Protein AF-A0A562HLT5-F1 (afdb_monomer_lite)

pLDDT: mean 85.73, std 12.96, range [24.62, 98.5]

Radius of gyration: 30.85 Å; chains: 1; bounding box: 67×64×92 Å

Foldseek 3Di:
DVVVVVVVLPDCDDPVNVVLLVCLLVLQLVLLLVLLCVVFFPDADPADPLQLLLQLLLQLLCVLPHDDPAQAGKAADQVDQDPVRDGRGSVRSLVCQQVSNHDDPVRIDGDLQALQPCSVVLNVLSVVDVRSVVSLSVLLSVLSSLLSNLVSLVLSLLCSLFNDQLSVQLSCQQSRWFNLNSNRSRGNQCSVSLLRQLQSVLSCLCPDVCLVPPPPSLQSLLQSLQVSLLVSRSSHPALLLLSLLLSCLNLLLCCLLVVPDPVVSCSNRVRSNNSSVVSVVVSLVVSLVSLCVVVVHSVRSVCSSVVVLCCQQQFDLPDPPPLRNVLNVDDLVNLVVLLQLCFRTGGPPPDTQGNVLLVLLLVLLCLLLCLLDLHVVRVSNDSLVSLNVSLVSSVVSLSVNCNRRVSVCSSPVSNSSCSCPSPNSSSSSSSNSSSVVVVVVCVVVVHVSVVSNCVVPPPSVVVNVVSVVVSVVVRVVSVQQVVVVVVVCCQVVVWDFQDDDPFWTWTDDPQKTKIKGQLPDDLQWKKWKWFQAPDQVPDPQRDPVVRTRTPIDRLNVQWDDDDDDSITIGMDHDDFAHTQKMKMFIDDPNDTPDIGIGGCVVVLDQPQFHKFKAACDDDPQAHSQAGPQQFKGKGFFDDSSCSVQAQWWWQFPVRDTWHFNGWGDPDRTIIITGTPHGDDGDDPHIDIIGIDD

Structure (mmCIF, N/CA/C/O backbone):
data_AF-A0A562HLT5-F1
#
_entry.id   AF-A0A562HLT5-F1
#
loop_
_atom_site.group_PDB
_atom_site.id
_atom_site.type_symbol
_atom_site.label_atom_id
_atom_site.label_alt_id
_atom_site.label_comp_id
_atom_site.label_asym_id
_atom_site.label_entity_id
_atom_site.label_seq_id
_atom_site.pdbx_PDB_ins_code
_atom_site.Cartn_x
_atom_site.Cartn_y
_atom_site.Cartn_z
_atom_site.occupancy
_atom_site.B_iso_or_equiv
_atom_site.auth_seq_id
_atom_site.auth_comp_id
_atom_site.auth_asym_id
_atom_site.auth_atom_id
_atom_site.pdbx_PDB_model_num
ATOM 1 N N . MET A 1 1 ? -12.936 -18.664 35.778 1.00 37.12 1 MET A N 1
ATOM 2 C CA . MET A 1 1 ? -13.255 -17.542 34.861 1.00 37.12 1 MET A CA 1
ATOM 3 C C . MET A 1 1 ? -12.309 -16.340 34.940 1.00 37.12 1 MET A C 1
ATOM 5 O O . MET A 1 1 ? -11.487 -16.244 34.049 1.00 37.12 1 MET A O 1
ATOM 9 N N . ILE A 1 2 ? -12.323 -15.450 35.951 1.00 30.62 2 ILE A N 1
ATOM 10 C CA . ILE A 1 2 ? -11.448 -14.238 35.935 1.00 30.62 2 ILE A CA 1
ATOM 11 C C . ILE A 1 2 ? -9.943 -14.571 36.076 1.00 30.62 2 ILE A C 1
ATOM 13 O O . ILE A 1 2 ? -9.104 -13.891 35.493 1.00 30.62 2 ILE A O 1
ATOM 17 N N . LYS A 1 3 ? -9.589 -15.645 36.798 1.00 24.62 3 LYS A N 1
ATOM 18 C CA . LYS A 1 3 ? -8.200 -16.143 36.878 1.00 24.62 3 LYS A CA 1
ATOM 19 C C . LYS A 1 3 ? -7.741 -16.883 35.611 1.00 24.62 3 LYS A C 1
ATOM 21 O O . LYS A 1 3 ? -6.592 -16.733 35.223 1.00 24.62 3 LYS A O 1
ATOM 26 N N . GLU A 1 4 ? -8.640 -17.597 34.931 1.00 29.22 4 GLU A N 1
ATOM 27 C CA . GLU A 1 4 ? -8.329 -18.293 33.666 1.00 29.22 4 GLU A CA 1
ATOM 28 C C . GLU A 1 4 ? -8.130 -17.310 32.501 1.00 29.22 4 GLU A C 1
ATOM 30 O O . GLU A 1 4 ? -7.217 -17.496 31.705 1.00 29.22 4 GLU A O 1
ATOM 35 N N . GLU A 1 5 ? -8.890 -16.207 32.440 1.00 38.06 5 GLU A N 1
ATOM 36 C CA . GLU A 1 5 ? -8.658 -15.138 31.448 1.00 38.06 5 GLU A CA 1
ATOM 37 C C . GLU A 1 5 ? -7.331 -14.388 31.666 1.00 38.06 5 GLU A C 1
ATOM 39 O O . GLU A 1 5 ? -6.777 -13.832 30.716 1.00 38.06 5 GLU A O 1
ATOM 44 N N . GLN A 1 6 ? -6.802 -14.370 32.896 1.00 34.06 6 GLN A N 1
ATOM 45 C CA . GLN A 1 6 ? -5.502 -13.761 33.203 1.00 34.06 6 GLN A CA 1
ATOM 46 C C . GLN A 1 6 ? -4.314 -14.694 32.919 1.00 34.06 6 GLN A C 1
ATOM 48 O O . GLN A 1 6 ? -3.225 -14.203 32.617 1.00 34.06 6 GLN A O 1
ATOM 53 N N . GLU A 1 7 ? -4.502 -16.016 32.971 1.00 35.56 7 GLU A N 1
ATOM 54 C CA . GLU A 1 7 ? -3.465 -16.991 32.602 1.00 35.56 7 GLU A CA 1
ATOM 55 C C . GLU A 1 7 ? -3.403 -17.241 31.086 1.00 35.56 7 GLU A C 1
ATOM 57 O O . GLU A 1 7 ? -2.307 -17.355 30.539 1.00 35.56 7 GLU A O 1
ATOM 62 N N . GLU A 1 8 ? -4.531 -17.198 30.364 1.00 42.84 8 GLU A N 1
ATOM 63 C CA . GLU A 1 8 ? -4.553 -17.379 28.899 1.00 42.84 8 GLU A CA 1
ATOM 64 C C . GLU A 1 8 ? -3.919 -16.192 28.125 1.00 42.84 8 GLU A C 1
ATOM 66 O O . GLU A 1 8 ? -3.572 -16.317 26.947 1.00 42.84 8 GLU A O 1
ATOM 71 N N . GLN A 1 9 ? -3.709 -15.050 28.797 1.00 46.38 9 GLN A N 1
ATOM 72 C CA . GLN A 1 9 ? -3.106 -13.823 28.249 1.00 46.38 9 GLN A CA 1
ATOM 73 C C . GLN A 1 9 ? -1.569 -13.765 28.309 1.00 46.38 9 GLN A C 1
ATOM 75 O O . GLN A 1 9 ? -0.980 -12.824 27.765 1.00 46.38 9 GLN A O 1
ATOM 80 N N . LYS A 1 10 ? -0.896 -14.736 28.938 1.00 44.50 10 LYS A N 1
ATOM 81 C CA . LYS A 1 10 ? 0.566 -14.716 29.098 1.00 44.50 10 LYS A CA 1
ATOM 82 C C . LYS A 1 10 ? 1.274 -15.417 27.935 1.00 44.50 10 LYS A C 1
ATOM 84 O O . LYS A 1 10 ? 1.725 -16.550 28.044 1.00 44.50 10 LYS A O 1
ATOM 89 N N . GLY A 1 11 ? 1.382 -14.703 26.814 1.00 55.31 11 GLY A N 1
ATOM 90 C CA . GLY A 1 11 ? 2.334 -14.998 25.739 1.00 55.31 11 GLY A CA 1
ATOM 91 C C . GLY A 1 11 ? 1.722 -15.075 24.338 1.00 55.31 11 GLY A C 1
ATOM 92 O O . GLY A 1 11 ? 0.639 -15.623 24.139 1.00 55.31 11 GLY A O 1
ATOM 93 N N . PHE A 1 12 ? 2.464 -14.579 23.340 1.00 62.50 12 PHE A N 1
ATOM 94 C CA . PHE A 1 12 ? 2.145 -14.723 21.909 1.00 62.50 12 PHE A CA 1
ATOM 95 C C . PHE A 1 12 ? 1.970 -16.197 21.476 1.00 62.50 12 PHE A C 1
ATOM 97 O O . PHE A 1 12 ? 1.309 -16.472 20.478 1.00 62.50 12 PHE A O 1
ATOM 104 N N . PHE A 1 13 ? 2.510 -17.151 22.241 1.00 74.81 13 PHE A N 1
ATOM 105 C CA . PHE A 1 13 ? 2.697 -18.547 21.837 1.00 74.81 13 PHE A CA 1
ATOM 106 C C . PHE A 1 13 ? 1.817 -19.559 22.591 1.00 74.81 13 PHE A C 1
ATOM 108 O O . PHE A 1 13 ? 2.240 -20.683 22.845 1.00 74.81 13 PHE A O 1
ATOM 115 N N . ASN A 1 14 ? 0.579 -19.204 22.944 1.00 85.44 14 ASN A N 1
ATOM 116 C CA . ASN A 1 14 ? -0.387 -20.217 23.388 1.00 85.44 14 ASN A CA 1
ATOM 117 C C . ASN A 1 14 ? -0.939 -21.028 22.189 1.00 85.44 14 ASN A C 1
ATOM 119 O O . ASN A 1 14 ? -0.906 -20.572 21.043 1.00 85.44 14 ASN A O 1
ATOM 123 N N . ARG A 1 15 ? -1.486 -22.230 22.437 1.00 88.12 15 ARG A N 1
ATOM 124 C CA . ARG A 1 15 ? -1.967 -23.144 21.375 1.00 88.12 15 ARG A CA 1
ATOM 125 C C . ARG A 1 15 ? -2.970 -22.485 20.417 1.00 88.12 15 ARG A C 1
ATOM 127 O O . ARG A 1 15 ? -2.876 -22.677 19.209 1.00 88.12 15 ARG A O 1
ATOM 134 N N . LYS A 1 16 ? -3.914 -21.685 20.929 1.00 88.62 16 LYS A N 1
ATOM 135 C CA . LYS A 1 16 ? -4.924 -20.986 20.108 1.00 88.62 16 LYS A CA 1
ATOM 136 C C . LYS A 1 16 ? -4.305 -19.886 19.239 1.00 88.62 16 LYS A C 1
ATOM 138 O O . LYS A 1 16 ? -4.803 -19.622 18.146 1.00 88.62 16 LYS A O 1
ATOM 143 N N . SER A 1 17 ? -3.267 -19.214 19.727 1.00 90.00 17 SER A N 1
ATOM 144 C CA . SER A 1 17 ? -2.515 -18.201 18.983 1.00 90.00 17 SER A CA 1
ATOM 145 C C . SER A 1 17 ? -1.662 -18.830 17.887 1.00 90.00 17 SER A C 1
ATOM 147 O O . SER A 1 17 ? -1.677 -18.330 16.768 1.00 90.00 17 SER A O 1
ATOM 149 N N . ILE A 1 18 ? -1.018 -19.968 18.161 1.00 92.25 18 ILE A N 1
ATOM 150 C CA . ILE A 1 18 ? -0.258 -20.731 17.158 1.00 92.25 18 ILE A CA 1
ATOM 151 C C . ILE A 1 18 ? -1.177 -21.205 16.026 1.00 92.25 18 ILE A C 1
ATOM 153 O O . ILE A 1 18 ? -0.868 -20.987 14.860 1.00 92.25 18 ILE A O 1
ATOM 157 N N . ILE A 1 19 ? -2.339 -21.784 16.355 1.00 93.56 19 ILE A N 1
ATOM 158 C CA . ILE A 1 19 ? -3.320 -22.215 15.345 1.00 93.56 19 ILE A CA 1
ATOM 159 C C . ILE A 1 19 ? -3.774 -21.030 14.482 1.00 93.56 19 ILE A C 1
ATOM 161 O O . ILE A 1 19 ? -3.783 -21.133 13.259 1.00 93.56 19 ILE A O 1
ATOM 165 N N . PHE A 1 20 ? -4.107 -19.892 15.105 1.00 94.94 20 PHE A N 1
ATOM 166 C CA . PHE A 1 20 ? -4.477 -18.680 14.368 1.00 94.94 20 PHE A CA 1
ATOM 167 C C . PHE A 1 20 ? -3.353 -18.210 13.436 1.00 94.94 20 PHE A C 1
ATOM 169 O O . PHE A 1 20 ? -3.626 -17.902 12.281 1.00 94.94 20 PHE A O 1
ATOM 176 N N . MET A 1 21 ? -2.104 -18.188 13.910 1.00 96.00 21 MET A N 1
ATOM 177 C CA . MET A 1 21 ? -0.948 -17.795 13.099 1.00 96.00 21 MET A CA 1
ATOM 178 C C . MET A 1 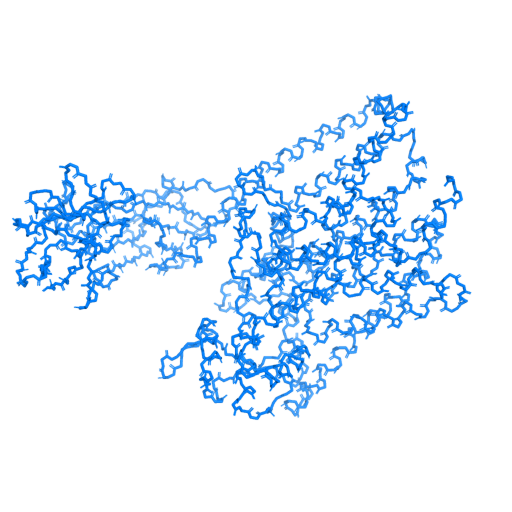21 ? -0.771 -18.701 11.886 1.00 96.00 21 MET A C 1
ATOM 180 O O . MET A 1 21 ? -0.599 -18.189 10.789 1.00 96.00 21 MET A O 1
ATOM 184 N N . ILE A 1 22 ? -0.863 -20.022 12.059 1.00 96.81 22 ILE A N 1
ATOM 185 C CA . ILE A 1 22 ? -0.745 -20.975 10.947 1.00 96.81 22 ILE A CA 1
ATOM 186 C C . ILE A 1 22 ? -1.845 -20.719 9.913 1.00 96.81 22 ILE A C 1
ATOM 188 O O . ILE A 1 22 ? -1.542 -20.553 8.736 1.00 96.81 22 ILE A O 1
ATOM 192 N N . ILE A 1 23 ? -3.107 -20.619 10.346 1.00 96.88 23 ILE A N 1
ATOM 193 C CA . ILE A 1 23 ? -4.240 -20.354 9.445 1.00 96.88 23 ILE A CA 1
ATOM 194 C C . ILE A 1 23 ? -4.056 -19.019 8.717 1.00 96.88 23 ILE A C 1
ATOM 196 O O . ILE A 1 23 ? -4.216 -18.956 7.502 1.00 96.88 23 ILE A O 1
ATOM 200 N N . SER A 1 24 ? -3.706 -17.962 9.452 1.00 98.12 24 SER A N 1
ATOM 201 C CA . SER A 1 24 ? -3.524 -16.614 8.913 1.00 98.12 24 SER A CA 1
ATOM 202 C C . SER A 1 24 ? -2.379 -16.559 7.901 1.00 98.12 24 SER A C 1
ATOM 204 O O . SER A 1 24 ? -2.566 -16.024 6.811 1.00 98.12 24 SER A O 1
ATOM 206 N N . ILE A 1 25 ? -1.225 -17.159 8.217 1.00 98.50 25 ILE A N 1
ATOM 207 C CA . ILE A 1 25 ? -0.064 -17.199 7.321 1.00 98.50 25 ILE A CA 1
ATOM 208 C C . ILE A 1 25 ? -0.399 -17.983 6.057 1.00 98.50 25 ILE A C 1
ATOM 210 O O . ILE A 1 25 ? -0.172 -17.472 4.965 1.00 98.50 25 ILE A O 1
ATOM 214 N N . VAL A 1 26 ? -0.955 -19.192 6.181 1.00 98.31 26 VAL A N 1
ATOM 215 C CA . VAL A 1 26 ? -1.286 -20.034 5.021 1.00 98.31 26 VAL A CA 1
ATOM 216 C C . VAL A 1 26 ? -2.308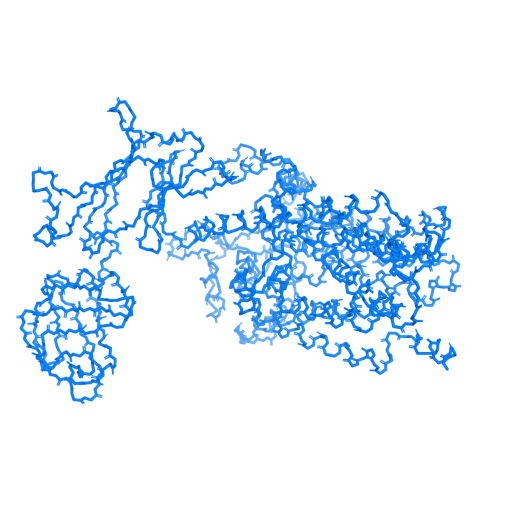 -19.334 4.128 1.00 98.31 26 VAL A C 1
ATOM 218 O O . VAL A 1 26 ? -2.077 -19.203 2.929 1.00 98.31 26 VAL A O 1
ATOM 221 N N . LEU A 1 27 ? -3.399 -18.824 4.706 1.00 97.94 27 LEU A N 1
ATOM 222 C CA . LEU A 1 27 ? -4.451 -18.151 3.949 1.00 97.94 27 LEU A CA 1
ATOM 223 C C . LEU A 1 27 ? -3.930 -16.901 3.233 1.00 97.94 27 LEU A C 1
ATOM 225 O O . LEU A 1 27 ? -4.136 -16.761 2.031 1.00 97.94 27 LEU A O 1
ATOM 229 N N . LEU A 1 28 ? -3.241 -16.005 3.949 1.00 98.19 28 LEU A N 1
ATOM 230 C CA . LEU A 1 28 ? -2.704 -14.786 3.343 1.00 98.19 28 LEU A CA 1
ATOM 231 C C . LEU A 1 28 ? -1.657 -15.107 2.282 1.00 98.19 28 LEU A C 1
ATOM 233 O O . LEU A 1 28 ? -1.694 -14.486 1.229 1.00 98.19 28 LEU A O 1
ATOM 237 N N . THR A 1 29 ? -0.770 -16.077 2.520 1.00 98.25 29 THR A N 1
ATOM 238 C CA . THR A 1 29 ? 0.252 -16.467 1.537 1.00 98.25 29 THR A CA 1
ATOM 239 C C . THR A 1 29 ? -0.408 -16.942 0.251 1.00 98.25 29 THR A C 1
ATOM 241 O O . THR A 1 29 ? -0.054 -16.458 -0.816 1.00 98.25 29 THR A O 1
ATOM 244 N N . LEU A 1 30 ? -1.411 -17.823 0.342 1.00 96.81 30 LEU A N 1
ATOM 245 C CA . LEU A 1 30 ? -2.139 -18.307 -0.831 1.00 96.81 30 LEU A CA 1
ATOM 246 C C . LEU A 1 30 ? -2.851 -17.167 -1.566 1.00 96.81 30 LEU A C 1
ATOM 248 O O . LEU A 1 30 ? -2.727 -17.068 -2.783 1.00 96.81 30 LEU A O 1
ATOM 252 N N . CYS A 1 31 ? -3.552 -16.284 -0.850 1.00 96.31 31 CYS A N 1
ATOM 253 C CA . CYS A 1 31 ? -4.265 -15.168 -1.471 1.00 96.31 31 CYS A CA 1
ATOM 254 C C . CYS A 1 31 ? -3.330 -14.138 -2.119 1.00 96.31 31 CYS A C 1
ATOM 256 O O . CYS A 1 31 ? -3.638 -13.641 -3.201 1.00 96.31 31 CYS A O 1
ATOM 258 N N . LEU A 1 32 ? -2.208 -13.824 -1.467 1.00 96.12 32 LEU A N 1
ATOM 259 C CA . LEU A 1 32 ? -1.180 -12.907 -1.962 1.00 96.12 32 LEU A CA 1
ATOM 260 C C . LEU A 1 32 ? -0.484 -13.485 -3.191 1.00 96.12 32 LEU A C 1
ATOM 262 O O . LEU A 1 32 ? -0.413 -12.830 -4.224 1.00 96.12 32 LEU A O 1
ATOM 266 N N . PHE A 1 33 ? -0.017 -14.727 -3.083 1.00 95.50 33 PHE A N 1
ATOM 267 C CA . PHE A 1 33 ? 0.751 -15.393 -4.125 1.00 95.50 33 PHE A CA 1
ATOM 268 C C . PHE A 1 33 ? -0.077 -15.671 -5.384 1.00 95.50 33 PHE A C 1
ATOM 270 O O . PHE A 1 33 ? 0.398 -15.485 -6.495 1.00 95.50 33 PHE A O 1
ATOM 277 N N . GLN A 1 34 ? -1.343 -16.062 -5.218 1.00 92.50 34 GLN A N 1
ATOM 278 C CA . GLN A 1 34 ? -2.263 -16.301 -6.337 1.00 92.50 34 GLN A CA 1
ATOM 279 C C . GLN A 1 34 ? -2.960 -15.024 -6.828 1.00 92.50 34 GLN A C 1
ATOM 281 O O . GLN A 1 34 ? -3.840 -15.112 -7.684 1.00 92.50 34 GLN A O 1
ATOM 286 N N . ASN A 1 35 ? -2.629 -13.859 -6.253 1.00 89.38 35 ASN A N 1
ATOM 287 C CA . ASN A 1 35 ? -3.289 -12.579 -6.512 1.00 89.38 35 ASN A CA 1
ATOM 288 C C . ASN A 1 35 ? -4.823 -12.727 -6.569 1.00 89.38 35 ASN A C 1
ATOM 290 O O . ASN A 1 35 ? -5.488 -12.388 -7.552 1.00 89.38 35 ASN A O 1
ATOM 294 N N . LEU A 1 36 ? -5.401 -13.296 -5.505 1.00 90.19 36 LEU A N 1
ATOM 295 C CA . LEU A 1 36 ? -6.805 -13.719 -5.492 1.00 90.19 36 LEU A CA 1
ATOM 296 C C . LEU A 1 36 ? -7.782 -12.561 -5.759 1.00 90.19 36 LEU A C 1
ATOM 298 O O . LEU A 1 36 ? -8.896 -12.794 -6.234 1.00 90.19 36 LEU A O 1
ATOM 302 N N . ALA A 1 37 ? -7.338 -11.320 -5.538 1.00 84.56 37 ALA A N 1
ATOM 303 C CA . ALA A 1 37 ? -8.082 -10.109 -5.847 1.00 84.56 37 ALA A CA 1
ATOM 304 C C . ALA A 1 37 ? -8.581 -10.044 -7.302 1.00 84.56 37 ALA A C 1
ATOM 306 O O . ALA A 1 37 ? -9.650 -9.481 -7.540 1.00 84.56 37 ALA A O 1
ATOM 307 N N . LEU A 1 38 ? -7.879 -10.667 -8.256 1.00 83.56 38 LEU A N 1
ATOM 308 C CA . LEU A 1 38 ? -8.329 -10.818 -9.647 1.00 83.56 38 LEU A CA 1
ATOM 309 C C . LEU A 1 38 ? -9.677 -11.537 -9.772 1.00 83.56 38 LEU A C 1
ATOM 311 O O . LEU A 1 38 ? -10.475 -11.262 -10.668 1.00 83.56 38 LEU A O 1
ATOM 315 N N . ARG A 1 39 ? -9.934 -12.492 -8.878 1.00 87.88 39 ARG A N 1
ATOM 316 C CA . ARG A 1 39 ? -11.123 -13.350 -8.925 1.00 87.88 39 ARG A CA 1
ATOM 317 C C . ARG A 1 39 ? -12.235 -12.834 -8.022 1.00 87.88 39 ARG A C 1
ATOM 319 O O . ARG A 1 39 ? -13.406 -13.030 -8.338 1.00 87.88 39 ARG A O 1
ATOM 326 N N . THR A 1 40 ? -11.881 -12.186 -6.915 1.00 87.19 40 THR A N 1
ATOM 327 C CA . THR A 1 40 ? -12.818 -11.818 -5.843 1.00 87.19 40 THR A CA 1
ATOM 328 C C . THR A 1 40 ? -13.237 -10.353 -5.845 1.00 87.19 40 THR A C 1
ATOM 330 O O . THR A 1 40 ? -14.193 -10.010 -5.149 1.00 87.19 40 THR A O 1
ATOM 333 N N . THR A 1 41 ? -12.580 -9.489 -6.623 1.00 86.50 41 THR A N 1
ATOM 334 C CA . THR A 1 41 ? -12.825 -8.037 -6.627 1.00 86.50 41 THR A CA 1
ATOM 335 C C . THR A 1 41 ? -13.126 -7.506 -8.031 1.00 86.50 41 THR A C 1
ATOM 337 O O . THR A 1 41 ? -12.810 -8.158 -9.023 1.00 86.50 41 THR A O 1
ATOM 340 N N . ASN A 1 42 ? -13.708 -6.306 -8.125 1.00 79.50 42 ASN A N 1
ATOM 341 C CA . ASN A 1 42 ? -13.868 -5.580 -9.398 1.00 79.50 42 ASN A CA 1
ATOM 342 C C . ASN A 1 42 ? -12.585 -4.841 -9.825 1.00 79.50 42 ASN A C 1
ATOM 344 O O . ASN A 1 42 ? -12.551 -4.237 -10.887 1.00 79.50 42 ASN A O 1
ATOM 348 N N . ARG A 1 43 ? -11.559 -4.830 -8.963 1.00 79.00 43 ARG A N 1
ATOM 349 C CA . ARG A 1 43 ? -10.418 -3.895 -8.988 1.00 79.00 43 ARG A CA 1
ATOM 350 C C . ARG A 1 43 ? -9.062 -4.605 -9.057 1.00 79.00 43 ARG A C 1
ATOM 352 O O . ARG A 1 43 ? -8.032 -3.985 -8.801 1.00 79.00 43 ARG A O 1
ATOM 359 N N . GLY A 1 44 ? -9.062 -5.917 -9.282 1.00 73.31 44 GLY A N 1
ATOM 360 C CA . GLY A 1 44 ? -7.841 -6.708 -9.353 1.00 73.31 44 GLY A CA 1
ATOM 361 C C . GLY A 1 44 ? -7.021 -6.308 -10.573 1.00 73.31 44 GLY A C 1
ATOM 362 O O . GLY A 1 44 ? -7.569 -6.157 -11.660 1.00 73.31 44 GLY A O 1
ATOM 363 N N . VAL A 1 45 ? -5.710 -6.164 -10.393 1.00 77.12 45 VAL A N 1
ATOM 364 C CA . VAL A 1 45 ? -4.765 -5.931 -11.490 1.00 77.12 45 VAL A CA 1
ATOM 365 C C . VAL A 1 45 ? -3.942 -7.195 -11.668 1.00 77.12 45 VAL A C 1
ATOM 367 O O . VAL A 1 45 ? -3.424 -7.722 -10.684 1.00 77.12 45 VAL A O 1
ATOM 370 N N . GLU A 1 46 ? -3.843 -7.686 -12.903 1.00 72.00 46 GLU A N 1
ATOM 371 C CA . GLU A 1 46 ? -3.121 -8.926 -13.202 1.00 72.00 46 GLU A CA 1
ATOM 372 C C . GLU A 1 46 ? -1.633 -8.797 -12.889 1.00 72.00 46 GLU A C 1
ATOM 374 O O . GLU A 1 46 ? -1.050 -9.672 -12.251 1.00 72.00 46 GLU A O 1
ATOM 379 N N . ARG A 1 47 ? -1.048 -7.657 -13.267 1.00 73.81 47 ARG A N 1
ATOM 380 C CA . ARG A 1 47 ? 0.373 -7.360 -13.093 1.00 73.81 47 ARG A CA 1
ATOM 381 C C . ARG A 1 47 ? 0.552 -6.001 -12.434 1.00 73.81 47 ARG A C 1
ATOM 383 O O . ARG A 1 47 ? 0.291 -4.959 -13.034 1.00 73.81 47 ARG A O 1
ATOM 390 N N . PHE A 1 48 ? 0.979 -6.013 -11.177 1.00 84.06 48 PHE A N 1
ATOM 391 C CA . PHE A 1 48 ? 1.203 -4.798 -10.406 1.00 84.06 48 PHE A CA 1
ATOM 392 C C . PHE A 1 48 ? 2.641 -4.291 -10.559 1.00 84.06 48 PHE A C 1
ATOM 394 O O . PHE A 1 48 ? 3.590 -4.975 -10.183 1.00 84.06 48 PHE A O 1
ATOM 401 N N . ASP A 1 49 ? 2.763 -3.064 -11.072 1.00 84.56 49 ASP A N 1
ATOM 402 C CA . ASP A 1 49 ? 4.019 -2.321 -11.237 1.00 84.56 49 ASP A CA 1
ATOM 403 C C . ASP A 1 49 ? 5.142 -3.129 -11.912 1.00 84.56 49 ASP A C 1
ATOM 405 O O . ASP A 1 49 ? 6.215 -3.360 -11.345 1.00 84.56 49 ASP A O 1
ATOM 409 N N . PHE A 1 50 ? 4.862 -3.556 -13.149 1.00 84.00 50 PHE A N 1
ATOM 410 C CA . PHE A 1 50 ? 5.782 -4.339 -13.975 1.00 84.00 50 PHE A CA 1
ATOM 411 C C . PHE A 1 50 ? 7.120 -3.630 -14.191 1.00 84.00 50 PHE A C 1
ATOM 413 O O . PHE A 1 50 ? 8.143 -4.294 -14.277 1.00 84.00 50 PHE A O 1
ATOM 420 N N . TYR A 1 51 ? 7.146 -2.294 -14.238 1.00 84.62 51 TYR A N 1
ATOM 421 C CA . TYR A 1 51 ? 8.403 -1.572 -14.401 1.00 84.62 51 TYR A CA 1
ATOM 422 C C . TYR A 1 51 ? 9.338 -1.867 -13.233 1.00 84.62 51 TYR A C 1
ATOM 424 O O . TYR A 1 51 ? 10.424 -2.393 -13.450 1.00 84.62 51 TYR A O 1
ATOM 432 N N . SER A 1 52 ? 8.899 -1.607 -11.997 1.00 89.88 52 SER A N 1
ATOM 433 C CA . SER A 1 52 ? 9.725 -1.847 -10.811 1.00 89.88 52 SER A CA 1
ATOM 434 C C . SER A 1 52 ? 10.110 -3.319 -10.664 1.00 89.88 52 SER A C 1
ATOM 436 O O . SER A 1 52 ? 11.252 -3.613 -10.319 1.00 89.88 52 SER A O 1
ATOM 438 N N . ASP A 1 53 ? 9.191 -4.241 -10.965 1.00 90.25 53 ASP A N 1
ATOM 439 C CA . ASP A 1 53 ? 9.485 -5.678 -10.956 1.00 90.25 53 ASP A CA 1
ATOM 440 C C . ASP A 1 53 ? 10.581 -6.041 -11.975 1.00 90.25 53 ASP A C 1
ATOM 442 O O . ASP A 1 53 ? 11.541 -6.737 -11.647 1.00 90.25 53 ASP A O 1
ATOM 446 N N . GLY A 1 54 ? 10.501 -5.466 -13.178 1.00 91.56 54 GLY A N 1
ATOM 447 C CA . GLY A 1 54 ? 11.484 -5.625 -14.250 1.00 91.56 54 GLY A CA 1
ATOM 448 C C . GLY A 1 54 ? 12.856 -5.074 -13.900 1.00 91.56 54 GLY A C 1
ATOM 449 O O . GLY A 1 54 ? 13.852 -5.653 -14.318 1.00 91.56 54 GLY A O 1
ATOM 450 N N . ILE A 1 55 ? 12.936 -4.025 -13.073 1.00 92.62 55 ILE A N 1
ATOM 451 C CA . ILE A 1 55 ? 14.227 -3.543 -12.566 1.00 92.62 55 ILE A CA 1
ATOM 452 C C . ILE A 1 55 ? 14.948 -4.651 -11.789 1.00 92.62 55 ILE A C 1
ATOM 454 O O . ILE A 1 55 ? 16.153 -4.825 -11.941 1.00 92.62 55 ILE A O 1
ATOM 458 N N . MET A 1 56 ? 14.223 -5.405 -10.960 1.00 94.69 56 MET A N 1
ATOM 459 C CA . MET A 1 56 ? 14.839 -6.462 -10.161 1.00 94.69 56 MET A CA 1
ATOM 460 C C . MET A 1 56 ? 15.232 -7.665 -11.022 1.00 94.69 56 MET A C 1
ATOM 462 O O . MET A 1 56 ? 16.312 -8.215 -10.838 1.00 94.69 56 MET A O 1
ATOM 466 N N . ILE A 1 57 ? 14.399 -8.039 -11.996 1.00 95.25 57 ILE A N 1
ATOM 467 C CA . ILE A 1 57 ? 14.716 -9.127 -12.934 1.00 95.25 57 ILE A CA 1
ATOM 468 C C . ILE A 1 57 ? 15.912 -8.752 -13.823 1.00 95.25 57 ILE A C 1
ATOM 470 O O . ILE A 1 57 ? 16.786 -9.584 -14.049 1.00 95.25 57 ILE A O 1
ATOM 474 N N . ALA A 1 58 ? 16.008 -7.497 -14.268 1.00 94.94 58 ALA A N 1
ATOM 475 C CA . ALA A 1 58 ? 17.161 -7.005 -15.018 1.00 94.94 58 ALA A CA 1
ATOM 476 C C . ALA A 1 58 ? 18.460 -7.066 -14.193 1.00 94.94 58 ALA A C 1
ATOM 478 O O . ALA A 1 58 ? 19.501 -7.429 -14.736 1.00 94.94 58 ALA A O 1
ATOM 479 N N . ASP A 1 59 ? 18.409 -6.764 -12.889 1.00 95.44 59 ASP A N 1
ATOM 480 C CA . ASP A 1 59 ? 19.569 -6.915 -11.997 1.00 95.44 59 ASP A CA 1
ATOM 481 C C . ASP A 1 59 ? 19.994 -8.387 -11.876 1.00 95.44 59 ASP A C 1
ATOM 483 O O . ASP A 1 59 ? 21.184 -8.677 -11.997 1.00 95.44 59 ASP A O 1
ATOM 487 N N . LEU A 1 60 ? 19.044 -9.320 -11.719 1.00 96.00 60 LEU A N 1
ATOM 488 C CA . LEU A 1 60 ? 19.333 -10.763 -11.715 1.00 96.00 60 LEU A CA 1
ATOM 489 C C . LEU A 1 60 ? 19.979 -11.207 -13.041 1.00 96.00 60 LEU A C 1
ATOM 491 O O . LEU A 1 60 ? 21.007 -11.883 -13.050 1.00 96.00 60 LEU A O 1
ATOM 495 N N . LEU A 1 61 ? 19.404 -10.804 -14.178 1.00 95.62 61 LEU A N 1
ATOM 496 C CA . LEU A 1 61 ? 19.916 -11.137 -15.509 1.00 95.62 61 LEU A CA 1
ATOM 497 C C . LEU A 1 61 ? 21.341 -10.614 -15.725 1.00 95.62 61 LEU A C 1
ATOM 499 O O . LEU A 1 61 ? 22.196 -11.347 -16.225 1.00 95.62 61 LEU A O 1
ATOM 503 N N . TYR A 1 62 ? 21.619 -9.383 -15.289 1.00 95.38 62 TYR A N 1
ATOM 504 C CA . TYR A 1 62 ? 22.957 -8.807 -15.367 1.00 95.38 62 TYR A CA 1
ATOM 505 C C . TYR A 1 62 ? 23.985 -9.679 -14.635 1.00 95.38 62 TYR A C 1
ATOM 507 O O . TYR A 1 62 ? 24.998 -10.048 -15.224 1.00 95.38 62 TYR A O 1
ATOM 515 N N . HIS A 1 63 ? 23.704 -10.072 -13.388 1.00 93.69 63 HIS A N 1
ATOM 516 C CA . HIS A 1 63 ? 24.639 -10.845 -12.558 1.00 93.69 63 HIS A CA 1
ATOM 517 C C . HIS A 1 63 ? 24.841 -12.293 -13.025 1.00 93.69 63 HIS A C 1
ATOM 519 O O . HIS A 1 63 ? 25.832 -12.916 -12.650 1.00 93.69 63 HIS A O 1
ATOM 525 N N . ASN A 1 64 ? 23.946 -12.830 -13.860 1.00 92.06 64 ASN A N 1
ATOM 526 C CA . ASN A 1 64 ? 24.144 -14.142 -14.483 1.00 92.06 64 ASN A CA 1
ATOM 527 C C . ASN A 1 64 ? 25.230 -14.135 -15.567 1.00 92.06 64 ASN A C 1
ATOM 529 O O . ASN A 1 64 ? 25.766 -15.191 -15.893 1.00 92.06 64 ASN A O 1
ATOM 533 N N . THR A 1 65 ? 25.532 -12.969 -16.144 1.00 91.75 65 THR A N 1
ATOM 534 C CA . THR A 1 65 ? 26.414 -12.859 -17.320 1.00 91.75 65 THR A CA 1
ATOM 535 C C . THR A 1 65 ? 27.641 -11.996 -17.059 1.00 91.75 65 THR A C 1
ATOM 537 O O . THR A 1 65 ? 28.735 -12.321 -17.515 1.00 91.75 65 THR A O 1
ATOM 540 N N . TRP A 1 66 ? 27.466 -10.893 -16.337 1.00 93.69 66 TRP A N 1
ATOM 541 C CA . TRP A 1 66 ? 28.457 -9.836 -16.200 1.00 93.69 66 TRP A CA 1
ATOM 542 C C . TRP A 1 66 ? 28.966 -9.733 -14.763 1.00 93.69 66 TRP A C 1
ATOM 544 O O . TRP A 1 66 ? 28.237 -9.970 -13.797 1.00 93.69 66 TRP A O 1
ATOM 554 N N . GLU A 1 67 ? 30.225 -9.326 -14.611 1.00 89.88 67 GLU A N 1
ATOM 555 C CA . GLU A 1 67 ? 30.774 -9.002 -13.298 1.00 89.88 67 GLU A CA 1
ATOM 556 C C . GLU A 1 67 ? 30.147 -7.713 -12.750 1.00 89.88 67 GLU A C 1
ATOM 558 O O . GLU A 1 67 ? 29.852 -6.761 -13.484 1.00 89.88 67 GLU A O 1
ATOM 563 N N . ASN A 1 68 ? 29.944 -7.677 -11.431 1.00 86.44 68 ASN A N 1
ATOM 564 C CA . ASN A 1 68 ? 29.373 -6.509 -10.781 1.00 86.44 68 ASN A CA 1
ATOM 565 C C . ASN A 1 68 ? 30.368 -5.338 -10.795 1.00 86.44 68 ASN A C 1
ATOM 567 O O . ASN A 1 68 ? 31.409 -5.380 -10.140 1.00 86.44 68 ASN A O 1
ATOM 571 N N . ASP A 1 69 ? 30.004 -4.273 -11.497 1.00 87.88 69 ASP A N 1
ATOM 572 C CA . ASP A 1 69 ? 30.797 -3.058 -11.702 1.00 87.88 69 ASP A CA 1
ATOM 573 C C . ASP A 1 69 ? 30.235 -1.847 -10.927 1.00 87.88 69 ASP A C 1
ATOM 575 O O . ASP A 1 69 ? 30.829 -0.769 -10.956 1.00 87.88 69 ASP A O 1
ATOM 579 N N . SER A 1 70 ? 29.105 -2.000 -10.222 1.00 89.56 70 SER A N 1
ATOM 580 C CA . SER A 1 70 ? 28.441 -0.913 -9.496 1.00 89.56 70 SER A CA 1
ATOM 581 C C . SER A 1 70 ? 27.968 -1.325 -8.102 1.00 89.56 70 SER A C 1
ATOM 583 O O . SER A 1 70 ? 27.625 -2.470 -7.801 1.00 89.56 70 SER A O 1
ATOM 585 N N . GLN A 1 71 ? 27.901 -0.337 -7.210 1.00 87.38 71 GLN A N 1
ATOM 586 C CA . GLN A 1 71 ? 27.273 -0.498 -5.897 1.00 87.38 71 GLN A CA 1
ATOM 587 C C . GLN A 1 71 ? 25.737 -0.450 -5.971 1.00 87.38 71 GLN A C 1
ATOM 589 O O . GLN A 1 71 ? 25.059 -0.801 -5.000 1.00 87.38 71 GLN A O 1
ATOM 594 N N . PHE A 1 72 ? 25.182 -0.045 -7.115 1.00 92.31 72 PHE A N 1
ATOM 595 C CA . PHE A 1 72 ? 23.750 0.093 -7.360 1.00 92.31 72 PHE A CA 1
ATOM 596 C C . PHE A 1 72 ? 23.226 -1.002 -8.287 1.00 92.31 72 PHE A C 1
ATOM 598 O O . PHE A 1 72 ? 23.992 -1.728 -8.916 1.00 92.31 72 PHE A O 1
ATOM 605 N N . GLN A 1 73 ? 21.904 -1.148 -8.314 1.00 93.06 73 GLN A N 1
ATOM 606 C CA . GLN A 1 73 ? 21.245 -2.133 -9.165 1.00 93.06 73 GLN A CA 1
ATOM 607 C C . GLN A 1 73 ? 21.285 -1.740 -10.640 1.00 93.06 73 GLN A C 1
ATOM 609 O O . GLN A 1 73 ? 21.249 -0.549 -10.974 1.00 93.06 73 GLN A O 1
ATOM 614 N N . LYS A 1 74 ? 21.311 -2.750 -11.502 1.00 93.56 74 LYS A N 1
ATOM 615 C CA . LYS A 1 74 ? 21.272 -2.616 -12.955 1.00 93.56 74 LYS A CA 1
ATOM 616 C C . LYS A 1 74 ? 19.836 -2.633 -13.456 1.00 93.56 74 LYS A C 1
ATOM 618 O O . LYS A 1 74 ? 18.982 -3.326 -12.915 1.00 93.56 74 LYS A O 1
ATOM 623 N N . VAL A 1 75 ? 19.561 -1.823 -14.471 1.00 92.81 75 VAL A N 1
ATOM 624 C CA . VAL A 1 75 ? 18.229 -1.684 -15.064 1.00 92.81 75 VAL A CA 1
ATOM 625 C C . VAL A 1 75 ? 18.319 -1.565 -16.578 1.00 92.81 75 VAL A C 1
ATOM 627 O O . VAL A 1 75 ? 19.263 -0.979 -17.104 1.00 92.81 75 VAL A O 1
ATOM 630 N N . ILE A 1 76 ? 17.291 -2.063 -17.257 1.00 89.75 76 ILE A N 1
ATOM 631 C CA . ILE A 1 76 ? 17.016 -1.800 -18.667 1.00 89.75 76 ILE A CA 1
ATOM 632 C C . ILE A 1 76 ? 15.840 -0.819 -18.739 1.00 89.75 76 ILE A C 1
ATOM 634 O O . ILE A 1 76 ? 14.823 -1.007 -18.070 1.00 89.75 76 ILE A O 1
ATOM 638 N N . ASN A 1 77 ? 15.984 0.267 -19.501 1.00 77.00 77 ASN A N 1
ATOM 639 C CA . ASN A 1 77 ? 14.914 1.256 -19.632 1.00 77.00 77 ASN A CA 1
ATOM 640 C C . ASN A 1 77 ? 13.843 0.749 -20.618 1.00 77.00 77 ASN A C 1
ATOM 642 O O . ASN A 1 77 ? 14.188 0.513 -21.777 1.00 77.00 77 ASN A O 1
ATOM 646 N N . PRO A 1 78 ? 12.565 0.640 -20.214 1.00 67.75 78 PRO A N 1
ATOM 647 C CA . PRO A 1 78 ? 11.489 0.135 -21.063 1.00 67.75 78 PRO A CA 1
ATOM 648 C C . PRO A 1 78 ? 11.210 0.979 -22.299 1.00 67.75 78 PRO A C 1
ATOM 650 O O . PRO A 1 78 ? 10.728 0.445 -23.292 1.00 67.75 78 PRO A O 1
ATOM 653 N N . ASP A 1 79 ? 11.554 2.265 -22.266 1.00 64.88 79 ASP A N 1
ATOM 654 C CA . ASP A 1 79 ? 11.332 3.170 -23.393 1.00 64.88 79 ASP A CA 1
ATOM 655 C C . ASP A 1 79 ? 12.459 3.097 -24.442 1.00 64.88 79 ASP A C 1
ATOM 657 O O . ASP A 1 79 ? 12.389 3.765 -25.477 1.00 64.88 79 ASP A O 1
ATOM 661 N N . MET A 1 80 ? 13.517 2.312 -24.195 1.00 64.62 80 MET A N 1
ATOM 662 C CA . MET A 1 80 ? 14.616 2.143 -25.143 1.00 64.62 80 MET A CA 1
ATOM 663 C C . MET A 1 80 ? 14.344 0.977 -26.098 1.00 64.62 80 MET A C 1
ATOM 665 O O . MET A 1 80 ? 14.124 -0.159 -25.681 1.00 64.62 80 MET A O 1
ATOM 669 N N . LYS A 1 81 ? 14.397 1.282 -27.400 1.00 68.62 81 LYS A N 1
ATOM 670 C CA . LYS A 1 81 ? 14.597 0.292 -28.461 1.00 68.62 81 LYS A CA 1
ATOM 671 C C . LYS A 1 81 ? 16.080 0.216 -28.771 1.00 68.62 81 LYS A C 1
ATOM 673 O O . LYS A 1 81 ? 16.706 1.243 -29.045 1.00 68.62 81 LYS A O 1
ATOM 678 N N . PHE A 1 82 ? 16.624 -0.985 -28.732 1.00 73.81 82 PHE A N 1
ATOM 679 C CA . PHE A 1 82 ? 18.026 -1.228 -29.003 1.00 73.81 82 PHE A CA 1
ATOM 680 C C . PHE A 1 82 ? 18.273 -1.484 -30.494 1.00 73.81 82 PHE A C 1
ATOM 682 O O . PHE A 1 82 ? 17.350 -1.704 -31.280 1.00 73.81 82 PHE A O 1
ATOM 689 N N . LEU A 1 83 ? 19.543 -1.402 -30.902 1.00 68.00 83 LEU A N 1
ATOM 690 C CA . LEU A 1 83 ? 19.960 -1.524 -32.306 1.00 68.00 83 LEU A CA 1
ATOM 691 C C . LEU A 1 83 ? 19.699 -2.916 -32.899 1.00 68.00 83 LEU A C 1
ATOM 693 O O . LEU A 1 83 ? 19.561 -3.047 -34.111 1.00 68.00 83 LEU A O 1
ATOM 697 N N . ASP A 1 84 ? 19.625 -3.934 -32.050 1.00 65.19 84 ASP A N 1
ATOM 698 C CA . ASP A 1 84 ? 19.308 -5.324 -32.388 1.00 65.19 84 ASP A CA 1
ATOM 699 C C . ASP A 1 84 ? 17.792 -5.597 -32.470 1.00 65.19 84 ASP A C 1
ATOM 701 O O . ASP A 1 84 ? 17.382 -6.723 -32.740 1.00 65.19 84 ASP A O 1
ATOM 705 N N . GLY A 1 85 ? 16.956 -4.573 -32.264 1.00 65.00 85 GLY A N 1
ATOM 706 C CA . GLY A 1 85 ? 15.498 -4.683 -32.271 1.00 65.00 85 GLY A CA 1
ATOM 707 C C . GLY A 1 85 ? 14.889 -5.100 -30.931 1.00 65.00 85 GLY A C 1
ATOM 708 O O . GLY A 1 85 ? 13.664 -5.048 -30.811 1.00 65.00 85 GLY A O 1
ATOM 709 N N . SER A 1 86 ? 15.714 -5.444 -29.934 1.00 66.81 86 SER A N 1
ATOM 710 C CA . SER A 1 86 ? 15.267 -5.733 -28.570 1.00 66.81 86 SER A CA 1
ATOM 711 C C . SER A 1 86 ? 14.679 -4.482 -27.905 1.00 66.81 86 SER A C 1
ATOM 713 O O . SER A 1 86 ? 15.014 -3.335 -28.243 1.00 66.81 86 SER A O 1
ATOM 715 N N . THR A 1 87 ? 13.758 -4.683 -26.970 1.00 72.19 87 THR A N 1
ATOM 716 C CA . THR A 1 87 ? 13.107 -3.627 -26.194 1.00 72.19 87 THR A CA 1
ATOM 717 C C . THR A 1 87 ? 13.317 -3.848 -24.701 1.00 72.19 87 THR A C 1
ATOM 719 O O . THR A 1 87 ? 13.562 -4.953 -24.222 1.00 72.19 87 THR A O 1
ATOM 722 N N . GLY A 1 88 ? 13.214 -2.774 -23.923 1.00 71.81 88 GLY A N 1
ATOM 723 C CA . GLY A 1 88 ? 13.288 -2.864 -22.466 1.00 71.81 88 GLY A CA 1
ATOM 724 C C . GLY A 1 88 ? 11.981 -3.253 -21.773 1.00 71.81 88 GLY A C 1
ATOM 725 O O . GLY A 1 88 ? 11.836 -3.005 -20.573 1.00 71.81 88 GLY A O 1
ATOM 726 N N . VAL A 1 89 ? 10.981 -3.751 -22.503 1.00 82.00 89 VAL A N 1
ATOM 727 C CA . VAL A 1 89 ? 9.668 -4.050 -21.922 1.00 82.00 89 VAL A CA 1
ATOM 728 C C . VAL A 1 89 ? 9.781 -5.267 -20.997 1.00 82.00 89 VAL A C 1
ATOM 730 O O . VAL A 1 89 ? 10.549 -6.191 -21.243 1.00 82.00 89 VAL A O 1
ATOM 733 N N . TRP A 1 90 ? 9.012 -5.273 -19.906 1.00 84.56 90 TRP A N 1
ATOM 734 C CA . TRP A 1 90 ? 9.107 -6.295 -18.856 1.00 84.56 90 TRP A CA 1
ATOM 735 C C . TRP A 1 90 ? 8.991 -7.736 -19.363 1.00 84.56 90 TRP A C 1
ATOM 737 O O . TRP A 1 90 ? 9.739 -8.591 -18.894 1.00 84.56 90 TRP A O 1
ATOM 747 N N . ASP A 1 91 ? 8.073 -8.004 -20.300 1.00 85.69 91 ASP A N 1
ATOM 748 C CA . ASP A 1 91 ? 7.877 -9.351 -20.854 1.00 85.69 91 ASP A CA 1
ATOM 749 C C . ASP A 1 91 ? 9.159 -9.872 -21.507 1.00 85.69 91 ASP A C 1
ATOM 751 O O . ASP A 1 91 ? 9.555 -11.008 -21.259 1.00 85.69 91 ASP A O 1
ATOM 755 N N . GLU A 1 92 ? 9.855 -9.005 -22.240 1.00 87.88 92 GLU A N 1
ATOM 756 C CA . GLU A 1 92 ? 11.107 -9.336 -22.906 1.00 87.88 92 GLU A CA 1
ATOM 757 C C . GLU A 1 92 ? 12.252 -9.524 -21.906 1.00 87.88 92 GLU A C 1
ATOM 759 O O . GLU A 1 92 ? 12.969 -10.516 -21.980 1.00 87.88 92 GLU A O 1
ATOM 764 N N . ILE A 1 93 ? 12.380 -8.641 -20.906 1.00 90.50 93 ILE A N 1
ATOM 765 C CA . ILE A 1 93 ? 13.380 -8.790 -19.831 1.00 90.50 93 ILE A CA 1
ATOM 766 C C . ILE A 1 93 ? 13.193 -10.130 -19.110 1.00 90.50 93 ILE A C 1
ATOM 768 O O . ILE A 1 93 ? 14.165 -10.831 -18.819 1.00 90.50 93 ILE A O 1
ATOM 772 N N . LYS A 1 94 ? 11.94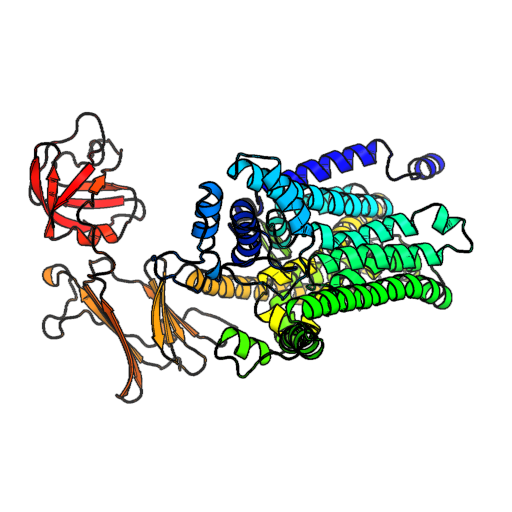2 -10.489 -18.810 1.00 91.50 94 LYS A N 1
ATOM 773 C CA . LYS A 1 94 ? 11.615 -11.751 -18.152 1.00 91.50 94 LYS A CA 1
ATOM 774 C C . LYS A 1 94 ? 11.927 -12.942 -19.050 1.00 91.50 94 LYS A C 1
ATOM 776 O O . LYS A 1 94 ? 12.538 -13.890 -18.571 1.00 91.50 94 LYS A O 1
ATOM 781 N N . GLU A 1 95 ? 11.515 -12.915 -20.312 1.00 93.25 95 GLU A N 1
ATOM 782 C CA . GLU A 1 95 ? 11.801 -13.985 -21.271 1.00 93.25 95 GLU A CA 1
ATOM 783 C C . GLU A 1 95 ? 13.310 -14.199 -21.437 1.00 93.25 95 GLU A C 1
ATOM 785 O O . GLU A 1 95 ? 13.797 -15.325 -21.346 1.00 93.25 95 GLU A O 1
ATOM 790 N N . ASN A 1 96 ? 14.061 -13.109 -21.571 1.00 93.50 96 ASN A N 1
ATOM 791 C CA . ASN A 1 96 ? 15.516 -13.112 -21.631 1.00 93.50 96 ASN A CA 1
ATOM 792 C C . ASN A 1 96 ? 16.144 -13.724 -20.374 1.00 93.50 96 ASN A C 1
ATOM 794 O O . ASN A 1 96 ? 17.016 -14.588 -20.473 1.00 93.50 96 ASN A O 1
ATOM 798 N N . TYR A 1 97 ? 15.641 -13.379 -19.187 1.00 95.38 97 TYR A N 1
ATOM 799 C CA . TYR A 1 97 ? 16.074 -14.011 -17.943 1.00 95.38 97 TYR A CA 1
ATOM 800 C C . TYR A 1 97 ? 15.768 -15.516 -17.888 1.00 95.38 97 TYR A C 1
ATOM 802 O O . TYR A 1 97 ? 16.645 -16.301 -17.532 1.00 95.38 97 TYR A O 1
ATOM 810 N N . LEU A 1 98 ? 14.565 -15.940 -18.287 1.00 95.38 98 LEU A N 1
ATOM 811 C CA . LEU A 1 98 ? 14.180 -17.356 -18.299 1.00 95.38 98 LEU A CA 1
ATOM 812 C C . LEU A 1 98 ? 15.032 -18.186 -19.268 1.00 95.38 98 LEU A C 1
ATOM 814 O O . LEU A 1 98 ? 15.382 -19.325 -18.961 1.00 95.38 98 LEU A O 1
ATOM 818 N N . ASN A 1 99 ? 15.406 -17.597 -20.404 1.00 94.31 99 ASN A N 1
ATOM 819 C CA . ASN A 1 99 ? 16.215 -18.242 -21.435 1.00 94.31 99 ASN A CA 1
ATOM 820 C C . ASN A 1 99 ? 17.732 -18.062 -21.232 1.00 94.31 99 ASN A C 1
ATOM 822 O O . ASN A 1 99 ? 18.514 -18.557 -22.041 1.00 94.31 99 ASN A O 1
ATOM 826 N N . ASN A 1 100 ? 18.172 -17.380 -20.164 1.00 91.31 100 ASN A N 1
ATOM 827 C CA . ASN A 1 100 ? 19.569 -16.967 -19.957 1.00 91.31 100 ASN A CA 1
ATOM 828 C C . ASN A 1 100 ? 20.169 -16.205 -21.160 1.00 91.31 100 ASN A C 1
ATOM 830 O O . ASN A 1 100 ? 21.352 -16.337 -21.473 1.00 91.31 100 ASN A O 1
ATOM 834 N N . HIS A 1 101 ? 19.355 -15.403 -21.843 1.00 92.69 101 HIS A N 1
ATOM 835 C CA . HIS A 1 101 ? 19.785 -14.512 -22.915 1.00 92.69 101 HIS A CA 1
ATOM 836 C C . HIS A 1 101 ? 19.973 -13.109 -22.338 1.00 92.69 101 HIS A C 1
ATOM 838 O O . HIS A 1 101 ? 19.013 -12.486 -21.907 1.00 92.69 101 HIS A O 1
ATOM 844 N N . SER A 1 102 ? 21.207 -12.610 -22.284 1.00 90.00 102 SER A N 1
ATOM 845 C CA . SER A 1 102 ? 21.493 -11.293 -21.701 1.00 90.00 102 SER A CA 1
ATOM 846 C C . SER A 1 102 ? 21.619 -10.210 -22.765 1.00 90.00 102 SER A C 1
ATOM 848 O O . SER A 1 102 ? 22.080 -10.462 -23.877 1.00 90.00 102 SER A O 1
ATOM 850 N N . TYR A 1 103 ? 21.260 -8.990 -22.379 1.00 90.38 103 TYR A N 1
ATOM 851 C CA . TYR A 1 103 ? 21.571 -7.770 -23.115 1.00 90.38 103 TYR A CA 1
ATOM 852 C C . TYR A 1 103 ? 23.085 -7.492 -23.099 1.00 90.38 103 TYR A C 1
ATOM 854 O O . TYR A 1 103 ? 23.818 -7.944 -22.208 1.00 90.38 103 TYR A O 1
ATOM 862 N N . ALA A 1 104 ? 23.557 -6.705 -24.063 1.00 90.31 104 ALA A N 1
ATOM 863 C CA . ALA A 1 104 ? 24.916 -6.181 -24.055 1.00 90.31 104 ALA A CA 1
ATOM 864 C C . ALA A 1 104 ? 25.141 -5.293 -22.818 1.00 90.31 104 ALA A C 1
ATOM 866 O O . ALA A 1 104 ? 24.226 -4.611 -22.348 1.00 90.31 104 ALA A O 1
ATOM 867 N N . GLN A 1 105 ? 26.354 -5.298 -22.261 1.00 90.94 105 GLN A N 1
ATOM 868 C CA . GLN A 1 105 ? 26.633 -4.655 -20.972 1.00 90.94 105 GLN A CA 1
ATOM 869 C C . GLN A 1 105 ? 26.303 -3.149 -20.981 1.00 90.94 105 GLN A C 1
ATOM 871 O O . GLN A 1 105 ? 25.773 -2.619 -20.006 1.00 90.94 105 GLN A O 1
ATOM 876 N N . GLU A 1 106 ? 26.550 -2.473 -22.102 1.00 88.88 106 GLU A N 1
ATOM 877 C CA . GLU A 1 106 ? 26.275 -1.054 -22.340 1.00 88.88 106 GLU A CA 1
ATOM 878 C C . GLU A 1 106 ? 24.784 -0.694 -22.403 1.00 88.88 106 GLU A C 1
ATOM 880 O O . GLU A 1 106 ? 24.429 0.480 -22.285 1.00 88.88 106 GLU A O 1
ATOM 885 N N . GLN A 1 107 ? 23.907 -1.684 -22.586 1.00 89.19 107 GLN A N 1
ATOM 886 C CA . GLN A 1 107 ? 22.457 -1.486 -22.598 1.00 89.19 107 GLN A CA 1
ATOM 887 C C . GLN A 1 107 ? 21.896 -1.354 -21.173 1.00 89.19 107 GLN A C 1
ATOM 889 O O . GLN A 1 107 ? 20.815 -0.789 -20.987 1.00 89.19 107 GLN A O 1
ATOM 894 N N . TYR A 1 108 ? 22.642 -1.809 -20.159 1.00 92.25 108 TYR A N 1
ATOM 895 C CA . TYR A 1 108 ? 22.278 -1.652 -18.755 1.00 92.25 108 TYR A CA 1
ATOM 896 C C . TYR A 1 108 ? 22.687 -0.284 -18.207 1.00 92.25 108 TYR A C 1
ATOM 898 O O . TYR A 1 108 ? 23.814 0.181 -18.371 1.00 92.25 108 TYR A O 1
ATOM 906 N N . ALA A 1 109 ? 21.782 0.330 -17.449 1.00 91.56 109 ALA A N 1
ATOM 907 C CA . ALA A 1 109 ? 22.043 1.543 -16.688 1.00 91.56 109 ALA A CA 1
ATOM 908 C C . ALA A 1 109 ? 22.087 1.255 -15.182 1.00 91.56 109 ALA A C 1
ATOM 910 O O . ALA A 1 109 ? 21.445 0.332 -14.681 1.00 91.56 109 ALA A O 1
ATOM 911 N N . ASN A 1 110 ? 22.803 2.095 -14.436 1.00 92.56 110 ASN A N 1
ATOM 912 C CA . ASN A 1 110 ? 22.791 2.055 -12.976 1.00 92.56 110 ASN A CA 1
ATOM 913 C C . ASN A 1 110 ? 21.568 2.817 -12.448 1.00 92.56 110 ASN A C 1
ATOM 915 O O . ASN A 1 110 ? 21.335 3.981 -12.786 1.00 92.56 110 ASN A O 1
ATOM 919 N N . TYR A 1 111 ? 20.788 2.181 -11.577 1.00 91.56 111 TYR A N 1
ATOM 920 C CA . TYR A 1 111 ? 19.611 2.788 -10.967 1.00 91.56 111 TYR A CA 1
ATOM 921 C C . TYR A 1 111 ? 19.946 3.392 -9.597 1.00 91.56 111 TYR A C 1
ATOM 923 O O . TYR A 1 111 ? 19.990 2.716 -8.570 1.00 91.56 111 TYR A O 1
ATOM 931 N N . TYR A 1 112 ? 20.136 4.711 -9.567 1.00 91.81 112 TYR A N 1
ATOM 932 C CA . TYR A 1 112 ? 20.610 5.443 -8.383 1.00 91.81 112 TYR A CA 1
ATOM 933 C C . TYR A 1 112 ? 19.512 5.888 -7.397 1.00 91.81 112 TYR A C 1
ATOM 935 O O . TYR A 1 112 ? 19.800 6.503 -6.359 1.00 91.81 112 TYR A O 1
ATOM 943 N N . SER A 1 113 ? 18.232 5.634 -7.692 1.00 87.31 113 SER A N 1
ATOM 944 C CA . SER A 1 113 ? 17.133 6.166 -6.871 1.00 87.31 113 SER A CA 1
ATOM 945 C C . SER A 1 113 ? 17.050 5.504 -5.496 1.00 87.31 113 SER A C 1
ATOM 947 O O . SER A 1 113 ? 16.775 6.199 -4.515 1.00 87.31 113 SER A O 1
ATOM 949 N N . ASN A 1 114 ? 17.356 4.209 -5.394 1.00 91.12 114 ASN A N 1
ATOM 950 C CA . ASN A 1 114 ? 17.236 3.417 -4.168 1.00 91.12 114 ASN A CA 1
ATOM 951 C C . ASN A 1 114 ? 18.466 2.524 -3.940 1.00 91.12 114 ASN A C 1
ATOM 953 O O . ASN A 1 114 ? 19.277 2.345 -4.840 1.00 91.12 114 ASN A O 1
ATOM 957 N N . LEU A 1 115 ? 18.627 2.035 -2.706 1.00 92.81 115 LEU A N 1
ATOM 958 C CA . LEU A 1 115 ? 19.756 1.186 -2.299 1.00 92.81 115 LEU A CA 1
ATOM 959 C C . LEU A 1 115 ? 19.512 -0.309 -2.570 1.00 92.81 115 LEU A C 1
ATOM 961 O O . LEU A 1 115 ? 20.471 -1.038 -2.800 1.00 92.81 115 LEU A O 1
ATOM 965 N N . THR A 1 116 ? 18.249 -0.747 -2.500 1.00 92.94 116 THR A N 1
ATOM 966 C CA . THR A 1 116 ? 17.757 -2.086 -2.874 1.00 92.94 116 THR A CA 1
ATOM 967 C C . THR A 1 116 ? 18.566 -3.261 -2.332 1.00 92.94 116 THR A C 1
ATOM 969 O O . THR A 1 116 ? 18.790 -4.255 -3.011 1.00 92.94 116 THR A O 1
ATOM 972 N N . PHE A 1 117 ? 18.935 -3.215 -1.048 1.00 94.12 117 PHE A N 1
ATOM 973 C CA . PHE A 1 117 ? 19.766 -4.254 -0.416 1.00 94.12 117 PHE A CA 1
ATOM 974 C C . PHE A 1 117 ? 19.172 -5.675 -0.464 1.00 94.12 117 PHE A C 1
ATOM 976 O O . PHE A 1 117 ? 19.912 -6.648 -0.341 1.00 94.12 117 PHE A O 1
ATOM 983 N N . HIS A 1 118 ? 17.858 -5.826 -0.660 1.00 94.31 118 HIS A N 1
ATOM 984 C CA . HIS A 1 118 ? 17.246 -7.144 -0.849 1.00 94.31 118 HIS A CA 1
ATOM 985 C C . HIS A 1 118 ? 17.697 -7.840 -2.144 1.00 94.31 118 HIS A C 1
ATOM 987 O O . HIS A 1 118 ? 17.640 -9.066 -2.199 1.00 94.31 118 HIS A O 1
ATOM 993 N N . ARG A 1 119 ? 18.232 -7.104 -3.132 1.00 94.25 119 ARG A N 1
ATOM 994 C CA . ARG A 1 119 ? 18.798 -7.679 -4.363 1.00 94.25 119 ARG A CA 1
ATOM 995 C C . ARG A 1 119 ? 19.906 -8.691 -4.082 1.00 94.25 119 ARG A C 1
ATOM 997 O O . ARG A 1 119 ? 19.966 -9.723 -4.728 1.00 94.25 119 ARG A O 1
ATOM 1004 N N . PHE A 1 120 ? 20.728 -8.461 -3.053 1.00 94.06 120 PHE A N 1
ATOM 1005 C CA . PHE A 1 120 ? 21.804 -9.388 -2.685 1.00 94.06 120 PHE A CA 1
ATOM 1006 C C . PHE A 1 120 ? 21.263 -10.745 -2.226 1.00 94.06 120 PHE A C 1
ATOM 1008 O O . PHE A 1 120 ? 21.847 -11.780 -2.528 1.00 94.06 120 PHE A O 1
ATOM 1015 N N . PHE A 1 121 ? 20.132 -10.746 -1.518 1.00 95.38 121 PHE A N 1
ATOM 1016 C CA . PHE A 1 121 ? 19.459 -11.981 -1.128 1.00 95.38 121 PHE A CA 1
ATOM 1017 C C . PHE A 1 121 ? 18.844 -12.689 -2.343 1.00 95.38 121 PHE A C 1
ATOM 1019 O O . PHE A 1 121 ? 18.924 -13.911 -2.434 1.00 95.38 121 PHE A O 1
ATOM 1026 N N . TYR A 1 122 ? 18.284 -11.941 -3.296 1.00 96.75 122 TYR A N 1
ATOM 1027 C CA . TYR A 1 122 ? 17.729 -12.523 -4.521 1.00 96.75 122 TYR A CA 1
ATOM 1028 C C . TYR A 1 122 ? 18.814 -13.094 -5.436 1.00 96.75 122 TYR A C 1
ATOM 1030 O O . TYR A 1 122 ? 18.681 -14.236 -5.858 1.00 96.75 122 TYR A O 1
ATOM 1038 N N . ASN A 1 123 ? 19.926 -12.378 -5.631 1.00 94.94 123 ASN A N 1
ATOM 1039 C CA . ASN A 1 123 ? 21.105 -12.871 -6.349 1.00 94.94 123 ASN A CA 1
ATOM 1040 C C . ASN A 1 123 ? 21.668 -14.146 -5.703 1.00 94.94 123 ASN A C 1
ATOM 1042 O O . ASN A 1 123 ? 22.076 -15.067 -6.401 1.00 94.94 123 ASN A O 1
ATOM 1046 N N . ALA A 1 124 ? 21.654 -14.246 -4.368 1.00 95.12 124 ALA A N 1
ATOM 1047 C CA . ALA A 1 124 ? 22.074 -15.469 -3.688 1.00 95.12 124 ALA A CA 1
ATOM 1048 C C . ALA A 1 124 ? 21.148 -16.660 -4.000 1.00 95.12 124 ALA A C 1
ATOM 1050 O O . ALA A 1 124 ? 21.635 -17.772 -4.172 1.00 95.12 124 ALA A O 1
ATOM 1051 N N . ILE A 1 125 ? 19.831 -16.449 -4.092 1.00 96.88 125 ILE A N 1
ATOM 1052 C CA . ILE A 1 125 ? 18.887 -17.507 -4.490 1.00 96.88 125 ILE A CA 1
ATOM 1053 C C . ILE A 1 125 ? 19.075 -17.877 -5.964 1.00 96.88 125 ILE A C 1
ATOM 1055 O O . ILE A 1 125 ? 19.132 -19.063 -6.279 1.00 96.88 125 ILE A O 1
ATOM 1059 N N . ASP A 1 126 ? 19.214 -16.882 -6.840 1.00 96.69 126 ASP A N 1
ATOM 1060 C CA . ASP A 1 126 ? 19.439 -17.071 -8.276 1.00 96.69 126 ASP A CA 1
ATOM 1061 C C . ASP A 1 126 ? 20.734 -17.841 -8.577 1.00 96.69 126 ASP A C 1
ATOM 1063 O O . ASP A 1 126 ? 20.782 -18.664 -9.488 1.00 96.69 126 ASP A O 1
ATOM 1067 N N . TYR A 1 127 ? 21.766 -17.640 -7.755 1.00 94.75 127 TYR A N 1
ATOM 1068 C CA . TYR A 1 127 ? 23.004 -18.411 -7.818 1.00 94.75 127 TYR A CA 1
ATOM 1069 C C . TYR A 1 127 ? 22.831 -19.868 -7.354 1.00 94.75 127 TYR A C 1
ATOM 1071 O O . TYR A 1 127 ? 23.480 -20.773 -7.877 1.00 94.75 127 TYR A O 1
ATOM 1079 N N . LEU A 1 128 ? 21.976 -20.114 -6.355 1.00 95.75 128 LEU A N 1
ATOM 1080 C CA . LEU A 1 128 ? 21.785 -21.443 -5.758 1.00 95.75 128 LEU A CA 1
ATOM 1081 C C . LEU A 1 128 ? 20.836 -22.348 -6.556 1.00 95.75 128 LEU A C 1
ATOM 1083 O O . LEU A 1 128 ? 20.879 -23.567 -6.382 1.00 95.75 128 LEU A O 1
ATOM 1087 N N . VAL A 1 129 ? 19.966 -21.780 -7.390 1.00 95.81 129 VAL A N 1
ATOM 1088 C CA . VAL A 1 129 ? 18.929 -22.514 -8.125 1.00 95.81 129 VAL A CA 1
ATOM 1089 C C . VAL A 1 129 ? 19.126 -22.309 -9.624 1.00 95.81 129 VAL A C 1
ATOM 1091 O O . VAL A 1 129 ? 19.030 -21.198 -10.130 1.00 95.81 129 VAL A O 1
ATOM 1094 N N . SER A 1 130 ? 19.388 -23.396 -10.352 1.00 92.12 130 SER A N 1
ATOM 1095 C CA . SER A 1 130 ? 19.684 -23.327 -11.790 1.00 92.12 130 SER A CA 1
ATOM 1096 C C . SER A 1 130 ? 18.456 -23.051 -12.664 1.00 92.12 130 SER A C 1
ATOM 1098 O O . SER A 1 130 ? 18.590 -22.457 -13.730 1.00 92.12 130 SER A O 1
ATOM 1100 N N . ASP A 1 131 ? 17.273 -23.488 -12.232 1.00 96.31 131 ASP A N 1
ATOM 1101 C CA . ASP A 1 131 ? 16.014 -23.267 -12.946 1.00 96.31 131 ASP A CA 1
ATOM 1102 C C . ASP A 1 131 ? 15.502 -21.841 -12.688 1.00 96.31 131 ASP A C 1
ATOM 1104 O O . ASP A 1 131 ? 15.065 -21.510 -11.583 1.00 96.31 131 ASP A O 1
ATOM 1108 N N . LYS A 1 132 ? 15.566 -20.996 -13.723 1.00 94.75 132 LYS A N 1
ATOM 1109 C CA . LYS A 1 132 ? 15.221 -19.571 -13.652 1.00 94.75 132 LYS A CA 1
ATOM 1110 C C . LYS A 1 132 ? 13.728 -19.325 -13.433 1.00 94.75 132 LYS A C 1
ATOM 1112 O O . LYS A 1 132 ? 13.359 -18.366 -12.755 1.00 94.75 132 LYS A O 1
ATOM 1117 N N . GLU A 1 133 ? 12.860 -20.206 -13.925 1.00 96.50 133 GLU A N 1
ATOM 1118 C CA . GLU A 1 133 ? 11.425 -20.113 -13.651 1.00 96.50 133 GLU A CA 1
ATOM 1119 C C . GLU A 1 133 ? 11.148 -20.408 -12.173 1.00 96.50 133 GLU A C 1
ATOM 1121 O O . GLU A 1 133 ? 10.440 -19.653 -11.492 1.00 96.50 133 GLU A O 1
ATOM 1126 N N . LEU A 1 134 ? 11.789 -21.456 -11.646 1.00 96.75 134 LEU A N 1
ATOM 1127 C CA . LEU A 1 134 ? 11.704 -21.812 -10.235 1.00 96.75 134 LEU A CA 1
ATOM 1128 C C . LEU A 1 134 ? 12.265 -20.707 -9.325 1.00 96.75 134 LEU A C 1
ATOM 1130 O O . LEU A 1 134 ? 11.677 -20.452 -8.272 1.00 96.75 134 LEU A O 1
ATOM 1134 N N . VAL A 1 135 ? 13.348 -20.020 -9.716 1.00 97.69 135 VAL A N 1
ATOM 1135 C CA . VAL A 1 135 ? 13.879 -18.862 -8.970 1.00 97.69 135 VAL A CA 1
ATOM 1136 C C . VAL A 1 135 ? 12.800 -17.800 -8.794 1.00 97.69 135 VAL A C 1
ATOM 1138 O O . VAL A 1 135 ? 12.482 -17.449 -7.655 1.00 97.69 135 VAL A O 1
ATOM 1141 N N . LEU A 1 136 ? 12.192 -17.315 -9.884 1.00 96.31 136 LEU A N 1
ATOM 1142 C CA . LEU A 1 136 ? 11.159 -16.277 -9.791 1.00 96.31 136 LEU A CA 1
ATOM 1143 C C . LEU A 1 136 ? 9.984 -16.742 -8.928 1.00 96.31 136 LEU A C 1
ATOM 1145 O O . LEU A 1 136 ? 9.536 -16.002 -8.050 1.00 96.31 136 LEU A O 1
ATOM 1149 N N . TYR A 1 137 ? 9.532 -17.986 -9.112 1.00 96.38 137 TYR A N 1
ATOM 1150 C CA . TYR A 1 137 ? 8.466 -18.572 -8.301 1.00 96.38 137 TYR A CA 1
ATOM 1151 C C . TYR A 1 137 ? 8.803 -18.544 -6.801 1.00 96.38 137 TYR A C 1
ATOM 1153 O O . TYR A 1 137 ? 7.987 -18.098 -5.988 1.00 96.38 137 TYR A O 1
ATOM 1161 N N . ILE A 1 138 ? 10.015 -18.968 -6.424 1.00 97.19 138 ILE A N 1
ATOM 1162 C CA . ILE A 1 138 ? 10.501 -18.951 -5.037 1.00 97.19 138 ILE A CA 1
ATOM 1163 C C . ILE A 1 138 ? 10.552 -17.520 -4.495 1.00 97.19 138 ILE A C 1
ATOM 1165 O O . ILE A 1 138 ? 10.088 -17.278 -3.380 1.00 97.19 138 ILE A O 1
ATOM 1169 N N . LEU A 1 139 ? 11.082 -16.562 -5.258 1.00 97.19 139 LEU A N 1
ATOM 1170 C CA . LEU A 1 139 ? 11.215 -15.173 -4.815 1.00 97.19 139 LEU A CA 1
ATOM 1171 C C . LEU A 1 139 ? 9.851 -14.511 -4.569 1.00 97.19 139 LEU A C 1
ATOM 1173 O O . LEU A 1 139 ? 9.635 -13.914 -3.507 1.00 97.19 139 LEU A O 1
ATOM 1177 N N . TYR A 1 140 ? 8.904 -14.670 -5.499 1.00 96.19 140 TYR A N 1
ATOM 1178 C CA . TYR A 1 140 ? 7.531 -14.193 -5.322 1.00 96.19 140 TYR A CA 1
ATOM 1179 C C . TYR A 1 140 ? 6.855 -14.866 -4.121 1.00 96.19 140 TYR A C 1
ATOM 1181 O O . TYR A 1 140 ? 6.209 -14.191 -3.315 1.00 96.19 140 TYR A O 1
ATOM 1189 N N . PHE A 1 141 ? 7.041 -16.179 -3.951 1.00 97.38 141 PHE A N 1
ATOM 1190 C CA . PHE A 1 141 ? 6.480 -16.919 -2.822 1.00 97.38 141 PHE A CA 1
ATOM 1191 C C . PHE A 1 141 ? 7.048 -16.436 -1.484 1.00 97.38 141 PHE A C 1
ATOM 1193 O O . PHE A 1 141 ? 6.289 -16.209 -0.541 1.00 97.38 141 PHE A O 1
ATOM 1200 N N . ILE A 1 142 ? 8.364 -16.220 -1.397 1.00 97.12 142 ILE A N 1
ATOM 1201 C CA . ILE A 1 142 ? 9.019 -15.692 -0.196 1.00 97.12 142 ILE A CA 1
ATOM 1202 C C . ILE A 1 142 ? 8.460 -14.311 0.151 1.00 97.12 142 ILE A C 1
ATOM 1204 O O . ILE A 1 142 ? 8.117 -14.080 1.310 1.00 97.12 142 ILE A O 1
ATOM 1208 N N . ASN A 1 143 ? 8.313 -13.404 -0.818 1.00 96.75 143 ASN A N 1
ATOM 1209 C CA . ASN A 1 143 ? 7.746 -12.078 -0.559 1.00 96.75 143 ASN A CA 1
ATOM 1210 C C . ASN A 1 143 ? 6.296 -12.146 -0.059 1.00 96.75 143 ASN A C 1
ATOM 1212 O O . ASN A 1 143 ? 5.969 -11.496 0.941 1.00 96.75 143 ASN A O 1
ATOM 1216 N N . ALA A 1 144 ? 5.456 -12.968 -0.692 1.00 97.62 144 ALA A N 1
ATOM 1217 C CA . ALA A 1 144 ? 4.075 -13.187 -0.273 1.00 97.62 144 ALA A CA 1
ATOM 1218 C C . ALA A 1 144 ? 4.004 -13.776 1.146 1.00 97.62 144 ALA A C 1
ATOM 1220 O O . ALA A 1 144 ? 3.257 -13.283 1.996 1.00 97.62 144 ALA A O 1
ATOM 1221 N N . MET A 1 145 ? 4.827 -14.788 1.433 1.00 98.25 145 MET A N 1
ATOM 1222 C CA . MET A 1 145 ? 4.889 -15.450 2.733 1.00 98.25 145 MET A CA 1
ATOM 1223 C C . MET A 1 145 ? 5.404 -14.512 3.831 1.00 98.25 145 MET A C 1
ATOM 1225 O O . MET A 1 145 ? 4.818 -14.447 4.911 1.00 98.25 145 MET A O 1
ATOM 1229 N N . LEU A 1 146 ? 6.467 -13.743 3.579 1.00 97.94 146 LEU A N 1
ATOM 1230 C CA . LEU A 1 146 ? 6.990 -12.771 4.542 1.00 97.94 146 LEU A CA 1
ATOM 1231 C C . LEU A 1 146 ? 5.957 -11.683 4.852 1.00 97.94 146 LEU A C 1
ATOM 1233 O O . LEU A 1 146 ? 5.803 -11.310 6.018 1.00 97.94 146 LEU A O 1
ATOM 1237 N N . LEU A 1 147 ? 5.201 -11.219 3.849 1.00 98.19 147 LEU A N 1
ATOM 1238 C CA . LEU A 1 147 ? 4.114 -10.258 4.053 1.00 98.19 147 LEU A CA 1
ATOM 1239 C C . LEU A 1 147 ? 2.984 -10.871 4.887 1.00 98.19 147 LEU A C 1
ATOM 1241 O O . LEU A 1 147 ? 2.512 -10.251 5.844 1.00 98.19 147 LEU A O 1
ATOM 1245 N N . ALA A 1 148 ? 2.605 -12.114 4.588 1.00 98.44 148 ALA A N 1
ATOM 1246 C CA . ALA A 1 148 ? 1.638 -12.868 5.374 1.00 98.44 148 ALA A CA 1
ATOM 1247 C C . ALA A 1 148 ? 2.082 -13.027 6.837 1.00 98.44 148 ALA A C 1
ATOM 1249 O O . ALA A 1 148 ? 1.266 -12.848 7.742 1.00 98.44 148 ALA A O 1
ATOM 1250 N N . ILE A 1 149 ? 3.364 -13.306 7.095 1.00 98.50 149 ILE A N 1
ATOM 1251 C CA . ILE A 1 149 ? 3.923 -13.453 8.447 1.00 98.50 149 ILE A CA 1
ATOM 1252 C C . ILE A 1 149 ? 3.811 -12.147 9.235 1.00 98.50 149 ILE A C 1
ATOM 1254 O O . ILE A 1 149 ? 3.234 -12.143 10.327 1.00 98.50 149 ILE A O 1
ATOM 1258 N N . VAL A 1 150 ? 4.325 -11.034 8.700 1.00 98.19 150 VAL A N 1
ATOM 1259 C CA . VAL A 1 150 ? 4.310 -9.754 9.429 1.00 98.19 150 VAL A CA 1
ATOM 1260 C C . VAL A 1 150 ? 2.881 -9.268 9.673 1.00 98.19 150 VAL A C 1
ATOM 1262 O O . VAL A 1 150 ? 2.569 -8.834 10.779 1.00 98.19 150 VAL A O 1
ATOM 1265 N N . VAL A 1 151 ? 1.969 -9.423 8.709 1.00 98.31 151 VAL A N 1
ATOM 1266 C CA . VAL A 1 151 ? 0.557 -9.056 8.899 1.00 98.31 151 VAL A CA 1
ATOM 1267 C C . VAL A 1 151 ? -0.135 -9.990 9.893 1.00 98.31 151 VAL A C 1
ATOM 1269 O O . VAL A 1 151 ? -0.897 -9.519 10.735 1.00 98.31 151 VAL A O 1
ATOM 1272 N N . SER A 1 152 ? 0.175 -11.288 9.890 1.00 98.25 152 SER A N 1
ATOM 1273 C CA . SER A 1 152 ? -0.376 -12.235 10.870 1.00 98.25 152 SER A CA 1
ATOM 1274 C C . SER A 1 152 ? 0.043 -11.892 12.301 1.00 98.25 152 SER A C 1
ATOM 1276 O O . SER A 1 152 ? -0.791 -11.954 13.204 1.00 98.25 152 SER A O 1
ATOM 1278 N N . PHE A 1 153 ? 1.285 -11.446 12.523 1.00 97.94 153 PHE A N 1
ATOM 1279 C CA . PHE A 1 153 ? 1.711 -10.946 13.835 1.00 97.94 153 PHE A CA 1
ATOM 1280 C C . PHE A 1 153 ? 0.958 -9.679 14.255 1.00 97.94 153 PHE A C 1
ATOM 1282 O O . PHE A 1 153 ? 0.567 -9.563 15.420 1.00 97.94 153 PHE A O 1
ATOM 1289 N N . LEU A 1 154 ? 0.692 -8.758 13.319 1.00 98.19 154 LEU A N 1
ATOM 1290 C CA . LEU A 1 154 ? -0.133 -7.578 13.593 1.00 98.19 154 LEU A CA 1
ATOM 1291 C C . LEU A 1 154 ? -1.553 -7.988 14.003 1.00 98.19 154 LEU A C 1
ATOM 1293 O O . LEU A 1 154 ? -2.077 -7.491 15.000 1.00 98.19 154 LEU A O 1
ATOM 1297 N N . LEU A 1 155 ? -2.162 -8.924 13.269 1.00 97.94 155 LEU A N 1
ATOM 1298 C CA . LEU A 1 155 ? -3.486 -9.456 13.588 1.00 97.94 155 LEU A CA 1
ATOM 1299 C C . LEU A 1 155 ? -3.489 -10.197 14.929 1.00 97.94 155 LEU A C 1
ATOM 1301 O O . LEU A 1 155 ? -4.426 -10.048 15.706 1.00 97.94 155 LEU A O 1
ATOM 1305 N N . LEU A 1 156 ? -2.437 -10.946 15.257 1.00 96.56 156 LEU A N 1
ATOM 1306 C CA . LEU A 1 156 ? -2.329 -11.621 16.547 1.00 96.56 156 LEU A CA 1
ATOM 1307 C C . LEU A 1 156 ? -2.247 -10.621 17.710 1.00 96.56 156 LEU A C 1
ATOM 1309 O O . LEU A 1 156 ? -2.897 -10.816 18.738 1.00 96.56 156 LEU A O 1
ATOM 1313 N N . TRP A 1 157 ? -1.521 -9.516 17.544 1.00 96.31 157 TRP A N 1
ATOM 1314 C CA . TRP A 1 157 ? -1.542 -8.434 18.527 1.00 96.31 157 TRP A CA 1
ATOM 1315 C C . TRP A 1 157 ? -2.929 -7.787 18.634 1.00 96.31 157 TRP A C 1
ATOM 1317 O O . TRP A 1 157 ? -3.438 -7.612 19.743 1.00 96.31 157 TRP A O 1
ATOM 1327 N N . LEU A 1 158 ? -3.604 -7.538 17.505 1.00 96.69 158 LEU A N 1
ATOM 1328 C CA . LEU A 1 158 ? -4.989 -7.055 17.492 1.00 96.69 158 LEU A CA 1
ATOM 1329 C C . LEU A 1 158 ? -5.934 -8.013 18.228 1.00 96.69 158 LEU A C 1
ATOM 1331 O O . LEU A 1 158 ? -6.816 -7.549 18.949 1.00 96.69 158 LEU A O 1
ATOM 1335 N N . LYS A 1 159 ? -5.718 -9.333 18.147 1.00 94.56 159 LYS A N 1
ATOM 1336 C CA . LYS A 1 159 ? -6.493 -10.344 18.891 1.00 94.56 159 LYS A CA 1
ATOM 1337 C C . LYS A 1 159 ? -6.389 -10.121 20.395 1.00 94.56 159 LYS A C 1
ATOM 1339 O O . LYS A 1 159 ? -7.403 -10.192 21.086 1.00 94.56 159 LYS A O 1
ATOM 1344 N N . LYS A 1 160 ? -5.176 -9.834 20.890 1.00 91.44 160 LYS A N 1
ATOM 1345 C CA . LYS A 1 160 ? -4.905 -9.583 22.315 1.00 91.44 160 LYS A CA 1
ATOM 1346 C C . LYS A 1 160 ? -5.669 -8.360 22.819 1.00 91.44 160 LYS A C 1
ATOM 1348 O O . LYS A 1 160 ? -6.181 -8.368 23.937 1.00 91.44 160 LYS A O 1
ATOM 1353 N N . ILE A 1 161 ? -5.747 -7.314 21.997 1.00 93.94 161 ILE A N 1
ATOM 1354 C CA . ILE A 1 161 ? -6.370 -6.045 22.386 1.00 93.94 161 ILE A CA 1
ATOM 1355 C C . ILE A 1 161 ? -7.861 -5.936 22.029 1.00 93.94 161 ILE A C 1
ATOM 1357 O O . ILE A 1 161 ? -8.533 -5.029 22.516 1.00 93.94 161 ILE A O 1
ATOM 1361 N N . THR A 1 162 ? -8.394 -6.874 21.241 1.00 94.75 162 THR A N 1
ATOM 1362 C CA . THR A 1 162 ? -9.810 -6.936 20.842 1.00 94.75 162 THR A CA 1
ATOM 1363 C C . THR A 1 162 ? -10.437 -8.287 21.201 1.00 94.75 162 THR A C 1
ATOM 1365 O O . THR A 1 162 ? -10.641 -8.569 22.383 1.00 94.75 162 THR A O 1
ATOM 1368 N N . ASN A 1 163 ? -10.791 -9.105 20.205 1.00 92.75 163 ASN A N 1
ATOM 1369 C CA . ASN A 1 163 ? -11.320 -10.452 20.356 1.00 92.75 163 ASN A CA 1
ATOM 1370 C C . ASN A 1 163 ? -11.086 -11.301 19.086 1.00 92.75 163 ASN A C 1
ATOM 1372 O O . ASN A 1 163 ? -10.585 -10.829 18.066 1.00 92.75 163 ASN A O 1
ATOM 1376 N N . THR A 1 164 ? -11.454 -12.582 19.158 1.00 93.44 164 THR A N 1
ATOM 1377 C CA . THR A 1 164 ? -11.266 -13.557 18.072 1.00 93.44 164 THR A CA 1
ATOM 1378 C C . THR A 1 164 ? -12.073 -13.227 16.811 1.00 93.44 164 THR A C 1
ATOM 1380 O O . THR A 1 164 ? -11.559 -13.402 15.709 1.00 93.44 164 THR A O 1
ATOM 1383 N N . LEU A 1 165 ? -13.310 -12.733 16.950 1.00 94.38 165 LEU A N 1
ATOM 1384 C CA . LEU A 1 165 ? -14.161 -12.387 15.806 1.00 94.38 165 LEU A CA 1
ATOM 1385 C C . LEU A 1 165 ? -13.541 -11.251 14.988 1.00 94.38 165 LEU A C 1
ATOM 1387 O O . LEU A 1 165 ? -13.492 -11.336 13.763 1.00 94.38 165 LEU A O 1
ATOM 1391 N N . THR A 1 166 ? -13.014 -10.231 15.670 1.00 95.75 166 THR A N 1
ATOM 1392 C CA . THR A 1 166 ? -12.326 -9.104 15.039 1.00 95.75 166 THR A CA 1
ATOM 1393 C C . THR A 1 166 ? -11.215 -9.569 14.114 1.00 95.75 166 THR A C 1
ATOM 1395 O O . THR A 1 166 ? -11.169 -9.157 12.961 1.00 95.75 166 THR A O 1
ATOM 1398 N N . VAL A 1 167 ? -10.336 -10.455 14.582 1.00 96.38 167 VAL A N 1
ATOM 1399 C CA . VAL A 1 167 ? -9.149 -10.818 13.799 1.00 96.38 167 VAL A CA 1
ATOM 1400 C C . VAL A 1 167 ? -9.445 -11.752 12.640 1.00 96.38 167 VAL A C 1
ATOM 1402 O O . VAL A 1 167 ? -8.833 -11.586 11.591 1.00 96.38 167 VAL A O 1
ATOM 1405 N N . TYR A 1 168 ? -10.403 -12.673 12.774 1.00 96.88 168 TYR A N 1
ATOM 1406 C CA . TYR A 1 168 ? -10.842 -13.482 11.635 1.00 96.88 168 TYR A CA 1
ATOM 1407 C C . TYR A 1 168 ? -11.595 -12.641 10.602 1.00 96.88 168 TYR A C 1
ATOM 1409 O O . TYR A 1 168 ? -11.366 -12.807 9.408 1.00 96.88 168 TYR A O 1
ATOM 1417 N N . GLY A 1 169 ? -12.442 -11.703 11.037 1.00 97.25 169 GLY A N 1
ATOM 1418 C CA . GLY A 1 169 ? -13.134 -10.801 10.118 1.00 97.25 169 GLY A CA 1
ATOM 1419 C C . GLY A 1 169 ? -12.164 -9.879 9.371 1.00 97.25 169 GLY A C 1
ATOM 1420 O O . GLY A 1 169 ? -12.250 -9.768 8.150 1.00 97.25 169 GLY A O 1
ATOM 1421 N N . THR A 1 170 ? -11.187 -9.287 10.068 1.00 97.94 170 THR A N 1
ATOM 1422 C CA . THR A 1 170 ? -10.136 -8.481 9.425 1.00 97.94 170 THR A CA 1
ATOM 1423 C C . THR A 1 170 ? -9.286 -9.332 8.478 1.00 97.94 170 THR A C 1
ATOM 1425 O O . THR A 1 170 ? -9.018 -8.897 7.363 1.00 97.94 170 THR A O 1
ATOM 1428 N N . LEU A 1 171 ? -8.903 -10.552 8.877 1.00 98.06 171 LEU A N 1
ATOM 1429 C CA . LEU A 1 171 ? -8.160 -11.490 8.030 1.00 98.06 171 LEU A CA 1
ATOM 1430 C C . LEU A 1 171 ? -8.904 -11.783 6.721 1.00 98.06 171 LEU A C 1
ATOM 1432 O O . LEU A 1 171 ? -8.308 -11.675 5.656 1.00 98.06 171 LEU A O 1
ATOM 1436 N N . ILE A 1 172 ? -10.198 -12.107 6.790 1.00 96.69 172 ILE A N 1
ATOM 1437 C CA . ILE A 1 172 ? -11.020 -12.399 5.606 1.00 96.69 172 ILE A CA 1
ATOM 1438 C C . ILE A 1 172 ? -11.113 -11.169 4.695 1.00 96.69 172 ILE A C 1
ATOM 1440 O O . ILE A 1 172 ? -10.916 -11.284 3.487 1.00 96.69 172 ILE A O 1
ATOM 1444 N N . LEU A 1 173 ? -11.366 -9.984 5.258 1.00 96.38 173 LEU A N 1
ATOM 1445 C CA . LEU A 1 173 ? -11.459 -8.751 4.474 1.00 96.38 173 LEU A CA 1
ATOM 1446 C C . LEU A 1 173 ? -10.146 -8.418 3.756 1.00 96.38 173 LEU A C 1
ATOM 1448 O O . LEU A 1 173 ? -10.173 -8.055 2.582 1.00 96.38 173 LEU A O 1
ATOM 1452 N N . LEU A 1 174 ? -9.002 -8.594 4.421 1.00 96.75 174 LEU A N 1
ATOM 1453 C CA . LEU A 1 174 ? -7.690 -8.394 3.802 1.00 96.75 174 LEU A CA 1
ATOM 1454 C C . LEU A 1 174 ? -7.382 -9.455 2.740 1.00 96.75 174 LEU A C 1
ATOM 1456 O O . LEU A 1 174 ? -6.958 -9.106 1.644 1.00 96.75 174 LEU A O 1
ATOM 1460 N N . ALA A 1 175 ? -7.606 -10.733 3.052 1.00 96.00 175 ALA A N 1
ATOM 1461 C CA . ALA A 1 175 ? -7.233 -11.852 2.191 1.00 96.00 175 ALA A CA 1
ATOM 1462 C C . ALA A 1 175 ? -8.052 -11.910 0.893 1.00 96.00 175 ALA A C 1
ATOM 1464 O O . ALA A 1 175 ? -7.518 -12.268 -0.152 1.00 96.00 175 ALA A O 1
ATOM 1465 N N . PHE A 1 176 ? -9.344 -11.578 0.953 1.00 94.50 176 PHE A N 1
ATOM 1466 C CA . PHE A 1 176 ? -10.254 -11.765 -0.180 1.00 94.50 176 PHE A CA 1
ATOM 1467 C C . PHE A 1 176 ? -10.700 -10.463 -0.832 1.00 94.50 176 PHE A C 1
ATOM 1469 O O . PHE A 1 176 ? -11.037 -10.478 -2.011 1.00 94.50 176 PHE A O 1
ATOM 1476 N N . PHE A 1 177 ? -10.729 -9.348 -0.105 1.00 94.31 177 PHE A N 1
ATOM 1477 C CA . PHE A 1 177 ? -11.448 -8.161 -0.568 1.00 94.31 177 PHE A CA 1
ATOM 1478 C C . PHE A 1 177 ? -10.601 -6.891 -0.600 1.00 94.31 177 PHE A C 1
ATOM 1480 O O . PHE A 1 177 ? -11.139 -5.851 -0.952 1.00 94.31 177 PHE A O 1
ATOM 1487 N N . ALA A 1 178 ? -9.304 -6.938 -0.277 1.00 95.50 178 ALA A N 1
ATOM 1488 C CA . ALA A 1 178 ? -8.414 -5.773 -0.290 1.00 95.50 178 ALA A CA 1
ATOM 1489 C C . ALA A 1 178 ? -7.473 -5.780 -1.518 1.00 95.50 178 ALA A C 1
ATOM 1491 O O . ALA A 1 178 ? -6.309 -6.167 -1.395 1.00 95.50 178 ALA A O 1
ATOM 1492 N N . PRO A 1 179 ? -7.929 -5.340 -2.708 1.00 91.38 179 PRO A N 1
ATOM 1493 C CA . PRO A 1 179 ? -7.185 -5.507 -3.963 1.00 91.38 179 PRO A CA 1
ATOM 1494 C C . PRO A 1 179 ? -5.792 -4.867 -3.922 1.00 91.38 179 PRO A C 1
ATOM 1496 O O . PRO A 1 179 ? -4.796 -5.514 -4.236 1.00 91.38 179 PRO A O 1
ATOM 1499 N N . ASN A 1 180 ? -5.711 -3.627 -3.436 1.00 91.12 180 ASN A N 1
ATOM 1500 C CA . ASN A 1 180 ? -4.466 -2.861 -3.351 1.00 91.12 180 ASN A CA 1
ATOM 1501 C C . ASN A 1 180 ? -3.474 -3.410 -2.319 1.00 91.12 180 ASN A C 1
ATOM 1503 O O . ASN A 1 180 ? -2.291 -3.108 -2.390 1.00 91.12 180 ASN A O 1
ATOM 1507 N N . PHE A 1 181 ? -3.940 -4.199 -1.350 1.00 94.69 181 PHE A N 1
ATOM 1508 C CA . PHE A 1 181 ? -3.061 -4.907 -0.424 1.00 94.69 181 PHE A CA 1
ATOM 1509 C C . PHE A 1 181 ? -2.549 -6.209 -1.048 1.00 94.69 181 PHE A C 1
ATOM 1511 O O . PHE A 1 181 ? -1.360 -6.504 -0.958 1.00 94.69 181 PHE A O 1
ATOM 1518 N N . ILE A 1 182 ? -3.434 -6.961 -1.711 1.00 93.88 182 ILE A N 1
ATOM 1519 C CA . ILE A 1 182 ? -3.106 -8.274 -2.272 1.00 93.88 182 ILE A CA 1
ATOM 1520 C C . ILE A 1 182 ? -2.071 -8.183 -3.398 1.00 93.88 182 ILE A C 1
ATOM 1522 O O . ILE A 1 182 ? -1.124 -8.966 -3.425 1.00 93.88 182 ILE A O 1
ATOM 1526 N N . MET A 1 183 ? -2.196 -7.187 -4.275 1.00 87.88 183 MET A N 1
ATOM 1527 C CA . MET A 1 183 ? -1.313 -7.034 -5.438 1.00 87.88 183 MET A CA 1
ATOM 1528 C C . MET A 1 183 ? 0.173 -6.819 -5.086 1.00 87.88 183 MET A C 1
ATOM 1530 O O . MET A 1 183 ? 1.051 -7.096 -5.896 1.00 87.88 183 MET A O 1
ATOM 1534 N N . TYR A 1 184 ? 0.472 -6.376 -3.862 1.00 91.19 184 TYR A N 1
ATOM 1535 C CA . TYR A 1 184 ? 1.840 -6.184 -3.375 1.00 91.19 184 TYR A CA 1
ATOM 1536 C C . TYR A 1 184 ? 2.561 -7.480 -2.989 1.00 91.19 184 TYR A C 1
ATOM 1538 O O . TYR A 1 184 ? 3.769 -7.454 -2.747 1.00 91.19 184 TYR A O 1
ATOM 1546 N N . GLY A 1 185 ? 1.840 -8.601 -2.892 1.00 88.31 185 GLY A N 1
ATOM 1547 C CA . GLY A 1 185 ? 2.398 -9.881 -2.459 1.00 88.31 185 GLY A CA 1
ATOM 1548 C C . GLY A 1 185 ? 3.436 -10.470 -3.412 1.00 88.31 185 GLY A C 1
ATOM 1549 O O . GLY A 1 185 ? 4.336 -11.170 -2.959 1.00 88.31 185 GLY A O 1
ATOM 1550 N N . VAL A 1 186 ? 3.333 -10.161 -4.706 1.00 86.56 186 VAL A N 1
ATOM 1551 C CA . VAL A 1 186 ? 4.118 -10.784 -5.787 1.00 86.56 186 VAL A CA 1
ATOM 1552 C C . VAL A 1 186 ? 4.927 -9.765 -6.591 1.00 86.56 186 VAL A C 1
ATOM 1554 O O . VAL A 1 186 ? 5.090 -9.907 -7.792 1.00 86.56 186 VAL A O 1
ATOM 1557 N N . ASN A 1 187 ? 5.437 -8.721 -5.939 1.00 91.81 187 ASN A N 1
ATOM 1558 C CA . ASN A 1 187 ? 6.357 -7.773 -6.568 1.00 91.81 187 ASN A CA 1
ATOM 1559 C C . ASN A 1 187 ? 7.737 -7.865 -5.903 1.00 91.81 187 ASN A C 1
ATOM 1561 O O . ASN A 1 187 ? 7.843 -7.772 -4.674 1.00 91.81 187 ASN A O 1
ATOM 1565 N N . LEU A 1 188 ? 8.786 -8.063 -6.703 1.00 94.44 188 LEU A N 1
ATOM 1566 C CA . LEU A 1 188 ? 10.148 -8.267 -6.209 1.00 94.44 188 LEU A CA 1
ATOM 1567 C C . LEU A 1 188 ? 10.767 -6.980 -5.665 1.00 94.44 188 LEU A C 1
ATOM 1569 O O . LEU A 1 188 ? 11.460 -7.012 -4.654 1.00 94.44 188 LEU A O 1
ATOM 1573 N N . TYR A 1 189 ? 10.469 -5.837 -6.275 1.00 94.75 189 TYR A N 1
ATOM 1574 C CA . TYR A 1 189 ? 11.068 -4.558 -5.901 1.00 94.75 189 TYR A CA 1
ATOM 1575 C C . TYR A 1 189 ? 10.535 -4.003 -4.578 1.00 94.75 189 TYR A C 1
ATOM 1577 O O . TYR A 1 189 ? 11.283 -3.515 -3.726 1.00 94.75 189 TYR A O 1
ATOM 1585 N N . TRP A 1 190 ? 9.214 -4.054 -4.391 1.00 93.88 190 TRP A N 1
ATOM 1586 C CA . TRP A 1 190 ? 8.582 -3.376 -3.261 1.00 93.88 190 TRP A CA 1
ATOM 1587 C C . TRP A 1 190 ? 8.745 -4.107 -1.934 1.00 93.88 190 TRP A C 1
ATOM 1589 O O . TRP A 1 190 ? 8.547 -3.467 -0.901 1.00 93.88 190 TRP A O 1
ATOM 1599 N N . ALA A 1 191 ? 9.071 -5.408 -1.922 1.00 94.19 191 ALA A N 1
ATOM 1600 C CA . ALA A 1 191 ? 9.314 -6.199 -0.707 1.00 94.19 191 ALA A CA 1
ATOM 1601 C C . ALA A 1 191 ? 8.399 -5.774 0.469 1.00 94.19 191 ALA A C 1
ATOM 1603 O O . ALA A 1 191 ? 8.865 -5.345 1.533 1.00 94.19 191 ALA A O 1
ATOM 1604 N N . ALA A 1 192 ? 7.080 -5.765 0.230 1.00 95.38 192 ALA A N 1
ATOM 1605 C CA . ALA A 1 192 ? 6.108 -4.978 1.004 1.00 95.38 192 ALA A CA 1
ATOM 1606 C C . ALA A 1 192 ? 6.054 -5.326 2.496 1.00 95.38 192 ALA A C 1
ATOM 1608 O O . ALA A 1 192 ? 5.692 -4.493 3.328 1.00 95.38 192 ALA A O 1
ATOM 1609 N N . TRP A 1 193 ? 6.468 -6.539 2.854 1.00 97.00 193 TRP A N 1
ATOM 1610 C CA . TRP A 1 193 ? 6.629 -6.985 4.235 1.00 97.00 193 TRP A CA 1
ATOM 1611 C C . TRP A 1 193 ? 7.539 -6.062 5.061 1.00 97.00 193 TRP A C 1
ATOM 1613 O O . TRP A 1 193 ? 7.302 -5.859 6.254 1.00 97.00 193 TRP A O 1
ATOM 1623 N N . SER A 1 194 ? 8.527 -5.425 4.426 1.00 97.06 194 SER A N 1
ATOM 1624 C CA . SER A 1 194 ? 9.434 -4.470 5.072 1.00 97.06 194 SER A CA 1
ATOM 1625 C C . SER A 1 194 ? 8.719 -3.218 5.605 1.00 97.06 194 SER A C 1
ATOM 1627 O O . SER A 1 194 ? 9.179 -2.628 6.583 1.00 97.06 194 SER A O 1
ATOM 1629 N N . LEU A 1 195 ? 7.563 -2.839 5.040 1.00 97.62 195 LEU A N 1
ATOM 1630 C CA . LEU A 1 195 ? 6.750 -1.702 5.502 1.00 97.62 195 LEU A CA 1
ATOM 1631 C C . LEU A 1 195 ? 6.144 -1.938 6.893 1.00 97.62 195 LEU A C 1
ATOM 1633 O O . LEU A 1 195 ? 5.876 -0.987 7.628 1.00 97.62 195 LEU A O 1
ATOM 1637 N N . PHE A 1 196 ? 5.937 -3.204 7.262 1.00 98.25 196 PHE A N 1
ATOM 1638 C CA . PHE A 1 196 ? 5.307 -3.602 8.520 1.00 98.25 196 PHE A CA 1
ATOM 1639 C C . PHE A 1 196 ? 6.321 -3.961 9.612 1.00 98.25 196 PHE A C 1
ATOM 1641 O O . PHE A 1 196 ? 5.957 -3.996 10.787 1.00 98.25 196 PHE A O 1
ATOM 1648 N N .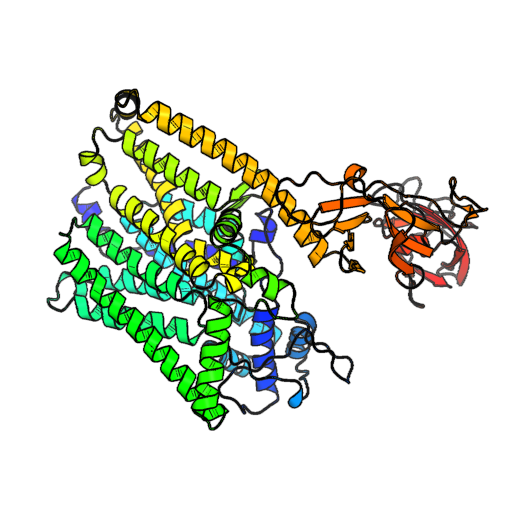 LEU A 1 197 ? 7.594 -4.192 9.274 1.00 97.38 197 LEU A N 1
ATOM 1649 C CA . LEU A 1 197 ? 8.600 -4.579 10.267 1.00 97.38 197 LEU A CA 1
ATOM 1650 C C . LEU A 1 197 ? 8.687 -3.601 11.453 1.00 97.38 197 LEU A C 1
ATOM 1652 O O . LEU A 1 197 ? 8.620 -4.072 12.591 1.00 97.38 197 LEU A O 1
ATOM 1656 N N . PRO A 1 198 ? 8.754 -2.267 11.259 1.00 98.38 198 PRO A N 1
ATOM 1657 C CA . PRO A 1 198 ? 8.899 -1.359 12.396 1.00 98.38 198 PRO A CA 1
ATOM 1658 C C . PRO A 1 198 ? 7.723 -1.402 13.376 1.00 98.38 198 PRO A C 1
ATOM 1660 O O . PRO A 1 198 ? 7.940 -1.378 14.590 1.00 98.38 198 PRO A O 1
ATOM 1663 N N . ILE A 1 199 ? 6.480 -1.532 12.893 1.00 98.44 199 ILE A N 1
ATOM 1664 C CA . ILE A 1 199 ? 5.313 -1.660 13.782 1.00 98.44 199 ILE A CA 1
ATOM 1665 C C . ILE A 1 199 ? 5.314 -3.003 14.524 1.00 98.44 199 ILE A C 1
ATOM 1667 O O . ILE A 1 199 ? 5.058 -3.017 15.726 1.00 98.44 199 ILE A O 1
ATOM 1671 N N . ILE A 1 200 ? 5.674 -4.112 13.867 1.00 98.19 200 ILE A N 1
ATOM 1672 C CA . ILE A 1 200 ? 5.737 -5.438 14.507 1.00 98.19 200 ILE A CA 1
ATOM 1673 C C . ILE A 1 200 ? 6.780 -5.486 15.617 1.00 98.19 200 ILE A C 1
ATOM 1675 O O . ILE A 1 200 ? 6.496 -5.925 16.731 1.00 98.19 200 ILE A O 1
ATOM 1679 N N . PHE A 1 201 ? 7.978 -4.982 15.354 1.00 97.62 201 PHE A N 1
ATOM 1680 C CA . PHE A 1 201 ? 9.014 -4.942 16.377 1.00 97.62 201 PHE A CA 1
ATOM 1681 C C . PHE A 1 201 ? 8.672 -3.965 17.506 1.00 97.62 201 PHE A C 1
ATOM 1683 O O . PHE A 1 201 ? 8.949 -4.260 18.667 1.00 97.62 201 PHE A O 1
ATOM 1690 N N . SER A 1 202 ? 8.000 -2.851 17.206 1.00 97.50 202 SER A N 1
ATOM 1691 C CA . SER A 1 202 ? 7.490 -1.937 18.237 1.00 97.50 202 SER A CA 1
ATOM 1692 C C . SER A 1 202 ? 6.470 -2.609 19.153 1.00 97.50 202 SER A C 1
ATOM 1694 O O . SER A 1 202 ? 6.516 -2.401 20.367 1.00 97.50 202 SER A O 1
ATOM 1696 N N . ILE A 1 203 ? 5.597 -3.458 18.595 1.00 96.44 203 ILE A N 1
ATOM 1697 C CA . ILE A 1 203 ? 4.679 -4.306 19.365 1.00 96.44 203 ILE A CA 1
ATOM 1698 C C . ILE A 1 203 ? 5.470 -5.231 20.292 1.00 96.44 203 ILE A C 1
ATOM 1700 O O . ILE A 1 203 ? 5.225 -5.224 21.495 1.00 96.44 203 ILE A O 1
ATOM 1704 N N . PHE A 1 204 ? 6.439 -5.990 19.771 1.00 94.75 204 PHE A N 1
ATOM 1705 C CA . PHE A 1 204 ? 7.223 -6.914 20.597 1.00 94.75 204 PHE A CA 1
ATOM 1706 C C . PHE A 1 204 ? 8.011 -6.207 21.699 1.00 94.75 204 PHE A C 1
ATOM 1708 O O . PHE A 1 204 ? 8.093 -6.718 22.813 1.00 94.75 204 PHE A O 1
ATOM 1715 N N . VAL A 1 205 ? 8.556 -5.021 21.423 1.00 94.25 205 VAL A N 1
ATOM 1716 C CA . VAL A 1 205 ? 9.285 -4.237 22.423 1.00 94.25 205 VAL A CA 1
ATOM 1717 C C . VAL A 1 205 ? 8.363 -3.783 23.545 1.00 94.25 205 VAL A C 1
ATOM 1719 O O . VAL A 1 205 ? 8.690 -4.014 24.707 1.00 94.25 205 VAL A O 1
ATOM 1722 N N . ILE A 1 206 ? 7.231 -3.144 23.234 1.00 92.31 206 ILE A N 1
ATOM 1723 C CA . ILE A 1 206 ? 6.353 -2.598 24.281 1.00 92.31 206 ILE A CA 1
ATOM 1724 C C . ILE A 1 206 ? 5.671 -3.692 25.113 1.00 92.31 206 ILE A C 1
ATOM 1726 O O . ILE A 1 206 ? 5.335 -3.460 26.269 1.00 92.31 206 ILE A O 1
ATOM 1730 N N . GLU A 1 207 ? 5.511 -4.882 24.538 1.00 90.12 207 GLU A N 1
ATOM 1731 C CA . GLU A 1 207 ? 4.953 -6.071 25.188 1.00 90.12 207 GLU A CA 1
ATOM 1732 C C . GLU A 1 207 ? 5.999 -6.947 25.891 1.00 90.12 207 GLU A C 1
ATOM 1734 O O . GLU A 1 207 ? 5.647 -7.930 26.541 1.00 90.12 207 GLU A O 1
ATOM 1739 N N . SER A 1 208 ? 7.286 -6.629 25.754 1.00 88.81 208 SER A N 1
ATOM 1740 C CA . SER A 1 208 ? 8.351 -7.412 26.375 1.00 88.81 208 SER A CA 1
ATOM 1741 C C . SER A 1 208 ? 8.388 -7.219 27.893 1.00 88.81 208 SER A C 1
ATOM 1743 O O . SER A 1 208 ? 8.215 -6.109 28.401 1.00 88.81 208 SER A O 1
ATOM 1745 N N . GLU A 1 209 ? 8.749 -8.276 28.629 1.00 81.56 209 GLU A N 1
ATOM 1746 C CA . GLU A 1 209 ? 8.991 -8.172 30.078 1.00 81.56 209 GLU A CA 1
ATOM 1747 C C . GLU A 1 209 ? 10.074 -7.132 30.409 1.00 81.56 209 GLU A C 1
ATOM 1749 O O . GLU A 1 209 ? 10.035 -6.499 31.465 1.00 81.56 209 GLU A O 1
ATOM 1754 N N . TYR A 1 210 ? 11.032 -6.924 29.495 1.00 80.25 210 TYR A N 1
ATOM 1755 C CA . TYR A 1 210 ? 12.051 -5.885 29.622 1.00 80.25 210 TYR A CA 1
ATOM 1756 C C . TYR A 1 210 ? 11.419 -4.498 29.761 1.00 80.25 210 TYR A C 1
ATOM 1758 O O . TYR A 1 210 ? 11.814 -3.725 30.635 1.00 80.25 210 TYR A O 1
ATOM 1766 N N . PHE A 1 211 ? 10.429 -4.181 28.924 1.00 83.00 211 PHE A N 1
ATOM 1767 C CA . PHE A 1 211 ? 9.763 -2.886 28.969 1.00 83.00 211 PHE A CA 1
ATOM 1768 C C . PHE A 1 211 ? 8.952 -2.700 30.261 1.00 83.00 211 PHE A C 1
ATOM 1770 O O . PHE A 1 211 ? 8.889 -1.592 30.798 1.00 83.00 211 PHE A O 1
ATOM 1777 N N . GLU A 1 212 ? 8.383 -3.775 30.805 1.00 78.69 212 GLU A N 1
ATOM 1778 C CA . GLU A 1 212 ? 7.650 -3.730 32.073 1.00 78.69 212 GLU A CA 1
ATOM 1779 C C . GLU A 1 212 ? 8.571 -3.558 33.290 1.00 78.69 212 GLU A C 1
ATOM 1781 O O . GLU A 1 212 ? 8.270 -2.756 34.176 1.00 78.69 212 GLU A O 1
ATOM 1786 N N . ARG A 1 213 ? 9.695 -4.286 33.338 1.00 79.44 213 ARG A N 1
ATOM 1787 C CA . ARG A 1 213 ? 10.526 -4.424 34.550 1.00 79.44 213 ARG A CA 1
ATOM 1788 C C . ARG A 1 213 ? 11.774 -3.543 34.584 1.00 79.44 213 ARG A C 1
ATOM 1790 O O . ARG A 1 213 ? 12.338 -3.349 35.656 1.00 79.44 213 ARG A O 1
ATOM 1797 N N . SER A 1 214 ? 12.240 -3.023 33.448 1.00 82.38 214 SER A N 1
ATOM 1798 C CA . SER A 1 214 ? 13.502 -2.276 33.385 1.00 82.38 214 SER A CA 1
ATOM 1799 C C . SER A 1 214 ? 13.332 -0.780 33.653 1.00 82.38 214 SER A C 1
ATOM 1801 O O . SER A 1 214 ? 12.498 -0.103 33.050 1.00 82.38 214 SER A O 1
ATOM 1803 N N . GLU A 1 215 ? 14.229 -0.206 34.457 1.00 75.38 215 GLU A N 1
ATOM 1804 C CA . GLU A 1 215 ? 14.358 1.252 34.596 1.00 75.38 215 GLU A CA 1
ATOM 1805 C C . GLU A 1 215 ? 14.875 1.924 33.309 1.00 75.38 215 GLU A C 1
ATOM 1807 O O . GLU A 1 215 ? 14.599 3.098 33.051 1.00 75.38 215 GLU A O 1
ATOM 1812 N N . LYS A 1 216 ? 15.568 1.161 32.450 1.00 79.06 216 LYS A N 1
ATOM 1813 C CA . LYS A 1 216 ? 16.100 1.593 31.146 1.00 79.06 216 LYS A CA 1
ATOM 1814 C C . LYS A 1 216 ? 15.171 1.249 29.975 1.00 79.06 216 LYS A C 1
ATOM 1816 O O . LYS A 1 216 ? 15.589 1.314 28.820 1.00 79.06 216 LYS A O 1
ATOM 1821 N N . LYS A 1 217 ? 13.895 0.959 30.251 1.00 81.81 217 LYS A N 1
ATOM 1822 C CA . LYS A 1 217 ? 12.886 0.514 29.272 1.00 81.81 217 LYS A CA 1
ATOM 1823 C C . LYS A 1 217 ? 12.730 1.361 28.008 1.00 81.81 217 LYS A C 1
ATOM 1825 O O . LYS A 1 217 ? 12.199 0.867 27.024 1.00 81.81 217 LYS A O 1
ATOM 1830 N N . TYR A 1 218 ? 13.183 2.614 28.008 1.00 87.69 218 TYR A N 1
ATOM 1831 C CA . TYR A 1 218 ? 13.061 3.512 26.859 1.00 87.69 218 TYR A CA 1
ATOM 1832 C C . TYR A 1 218 ? 14.185 3.367 25.815 1.00 87.69 218 TYR A C 1
ATOM 1834 O O . TYR A 1 218 ? 13.984 3.732 24.659 1.00 87.69 218 TYR A O 1
ATOM 1842 N N . TYR A 1 219 ? 15.341 2.790 26.169 1.00 89.94 219 TYR A N 1
ATOM 1843 C CA . TYR A 1 219 ? 16.465 2.635 25.230 1.00 89.94 219 TYR A CA 1
ATOM 1844 C C . TYR A 1 219 ? 16.221 1.550 24.179 1.00 89.94 219 TYR A C 1
ATOM 1846 O O . TYR A 1 219 ? 16.577 1.734 23.017 1.00 89.94 219 TYR A O 1
ATOM 1854 N N . LEU A 1 220 ? 15.584 0.441 24.561 1.00 92.06 220 LEU A N 1
ATOM 1855 C CA . LEU A 1 220 ? 15.255 -0.628 23.620 1.00 92.06 220 LEU A CA 1
ATOM 1856 C C . LEU A 1 220 ? 14.311 -0.147 22.492 1.00 92.06 220 LEU A C 1
ATOM 1858 O O . LEU A 1 220 ? 14.644 -0.389 21.335 1.00 92.06 220 LEU A O 1
ATOM 1862 N N . PRO A 1 221 ? 13.218 0.603 22.767 1.00 94.75 221 PRO A N 1
ATOM 1863 C CA . PRO A 1 221 ? 12.436 1.294 21.739 1.00 94.75 221 PRO A CA 1
ATOM 1864 C C . PRO A 1 221 ? 13.267 2.123 20.760 1.00 94.75 221 PRO A C 1
ATOM 1866 O O . PRO A 1 221 ? 13.030 2.046 19.561 1.00 94.75 221 PRO A O 1
ATOM 1869 N N . LEU A 1 222 ? 14.251 2.887 21.247 1.00 96.62 222 LEU A N 1
ATOM 1870 C CA . LEU A 1 222 ? 15.120 3.699 20.391 1.00 96.62 222 LEU A CA 1
ATOM 1871 C C . LEU A 1 222 ? 15.949 2.825 19.446 1.00 96.62 222 LEU A C 1
ATOM 1873 O O . LEU A 1 222 ? 15.952 3.062 18.241 1.00 96.62 222 LEU A O 1
ATOM 1877 N N . ILE A 1 223 ? 16.636 1.812 19.983 1.00 96.62 223 ILE A N 1
ATOM 1878 C CA . ILE A 1 223 ? 17.522 0.936 19.200 1.00 96.62 223 ILE A CA 1
ATOM 1879 C C . ILE A 1 223 ? 16.717 0.147 18.166 1.00 96.62 223 ILE A C 1
ATOM 1881 O O . ILE A 1 223 ? 17.104 0.062 17.005 1.00 96.62 223 ILE A O 1
ATOM 1885 N N . ILE A 1 224 ? 15.573 -0.404 18.564 1.00 96.88 224 ILE A N 1
ATOM 1886 C CA . ILE A 1 224 ? 14.739 -1.213 17.676 1.00 96.88 224 ILE A CA 1
ATOM 1887 C C . ILE A 1 224 ? 14.075 -0.355 16.597 1.00 96.88 224 ILE A C 1
ATOM 1889 O O . ILE A 1 224 ? 14.060 -0.758 15.432 1.00 96.88 224 ILE A O 1
ATOM 1893 N N . ALA A 1 225 ? 13.595 0.844 16.942 1.00 98.00 225 ALA A N 1
ATOM 1894 C CA . ALA A 1 225 ? 13.111 1.807 15.956 1.00 98.00 225 ALA A CA 1
ATOM 1895 C C . ALA A 1 225 ? 14.206 2.164 14.942 1.00 98.00 225 ALA A C 1
ATOM 1897 O O . ALA A 1 225 ? 13.951 2.146 13.740 1.00 98.00 225 ALA A O 1
ATOM 1898 N N . PHE A 1 226 ? 15.432 2.419 15.418 1.00 98.50 226 PHE A N 1
ATOM 1899 C CA . PHE A 1 226 ? 16.584 2.692 14.562 1.00 98.50 226 PHE A CA 1
ATOM 1900 C C . PHE A 1 226 ? 16.862 1.538 13.592 1.00 98.50 226 PHE A C 1
ATOM 1902 O O . PHE A 1 226 ? 16.874 1.751 12.382 1.00 98.50 226 PHE A O 1
ATOM 1909 N N . LEU A 1 227 ? 17.032 0.314 14.102 1.00 98.31 227 LEU A N 1
ATOM 1910 C CA . LEU A 1 227 ? 17.404 -0.845 13.286 1.00 98.31 227 LEU A CA 1
ATOM 1911 C C . LEU A 1 227 ? 16.327 -1.205 12.259 1.00 98.31 227 LEU A C 1
ATOM 1913 O O . LEU A 1 227 ? 16.638 -1.430 11.093 1.00 98.31 227 LEU A O 1
ATOM 1917 N N . THR A 1 228 ? 15.058 -1.238 12.669 1.00 98.12 228 THR A N 1
ATOM 1918 C CA . THR A 1 228 ? 13.968 -1.655 11.774 1.00 98.12 228 THR A CA 1
ATOM 1919 C C . THR A 1 228 ? 13.624 -0.602 10.724 1.00 98.12 228 THR A C 1
ATOM 1921 O O . THR A 1 228 ? 13.382 -0.957 9.569 1.00 98.12 228 THR A O 1
ATOM 1924 N N . CYS A 1 229 ? 13.653 0.689 11.073 1.00 98.31 229 CYS A N 1
ATOM 1925 C CA . CYS A 1 229 ? 13.473 1.753 10.086 1.00 98.31 229 CYS A CA 1
ATOM 1926 C C . CYS A 1 229 ? 14.665 1.835 9.123 1.00 98.31 229 CYS A C 1
ATOM 1928 O O . CYS A 1 229 ? 14.442 1.992 7.923 1.00 98.31 229 CYS A O 1
ATOM 1930 N N . LEU A 1 230 ? 15.902 1.663 9.615 1.00 98.31 230 LEU A N 1
ATOM 1931 C CA . LEU A 1 230 ? 17.100 1.620 8.770 1.00 98.31 230 LEU A CA 1
ATOM 1932 C C . LEU A 1 230 ? 16.992 0.472 7.769 1.00 98.31 230 LEU A C 1
ATOM 1934 O O . LEU A 1 230 ? 17.136 0.692 6.573 1.00 98.31 230 LEU A O 1
ATOM 1938 N N . TYR A 1 231 ? 16.653 -0.729 8.244 1.00 96.88 231 TYR A N 1
ATOM 1939 C CA . TYR A 1 231 ? 16.480 -1.904 7.393 1.00 96.88 231 TYR A CA 1
ATOM 1940 C C . TYR A 1 231 ? 15.486 -1.653 6.251 1.00 96.88 231 TYR A C 1
ATOM 1942 O O . TYR A 1 231 ? 15.798 -1.901 5.088 1.00 96.88 231 TYR A O 1
ATOM 1950 N N . LYS A 1 232 ? 14.320 -1.064 6.551 1.00 96.75 232 LYS A N 1
ATOM 1951 C CA . LYS A 1 232 ? 13.347 -0.683 5.518 1.00 96.75 232 LYS A CA 1
ATOM 1952 C C . LYS A 1 232 ? 13.897 0.368 4.540 1.00 96.75 232 LYS A C 1
ATOM 1954 O O . LYS A 1 232 ? 13.608 0.309 3.343 1.00 96.75 232 LYS A O 1
ATOM 1959 N N . GLN A 1 233 ? 14.650 1.352 5.017 1.00 96.62 233 GLN A N 1
ATOM 1960 C CA . GLN A 1 233 ? 15.203 2.419 4.172 1.00 96.62 233 GLN A CA 1
ATOM 1961 C C . GLN A 1 233 ? 16.342 1.931 3.266 1.00 96.62 233 GLN A C 1
ATOM 1963 O O . GLN A 1 233 ? 16.509 2.458 2.170 1.00 96.62 233 GLN A O 1
ATOM 1968 N N . LEU A 1 234 ? 17.078 0.892 3.677 1.00 96.25 234 LEU A N 1
ATOM 1969 C CA . LEU A 1 234 ? 18.087 0.228 2.841 1.00 96.25 234 LEU A CA 1
ATOM 1970 C C . LEU A 1 234 ? 17.476 -0.515 1.646 1.00 96.25 234 LEU A C 1
ATOM 1972 O O . LEU A 1 234 ? 18.170 -0.794 0.672 1.00 96.25 234 LEU A O 1
ATOM 1976 N N . PHE A 1 235 ? 16.182 -0.837 1.691 1.00 94.81 235 PHE A N 1
ATOM 1977 C CA . PHE A 1 235 ? 15.495 -1.394 0.530 1.00 94.81 235 PHE A CA 1
ATOM 1978 C C . PHE A 1 235 ? 15.123 -0.273 -0.434 1.00 94.81 235 PHE A C 1
ATOM 1980 O O . PHE A 1 235 ? 15.504 -0.313 -1.596 1.00 94.81 235 PHE A O 1
ATOM 1987 N N . TYR A 1 236 ? 14.417 0.749 0.047 1.00 93.31 236 TYR A N 1
ATOM 1988 C CA . TYR A 1 236 ? 14.003 1.889 -0.772 1.00 93.31 236 TYR A CA 1
ATOM 1989 C C . TYR A 1 236 ? 13.489 3.047 0.104 1.00 93.31 236 TYR A C 1
ATOM 1991 O O . TYR A 1 236 ? 13.080 2.835 1.251 1.00 93.31 236 TYR A O 1
ATOM 1999 N N . PHE A 1 237 ? 13.511 4.276 -0.416 1.00 92.12 237 PHE A N 1
ATOM 2000 C CA . PHE A 1 237 ? 13.180 5.506 0.326 1.00 92.12 237 PHE A CA 1
ATOM 2001 C C . PHE A 1 237 ? 11.696 5.891 0.281 1.00 92.12 237 PHE A C 1
ATOM 2003 O O . PHE A 1 237 ? 11.274 6.859 0.919 1.00 92.12 237 PHE A O 1
ATOM 2010 N N . GLU A 1 238 ? 10.881 5.155 -0.460 1.00 92.81 238 GLU A N 1
ATOM 2011 C CA . GLU A 1 238 ? 9.450 5.390 -0.541 1.00 92.81 238 GLU A CA 1
ATOM 2012 C C . GLU A 1 238 ? 8.748 4.997 0.771 1.00 92.81 238 GLU A C 1
ATOM 2014 O O . GLU A 1 238 ? 9.118 4.032 1.453 1.00 92.81 238 GLU A O 1
ATOM 2019 N N . PHE A 1 239 ? 7.725 5.781 1.126 1.00 95.25 239 PHE A N 1
ATOM 2020 C CA . PHE A 1 239 ? 6.844 5.593 2.288 1.00 95.25 239 PHE A CA 1
ATOM 2021 C C . PHE A 1 239 ? 7.507 5.731 3.666 1.00 95.25 239 PHE A C 1
ATOM 2023 O O . PHE A 1 239 ? 6.932 5.312 4.672 1.00 95.25 239 PHE A O 1
ATOM 2030 N N . VAL A 1 240 ? 8.685 6.361 3.753 1.00 95.56 240 VAL A N 1
ATOM 2031 C CA . VAL A 1 240 ? 9.426 6.515 5.021 1.00 95.56 240 VAL A CA 1
ATOM 2032 C C . VAL A 1 240 ? 8.576 7.166 6.116 1.00 95.56 240 VAL A C 1
ATOM 2034 O O . VAL A 1 240 ? 8.501 6.636 7.223 1.00 95.56 240 VAL A O 1
ATOM 2037 N N . SER A 1 241 ? 7.878 8.264 5.814 1.00 96.62 241 SER A N 1
ATOM 2038 C CA . SER A 1 241 ? 7.031 8.951 6.798 1.00 96.62 241 SER A CA 1
ATOM 2039 C C . SER A 1 241 ? 5.857 8.082 7.271 1.00 96.62 241 SER A C 1
ATOM 2041 O O . SER A 1 241 ? 5.559 8.047 8.465 1.00 96.62 241 SER A O 1
ATOM 2043 N N . THR A 1 242 ? 5.236 7.324 6.362 1.00 98.00 242 THR A N 1
ATOM 2044 C CA . THR A 1 242 ? 4.155 6.379 6.678 1.00 98.00 242 THR A CA 1
ATOM 2045 C C . THR A 1 242 ? 4.636 5.296 7.637 1.00 98.00 242 THR A C 1
ATOM 2047 O O . THR A 1 242 ? 4.001 5.060 8.663 1.00 98.00 242 THR A O 1
ATOM 2050 N N . VAL A 1 243 ? 5.786 4.682 7.354 1.00 98.12 243 VAL A N 1
ATOM 2051 C CA . VAL A 1 243 ? 6.366 3.625 8.191 1.00 98.12 243 VAL A CA 1
ATOM 2052 C C . VAL A 1 243 ? 6.742 4.153 9.579 1.00 98.12 243 VAL A C 1
ATOM 2054 O O . VAL A 1 243 ? 6.423 3.513 10.581 1.00 98.12 243 VAL A O 1
ATOM 2057 N N . MET A 1 244 ? 7.348 5.342 9.662 1.00 98.00 244 MET A N 1
ATOM 2058 C CA . MET A 1 244 ? 7.712 5.959 10.944 1.00 98.00 244 MET A CA 1
ATOM 2059 C C . MET A 1 244 ? 6.488 6.268 11.817 1.00 98.00 244 MET A C 1
ATOM 2061 O O . MET A 1 244 ? 6.520 6.026 13.021 1.00 98.00 244 MET A O 1
ATOM 2065 N N . ILE A 1 245 ? 5.390 6.764 11.234 1.00 98.25 245 ILE A N 1
ATOM 2066 C CA . ILE A 1 245 ? 4.143 6.999 11.982 1.00 98.25 245 ILE A CA 1
ATOM 2067 C C . ILE A 1 245 ? 3.486 5.667 12.371 1.00 98.25 245 ILE A C 1
ATOM 2069 O O . ILE A 1 245 ? 3.039 5.515 13.507 1.00 98.25 245 ILE A O 1
ATOM 2073 N N . SER A 1 246 ? 3.463 4.684 11.465 1.00 98.44 246 SER A N 1
ATOM 2074 C CA . SER A 1 246 ? 2.929 3.337 11.715 1.00 98.44 246 SER A CA 1
ATOM 2075 C C . SER A 1 246 ? 3.619 2.656 12.904 1.00 98.44 246 SER A C 1
ATOM 2077 O O . SER A 1 246 ? 2.961 2.135 13.807 1.00 98.44 246 SER A O 1
ATOM 2079 N N . MET A 1 247 ? 4.948 2.752 12.971 1.00 98.31 247 MET A N 1
ATOM 2080 C CA . MET A 1 247 ? 5.766 2.262 14.084 1.00 98.31 247 MET A CA 1
ATOM 2081 C C . MET A 1 247 ? 5.321 2.824 15.444 1.00 98.31 247 MET A C 1
ATOM 2083 O O . MET A 1 247 ? 5.412 2.142 16.462 1.00 98.31 247 MET A O 1
ATOM 2087 N N . MET A 1 248 ? 4.802 4.054 15.476 1.00 98.31 248 MET A N 1
ATOM 2088 C CA . MET A 1 248 ? 4.379 4.714 16.712 1.00 98.31 248 MET A CA 1
ATOM 2089 C C . MET A 1 248 ? 3.025 4.232 17.247 1.00 98.31 248 MET A C 1
ATOM 2091 O O . MET A 1 248 ? 2.711 4.468 18.416 1.00 98.31 248 MET A O 1
ATOM 2095 N N . ILE A 1 249 ? 2.214 3.551 16.433 1.00 98.19 249 ILE A N 1
ATOM 2096 C CA . ILE A 1 249 ? 0.835 3.192 16.790 1.00 98.19 249 ILE A CA 1
ATOM 2097 C C . ILE A 1 249 ? 0.724 2.320 18.054 1.00 98.19 249 ILE A C 1
ATOM 2099 O O . ILE A 1 249 ? -0.132 2.636 18.888 1.00 98.19 249 ILE A O 1
ATOM 2103 N N . PRO A 1 250 ? 1.573 1.298 18.285 1.00 97.62 250 PRO A N 1
ATOM 2104 C CA . PRO A 1 250 ? 1.574 0.546 19.539 1.00 97.62 250 PRO A CA 1
ATOM 2105 C C . PRO A 1 250 ? 1.859 1.452 20.744 1.00 97.62 250 PRO A C 1
ATOM 2107 O O . PRO A 1 250 ? 1.135 1.407 21.735 1.00 97.62 250 PRO A O 1
ATOM 2110 N N . TYR A 1 251 ? 2.843 2.352 20.652 1.00 97.00 251 TYR A N 1
ATOM 2111 C CA . TYR A 1 251 ? 3.168 3.285 21.736 1.00 97.00 251 TYR A CA 1
ATOM 2112 C C . TYR A 1 251 ? 2.014 4.246 22.052 1.00 97.00 251 TYR A C 1
ATOM 2114 O O . TYR A 1 251 ? 1.754 4.529 23.223 1.00 97.00 251 TYR A O 1
ATOM 2122 N N . PHE A 1 252 ? 1.290 4.725 21.035 1.00 97.19 252 PHE A N 1
ATOM 2123 C CA . PHE A 1 252 ? 0.060 5.495 21.240 1.00 97.19 252 PHE A CA 1
ATOM 2124 C C . PHE A 1 252 ? -1.031 4.653 21.901 1.00 97.19 252 PHE A C 1
ATOM 2126 O O . PHE A 1 252 ? -1.610 5.084 22.899 1.00 97.19 252 PHE A O 1
ATOM 2133 N N . TYR A 1 253 ? -1.266 3.438 21.397 1.00 97.12 253 TYR A N 1
ATOM 2134 C CA . TYR A 1 253 ? -2.271 2.525 21.939 1.00 97.12 253 TYR A CA 1
ATOM 2135 C C . TYR A 1 253 ? -2.062 2.301 23.440 1.00 97.12 253 TYR A C 1
ATOM 2137 O O . TYR A 1 253 ? -2.971 2.532 24.238 1.00 97.12 253 TYR A O 1
ATOM 2145 N N . TYR A 1 254 ? -0.847 1.923 23.845 1.00 95.00 254 TYR A N 1
ATOM 2146 C CA . TYR A 1 254 ? -0.534 1.650 25.247 1.00 95.00 254 TYR A CA 1
ATOM 2147 C C . TYR A 1 254 ? -0.526 2.903 26.119 1.00 95.00 254 TYR A C 1
ATOM 2149 O O . TYR A 1 254 ? -0.955 2.827 27.270 1.00 95.00 254 TYR A O 1
ATOM 2157 N N . ALA A 1 255 ? -0.121 4.064 25.595 1.00 94.69 255 ALA A N 1
ATOM 2158 C CA . ALA A 1 255 ? -0.233 5.320 26.335 1.00 94.69 255 ALA A CA 1
ATOM 2159 C C . ALA A 1 255 ? -1.696 5.624 26.709 1.00 94.69 255 ALA A C 1
ATOM 2161 O O . ALA A 1 255 ? -1.977 5.996 27.853 1.00 94.69 255 ALA A O 1
ATOM 2162 N N . PHE A 1 256 ? -2.637 5.402 25.783 1.00 94.75 256 PHE A N 1
ATOM 2163 C CA . PHE A 1 256 ? -4.068 5.585 26.040 1.00 94.75 256 PHE A CA 1
ATOM 2164 C C . PHE A 1 256 ? -4.662 4.472 26.905 1.00 94.75 256 PHE A C 1
ATOM 2166 O O . PHE A 1 256 ? -5.411 4.761 27.838 1.00 94.75 256 PHE A O 1
ATOM 2173 N N . TYR A 1 257 ? -4.307 3.214 26.636 1.00 93.81 257 TYR A N 1
ATOM 2174 C CA . TYR A 1 257 ? -4.784 2.050 27.384 1.00 93.81 257 TYR A CA 1
ATOM 2175 C C . TYR A 1 257 ? -4.371 2.110 28.861 1.00 93.81 257 TYR A C 1
ATOM 2177 O O . TYR A 1 257 ? -5.207 1.936 29.747 1.00 93.81 257 TYR A O 1
ATOM 2185 N N . MET A 1 258 ? -3.105 2.446 29.133 1.00 90.88 258 MET A N 1
ATOM 2186 C CA . MET A 1 258 ? -2.576 2.608 30.492 1.00 90.88 258 MET A CA 1
ATOM 2187 C C . MET A 1 258 ? -2.925 3.963 31.124 1.00 90.88 258 MET A C 1
ATOM 2189 O O . MET A 1 258 ? -2.593 4.192 32.285 1.00 90.88 258 MET A O 1
ATOM 2193 N N . LYS A 1 259 ? -3.587 4.866 30.385 1.00 90.62 259 LYS A N 1
ATOM 2194 C CA . LYS A 1 259 ? -3.973 6.213 30.844 1.00 90.62 259 LYS A CA 1
ATOM 2195 C C . LYS A 1 259 ? -2.781 7.012 31.377 1.00 90.62 259 LYS A C 1
ATOM 2197 O O . LYS A 1 259 ? -2.863 7.654 32.425 1.00 90.62 259 LYS A O 1
ATOM 2202 N N . MET A 1 260 ? -1.665 6.952 30.655 1.00 92.62 260 MET A N 1
ATOM 2203 C CA . MET A 1 260 ? -0.447 7.665 31.027 1.00 92.62 260 MET A CA 1
ATOM 2204 C C . MET A 1 260 ? -0.692 9.176 31.074 1.00 92.62 260 MET A C 1
ATOM 2206 O O . MET A 1 260 ? -1.433 9.731 30.260 1.00 92.62 260 MET A O 1
ATOM 2210 N N . SER A 1 261 ? -0.026 9.864 32.002 1.00 95.00 261 SER A N 1
ATOM 2211 C CA . SER A 1 261 ? 0.023 11.328 31.966 1.00 95.00 261 SER A CA 1
ATOM 2212 C C . SER A 1 261 ? 0.724 11.807 30.690 1.00 95.00 261 SER A C 1
ATOM 2214 O O . SER A 1 261 ? 1.599 11.123 30.160 1.00 95.00 261 SER A O 1
ATOM 2216 N N . ILE A 1 262 ? 0.406 13.021 30.229 1.00 93.94 262 ILE A N 1
ATOM 2217 C CA . ILE A 1 262 ? 1.014 13.602 29.017 1.00 93.94 262 ILE A CA 1
ATOM 2218 C C . ILE A 1 262 ? 2.549 13.594 29.104 1.00 93.94 262 ILE A C 1
ATOM 2220 O O . ILE A 1 262 ? 3.217 13.247 28.137 1.00 93.94 262 ILE A O 1
ATOM 2224 N N . LYS A 1 263 ? 3.123 13.892 30.279 1.00 94.81 263 LYS A N 1
ATOM 2225 C CA . LYS A 1 263 ? 4.581 13.859 30.495 1.00 94.81 263 LYS A CA 1
ATOM 2226 C C . LYS A 1 263 ? 5.171 12.457 30.293 1.00 94.81 263 LYS A C 1
ATOM 2228 O O . LYS A 1 263 ? 6.208 12.318 29.651 1.00 94.81 263 LYS A O 1
ATOM 2233 N N . GLN A 1 264 ? 4.517 11.423 30.827 1.00 91.81 264 GLN A N 1
ATOM 2234 C CA . GLN A 1 264 ? 4.945 10.029 30.651 1.00 91.81 264 GLN A CA 1
ATOM 2235 C C . GLN A 1 264 ? 4.803 9.580 29.195 1.00 91.81 264 GLN A C 1
ATOM 2237 O O . GLN A 1 264 ? 5.710 8.942 28.670 1.00 91.81 264 GLN A O 1
ATOM 2242 N N . ALA A 1 265 ? 3.702 9.955 28.542 1.00 93.94 265 ALA A N 1
ATOM 2243 C CA . ALA A 1 265 ? 3.446 9.632 27.145 1.00 93.94 265 ALA A CA 1
ATOM 2244 C C . ALA A 1 265 ? 4.482 10.282 26.214 1.00 93.94 265 ALA A C 1
ATOM 2246 O O . ALA A 1 265 ? 5.091 9.589 25.408 1.00 93.94 265 ALA A O 1
ATOM 2247 N N . ILE A 1 266 ? 4.782 11.575 26.393 1.00 95.00 266 ILE A N 1
ATOM 2248 C CA . ILE A 1 266 ? 5.844 12.264 25.640 1.00 95.00 266 ILE A CA 1
ATOM 2249 C C . ILE A 1 266 ? 7.188 11.564 25.850 1.00 95.00 266 ILE A C 1
ATOM 2251 O O . ILE A 1 266 ? 7.884 11.274 24.880 1.00 95.00 266 ILE A O 1
ATOM 2255 N N . LYS A 1 267 ? 7.542 11.236 27.101 1.00 91.75 267 LYS A N 1
ATOM 2256 C CA . LYS A 1 267 ? 8.783 10.506 27.386 1.00 91.75 267 LYS A CA 1
ATOM 2257 C C . LYS A 1 267 ? 8.815 9.153 26.676 1.00 91.75 267 LYS A C 1
ATOM 2259 O O . LYS A 1 267 ? 9.856 8.798 26.149 1.00 91.75 267 LYS A O 1
ATOM 2264 N N . LEU A 1 268 ? 7.704 8.420 26.630 1.00 93.06 268 LEU A N 1
ATOM 2265 C CA . LEU A 1 268 ? 7.608 7.162 25.890 1.00 93.06 268 LEU A CA 1
ATOM 2266 C C . LEU A 1 268 ? 7.802 7.365 24.382 1.00 93.06 268 LEU A C 1
ATOM 2268 O O . LEU A 1 268 ? 8.509 6.583 23.755 1.00 93.06 268 LEU A O 1
ATOM 2272 N N . TRP A 1 269 ? 7.192 8.401 23.806 1.00 96.00 269 TRP A N 1
ATOM 2273 C CA . TRP A 1 269 ? 7.194 8.616 22.361 1.00 96.00 269 TRP A CA 1
ATOM 2274 C C . TRP A 1 269 ? 8.527 9.134 21.819 1.00 96.00 269 TRP A C 1
ATOM 2276 O O . TRP A 1 269 ? 8.924 8.746 20.725 1.00 96.00 269 TRP A O 1
ATOM 2286 N N . MET A 1 270 ? 9.244 9.970 22.574 1.00 96.44 270 MET A N 1
ATOM 2287 C CA . MET A 1 270 ? 10.466 10.612 22.078 1.00 96.44 270 MET A CA 1
ATOM 2288 C C . MET A 1 270 ? 11.573 9.619 21.701 1.00 96.44 270 MET A C 1
ATOM 2290 O O . MET A 1 270 ? 12.263 9.840 20.715 1.00 96.44 270 MET A O 1
ATOM 2294 N N . TYR A 1 271 ? 11.732 8.512 22.428 1.00 96.06 271 TYR A N 1
ATOM 2295 C CA . TYR A 1 271 ? 12.805 7.541 22.172 1.00 96.06 271 TYR A CA 1
ATOM 2296 C C . TYR A 1 271 ? 12.688 6.818 20.820 1.00 96.06 271 TYR A C 1
ATOM 2298 O O . TYR A 1 271 ? 13.647 6.880 20.047 1.00 96.06 271 TYR A O 1
ATOM 2306 N N . PRO A 1 272 ? 11.563 6.152 20.489 1.00 97.06 272 PRO A N 1
ATOM 2307 C CA . PRO A 1 272 ? 11.400 5.545 19.172 1.00 97.06 272 PRO A CA 1
ATOM 2308 C C . PRO A 1 272 ? 11.383 6.595 18.050 1.00 97.06 272 PRO A C 1
ATOM 2310 O O . PRO A 1 272 ? 11.960 6.336 16.998 1.00 97.06 272 PRO A O 1
ATOM 2313 N N . ILE A 1 273 ? 10.835 7.803 18.275 1.00 98.00 273 ILE A N 1
ATOM 2314 C CA . ILE A 1 273 ? 10.921 8.909 17.299 1.00 98.00 273 ILE A CA 1
ATOM 2315 C C . ILE A 1 273 ? 12.385 9.251 16.998 1.00 98.00 273 ILE A C 1
ATOM 2317 O O . ILE A 1 273 ? 12.777 9.301 15.833 1.00 98.00 273 ILE A O 1
ATOM 2321 N N . SER A 1 274 ? 13.215 9.437 18.028 1.00 97.88 274 SER A N 1
ATOM 2322 C CA . SER A 1 274 ? 14.645 9.708 17.853 1.00 97.88 274 SER A CA 1
ATOM 2323 C C . SER A 1 274 ? 15.360 8.566 17.132 1.00 97.88 274 SER A C 1
ATOM 2325 O O . SER A 1 274 ? 16.146 8.828 16.227 1.00 97.88 274 SER A O 1
ATOM 2327 N N . GLY A 1 275 ? 15.060 7.308 17.475 1.00 98.12 275 GLY A N 1
ATOM 2328 C CA . GLY A 1 275 ? 15.614 6.138 16.788 1.00 98.12 275 GLY A CA 1
ATOM 2329 C C . GLY A 1 275 ? 15.281 6.123 15.295 1.00 98.12 275 GLY A C 1
ATOM 2330 O O . GLY A 1 275 ? 16.173 5.992 14.457 1.00 98.12 275 GLY A O 1
ATOM 2331 N N . ALA A 1 276 ? 14.013 6.349 14.948 1.00 98.06 276 ALA A N 1
ATOM 2332 C CA . ALA A 1 276 ? 13.574 6.445 13.562 1.00 98.06 276 ALA A CA 1
ATOM 2333 C C . ALA A 1 276 ? 14.245 7.614 12.817 1.00 98.06 276 ALA A C 1
ATOM 2335 O O . ALA A 1 276 ? 14.739 7.425 11.708 1.00 98.06 276 ALA A O 1
ATOM 2336 N N . MET A 1 277 ? 14.353 8.803 13.414 1.00 97.88 277 MET A N 1
ATOM 2337 C CA . MET A 1 277 ? 15.044 9.936 12.778 1.00 97.88 277 MET A CA 1
ATOM 2338 C C . MET A 1 277 ? 16.532 9.652 12.530 1.00 97.88 277 MET A C 1
ATOM 2340 O O . MET A 1 277 ? 17.045 9.952 11.451 1.00 97.88 277 MET A O 1
ATOM 2344 N N . LEU A 1 278 ? 17.216 9.027 13.495 1.00 98.31 278 LEU A N 1
ATOM 2345 C CA . LEU A 1 278 ? 18.612 8.610 13.344 1.00 98.31 278 LEU A CA 1
ATOM 2346 C C . LEU A 1 278 ? 18.784 7.577 12.224 1.00 98.31 278 LEU A C 1
ATOM 2348 O O . LEU A 1 278 ? 19.786 7.624 11.515 1.00 98.31 278 LEU A O 1
ATOM 2352 N N . SER A 1 279 ? 17.806 6.685 12.022 1.00 98.38 279 SER A N 1
ATOM 2353 C CA . SER A 1 279 ? 17.853 5.709 10.925 1.00 98.38 279 SER A CA 1
ATOM 2354 C C . SER A 1 279 ? 17.869 6.384 9.556 1.00 98.38 279 SER A C 1
ATOM 2356 O O . SER A 1 279 ? 18.701 6.044 8.721 1.00 98.38 279 SER A O 1
ATOM 2358 N N . PHE A 1 280 ? 17.031 7.411 9.367 1.00 96.44 280 PHE A N 1
ATOM 2359 C CA . PHE A 1 280 ? 16.959 8.153 8.111 1.00 96.44 280 PHE A CA 1
ATOM 2360 C C . PHE A 1 280 ? 18.258 8.899 7.819 1.00 96.44 280 PHE A C 1
ATOM 2362 O O . PHE A 1 280 ? 18.735 8.894 6.682 1.00 96.44 280 PHE A O 1
ATOM 2369 N N . LEU A 1 281 ? 18.865 9.493 8.851 1.00 97.19 281 LEU A N 1
ATOM 2370 C CA . LEU A 1 281 ? 20.178 10.116 8.728 1.00 97.19 281 LEU A CA 1
ATOM 2371 C C . LEU A 1 28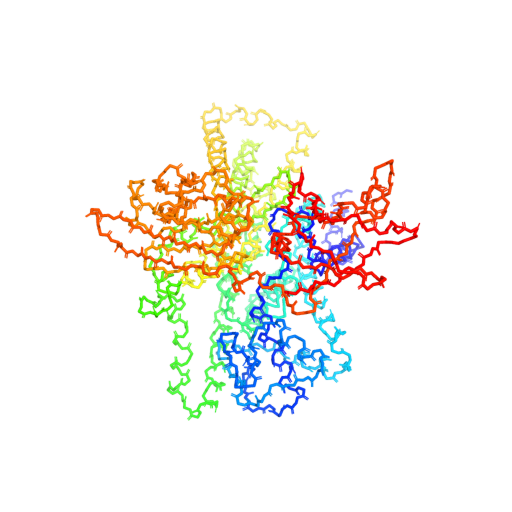1 ? 21.244 9.083 8.332 1.00 97.19 281 LEU A C 1
ATOM 2373 O O . LEU A 1 281 ? 22.002 9.324 7.396 1.00 97.19 281 LEU A O 1
ATOM 2377 N N . ALA A 1 282 ? 21.266 7.920 8.987 1.00 98.25 282 ALA A N 1
ATOM 2378 C CA . ALA A 1 282 ? 22.208 6.848 8.676 1.00 98.25 282 ALA A CA 1
ATOM 2379 C C . ALA A 1 282 ? 22.035 6.316 7.242 1.00 98.25 282 ALA A C 1
ATOM 2381 O O . ALA A 1 282 ? 23.014 6.243 6.504 1.00 98.25 282 ALA A O 1
ATOM 2382 N N . ALA A 1 283 ? 20.805 6.021 6.808 1.00 97.31 283 ALA A N 1
ATOM 2383 C CA . ALA A 1 283 ? 20.513 5.577 5.442 1.00 97.31 283 ALA A CA 1
ATOM 2384 C C . ALA A 1 283 ? 20.929 6.623 4.392 1.00 97.31 283 ALA A C 1
ATOM 2386 O O . ALA A 1 283 ? 21.482 6.278 3.346 1.00 97.31 283 ALA A O 1
ATOM 2387 N N . SER A 1 284 ? 20.708 7.908 4.687 1.00 96.00 284 SER A N 1
ATOM 2388 C CA . SER A 1 284 ? 21.124 9.015 3.819 1.00 96.00 284 SER A CA 1
ATOM 2389 C C . SER A 1 284 ? 22.646 9.091 3.694 1.00 96.00 284 SER A C 1
ATOM 2391 O O . SER A 1 284 ? 23.163 9.204 2.586 1.00 96.00 284 SER A O 1
ATOM 2393 N N . ILE A 1 285 ? 23.371 8.967 4.812 1.00 97.12 285 ILE A N 1
ATOM 2394 C CA . ILE A 1 285 ? 24.840 8.946 4.828 1.00 97.12 285 ILE A CA 1
ATOM 2395 C C . ILE A 1 285 ? 25.369 7.751 4.029 1.00 97.12 285 ILE A C 1
ATOM 2397 O O . ILE A 1 285 ? 26.235 7.940 3.180 1.00 97.12 285 ILE A O 1
ATOM 2401 N N . ILE A 1 286 ? 24.818 6.549 4.239 1.00 97.19 286 ILE A N 1
ATOM 2402 C CA . ILE A 1 286 ? 25.196 5.342 3.486 1.00 97.19 286 ILE A CA 1
ATOM 2403 C C . ILE A 1 286 ? 25.039 5.583 1.981 1.00 97.19 286 ILE A C 1
ATOM 2405 O O . ILE A 1 286 ? 25.984 5.368 1.224 1.00 97.19 286 ILE A O 1
ATOM 2409 N N . LYS A 1 287 ? 23.885 6.105 1.545 1.00 95.88 287 LYS A N 1
ATOM 2410 C CA . LYS A 1 287 ? 23.646 6.386 0.124 1.00 95.88 287 LYS A CA 1
ATOM 2411 C C . LYS A 1 287 ? 24.610 7.432 -0.438 1.00 95.88 287 LYS A C 1
ATOM 2413 O O . LYS A 1 287 ? 25.121 7.244 -1.538 1.00 95.88 287 LYS A O 1
ATOM 2418 N N . ILE A 1 288 ? 24.882 8.512 0.295 1.00 96.69 288 ILE A N 1
ATOM 2419 C CA . ILE A 1 288 ? 25.831 9.550 -0.139 1.00 96.69 288 ILE A CA 1
ATOM 2420 C C . ILE A 1 288 ? 27.245 8.976 -0.269 1.00 96.69 288 ILE A C 1
ATOM 2422 O O . ILE A 1 288 ? 27.928 9.288 -1.243 1.00 96.69 288 ILE A O 1
ATOM 2426 N N . ILE A 1 289 ? 27.679 8.121 0.663 1.00 96.75 289 ILE A N 1
ATOM 2427 C CA . ILE A 1 289 ? 28.980 7.443 0.584 1.00 96.75 289 ILE A CA 1
ATOM 2428 C C . ILE A 1 289 ? 29.036 6.559 -0.665 1.00 96.75 289 ILE A C 1
ATOM 2430 O O . ILE A 1 289 ? 29.973 6.692 -1.448 1.00 96.75 289 ILE A O 1
ATOM 2434 N N . MET A 1 290 ? 28.020 5.724 -0.902 1.00 95.81 290 MET A N 1
ATOM 2435 C CA . MET A 1 290 ? 27.971 4.847 -2.079 1.00 95.81 290 MET A CA 1
ATOM 2436 C C . MET A 1 290 ? 28.003 5.640 -3.391 1.00 95.81 290 MET A C 1
ATOM 2438 O O . MET A 1 290 ? 28.780 5.314 -4.281 1.00 95.81 290 MET A O 1
ATOM 2442 N N . LEU A 1 291 ? 27.234 6.729 -3.494 1.00 96.31 291 LEU A N 1
ATOM 2443 C CA . LEU A 1 291 ? 27.273 7.620 -4.660 1.00 96.31 291 LEU A CA 1
ATOM 2444 C C . LEU A 1 291 ? 28.630 8.331 -4.806 1.00 96.31 291 LEU A C 1
ATOM 2446 O O . LEU A 1 291 ? 29.072 8.591 -5.921 1.00 96.31 291 LEU A O 1
ATOM 2450 N N . SER A 1 292 ? 29.298 8.662 -3.698 1.00 96.69 292 SER A N 1
ATOM 2451 C CA . SER A 1 292 ? 30.614 9.315 -3.733 1.00 96.69 292 SER A CA 1
ATOM 2452 C C . SER A 1 292 ? 31.690 8.378 -4.263 1.00 96.69 292 SER A C 1
ATOM 2454 O O . SER A 1 292 ? 32.544 8.825 -5.024 1.00 96.69 292 SER A O 1
ATOM 2456 N N . VAL A 1 293 ? 31.625 7.096 -3.890 1.00 95.12 293 VAL A N 1
ATOM 2457 C CA . VAL A 1 293 ? 32.493 6.044 -4.433 1.00 95.12 293 VAL A CA 1
ATOM 2458 C C . VAL A 1 293 ? 32.209 5.841 -5.921 1.00 95.12 293 VAL A C 1
ATOM 2460 O O . VAL A 1 293 ? 33.137 5.895 -6.717 1.00 95.12 293 VAL A O 1
ATOM 2463 N N . GLU A 1 294 ? 30.936 5.705 -6.299 1.00 94.44 294 GLU A N 1
ATOM 2464 C CA . GLU A 1 294 ? 30.500 5.500 -7.688 1.00 94.44 294 GLU A CA 1
ATOM 2465 C C . GLU A 1 294 ? 30.969 6.619 -8.635 1.00 94.44 294 GLU A C 1
ATOM 2467 O O . GLU A 1 294 ? 31.453 6.362 -9.733 1.00 94.44 294 GLU A O 1
ATOM 2472 N N . PHE A 1 295 ? 30.830 7.881 -8.221 1.00 94.62 295 PHE A N 1
ATOM 2473 C CA . PHE A 1 295 ? 31.150 9.030 -9.071 1.00 94.62 295 PHE A CA 1
ATOM 2474 C C . PHE A 1 295 ? 32.551 9.608 -8.855 1.00 94.62 295 PHE A C 1
ATOM 2476 O O . PHE A 1 295 ? 32.907 10.575 -9.532 1.00 94.62 295 PHE A O 1
ATOM 2483 N N . GLY A 1 296 ? 33.306 9.110 -7.872 1.00 95.88 296 GLY A N 1
ATOM 2484 C CA . GLY A 1 296 ? 34.572 9.708 -7.439 1.00 95.88 296 GLY A CA 1
ATOM 2485 C C . GLY A 1 296 ? 34.444 11.169 -6.974 1.00 95.88 296 GLY A C 1
ATOM 2486 O O . GLY A 1 296 ? 35.422 11.913 -6.997 1.00 95.88 296 GLY A O 1
ATOM 2487 N N . SER A 1 297 ? 33.239 11.626 -6.606 1.00 96.62 297 SER A N 1
ATOM 2488 C CA . SER A 1 297 ? 32.956 13.035 -6.303 1.00 96.62 297 SER A CA 1
ATOM 2489 C C . SER A 1 297 ? 31.798 13.200 -5.324 1.00 96.62 297 SER A C 1
ATOM 2491 O O . SER A 1 297 ? 30.647 12.889 -5.637 1.00 96.62 297 SER A O 1
ATOM 2493 N N . LEU A 1 298 ? 32.084 13.798 -4.161 1.00 96.62 298 LEU A N 1
ATOM 2494 C CA . LEU A 1 298 ? 31.066 14.143 -3.164 1.00 96.62 298 LEU A CA 1
ATOM 2495 C C . LEU A 1 298 ? 30.056 15.168 -3.703 1.00 96.62 298 LEU A C 1
ATOM 2497 O O . LEU A 1 298 ? 28.869 15.080 -3.406 1.00 96.62 298 LEU A O 1
ATOM 2501 N N . HIS A 1 299 ? 30.500 16.131 -4.516 1.00 96.25 299 HIS A N 1
ATOM 2502 C CA . HIS A 1 299 ? 29.601 17.139 -5.083 1.00 96.25 299 HIS A CA 1
ATOM 2503 C C . HIS A 1 299 ? 28.558 16.498 -6.008 1.00 96.25 299 HIS A C 1
ATOM 2505 O O . HIS A 1 299 ? 27.363 16.759 -5.867 1.00 96.25 299 HIS A O 1
ATOM 2511 N N . LYS A 1 300 ? 29.002 15.602 -6.903 1.00 95.06 300 LYS A N 1
ATOM 2512 C CA . LYS A 1 300 ? 28.103 14.849 -7.786 1.00 95.06 300 LYS A CA 1
ATOM 2513 C C . LYS A 1 300 ? 27.223 13.876 -6.998 1.00 95.06 300 LYS A C 1
ATOM 2515 O O . LYS A 1 300 ? 26.045 13.733 -7.302 1.00 95.06 300 LYS A O 1
ATOM 2520 N N . ALA A 1 301 ? 27.748 13.259 -5.941 1.00 95.75 301 ALA A N 1
ATOM 2521 C CA . ALA A 1 301 ? 26.953 12.416 -5.054 1.00 95.75 301 ALA A CA 1
ATOM 2522 C C . ALA A 1 301 ? 25.816 13.190 -4.373 1.00 95.75 301 ALA A C 1
ATOM 2524 O O . ALA A 1 301 ? 24.681 12.717 -4.343 1.00 95.75 301 ALA A O 1
ATOM 2525 N N . LEU A 1 302 ? 26.090 14.397 -3.869 1.00 95.56 302 LEU A N 1
ATOM 2526 C CA . LEU A 1 302 ? 25.072 15.249 -3.254 1.00 95.56 302 LEU A CA 1
ATOM 2527 C C . LEU A 1 302 ? 24.020 15.694 -4.275 1.00 95.56 302 LEU A C 1
ATOM 2529 O O . LEU A 1 302 ? 22.832 15.641 -3.961 1.00 95.56 302 LEU A O 1
ATOM 2533 N N . SER A 1 303 ? 24.411 16.076 -5.496 1.00 92.81 303 SER A N 1
ATOM 2534 C CA . SER A 1 303 ? 23.438 16.448 -6.532 1.00 92.81 303 SER A CA 1
ATOM 2535 C C . SER A 1 303 ? 22.553 15.265 -6.943 1.00 92.81 303 SER A C 1
ATOM 2537 O O . SER A 1 303 ? 21.333 15.416 -7.016 1.00 92.81 303 SER A O 1
ATOM 2539 N N . MET A 1 304 ? 23.132 14.071 -7.103 1.00 92.12 304 MET A N 1
ATOM 2540 C CA . MET A 1 304 ? 22.403 12.832 -7.407 1.00 92.12 304 MET A CA 1
ATOM 2541 C C . MET A 1 304 ? 21.515 12.356 -6.250 1.00 92.12 304 MET A C 1
ATOM 2543 O O . MET A 1 304 ? 20.476 11.740 -6.478 1.00 92.12 304 MET A O 1
ATOM 2547 N N . PHE A 1 305 ? 21.889 12.649 -5.002 1.00 93.12 305 PHE A N 1
ATOM 2548 C CA . PHE A 1 305 ? 21.072 12.342 -3.831 1.00 93.12 305 PHE A CA 1
ATOM 2549 C C . PHE A 1 305 ? 19.885 13.306 -3.689 1.00 93.12 305 PHE A C 1
ATOM 2551 O O . PHE A 1 305 ? 18.742 12.866 -3.559 1.00 93.12 305 PHE A O 1
ATOM 2558 N N . PHE A 1 306 ? 20.140 14.619 -3.723 1.00 90.56 306 PHE A N 1
ATOM 2559 C CA . PHE A 1 306 ? 19.117 15.636 -3.468 1.00 90.56 306 PHE A CA 1
ATOM 2560 C C . PHE A 1 306 ? 18.206 15.905 -4.666 1.00 90.56 306 PHE A C 1
ATOM 2562 O O . PHE A 1 306 ? 17.033 16.206 -4.453 1.00 90.56 306 PHE A O 1
ATOM 2569 N N . GLY A 1 307 ? 18.693 15.771 -5.903 1.00 87.31 307 GLY A N 1
ATOM 2570 C CA . GLY A 1 307 ? 17.909 16.031 -7.115 1.00 87.31 307 GLY A CA 1
ATOM 2571 C C . GLY A 1 307 ? 16.572 15.275 -7.139 1.00 87.31 307 GLY A C 1
ATOM 2572 O O . GLY A 1 307 ? 15.518 15.916 -7.135 1.00 87.31 307 GLY A O 1
ATOM 2573 N N . PRO A 1 308 ? 16.570 13.931 -7.053 1.00 85.50 308 PRO A N 1
ATOM 2574 C CA . PRO A 1 308 ? 15.337 13.143 -7.016 1.00 85.50 308 PRO A CA 1
ATOM 2575 C C . PRO A 1 308 ? 14.425 13.478 -5.827 1.00 85.50 308 PRO A C 1
ATOM 2577 O O . PRO A 1 308 ? 13.203 13.444 -5.956 1.00 85.50 308 PRO A O 1
ATOM 2580 N N . ILE A 1 309 ? 14.992 13.824 -4.664 1.00 86.12 309 ILE A N 1
ATOM 2581 C CA . ILE A 1 309 ? 14.216 14.226 -3.479 1.00 86.12 309 ILE A CA 1
ATOM 2582 C C . ILE A 1 309 ? 13.474 15.539 -3.751 1.00 86.12 309 ILE A C 1
ATOM 2584 O O . ILE A 1 309 ? 12.278 15.633 -3.480 1.00 86.12 309 ILE A O 1
ATOM 2588 N N . LEU A 1 310 ? 14.155 16.534 -4.323 1.00 86.00 310 LEU A N 1
ATOM 2589 C CA . LEU A 1 310 ? 13.556 17.825 -4.657 1.00 86.00 310 LEU A CA 1
ATOM 2590 C C . LEU A 1 310 ? 12.441 17.673 -5.693 1.00 86.00 310 LEU A C 1
ATOM 2592 O O . LEU A 1 310 ? 11.358 18.218 -5.488 1.00 86.00 310 LEU A O 1
ATOM 2596 N N . VAL A 1 311 ? 12.649 16.862 -6.735 1.00 83.88 311 VAL A N 1
ATOM 2597 C CA . VAL A 1 311 ? 11.605 16.557 -7.731 1.00 83.88 311 VAL A CA 1
ATOM 2598 C C . VAL A 1 311 ? 10.401 15.868 -7.080 1.00 83.88 311 VAL A C 1
ATOM 2600 O O . VAL A 1 311 ? 9.260 16.186 -7.399 1.00 83.88 311 VAL A O 1
ATOM 2603 N N . ARG A 1 312 ? 10.610 14.973 -6.107 1.00 80.69 312 ARG A N 1
ATOM 2604 C CA . ARG A 1 312 ? 9.510 14.306 -5.387 1.00 80.69 312 ARG A CA 1
ATOM 2605 C C . ARG A 1 312 ? 8.745 15.224 -4.435 1.00 80.69 312 ARG A C 1
ATOM 2607 O O . ARG A 1 312 ? 7.585 14.934 -4.167 1.00 80.69 312 ARG A O 1
ATOM 2614 N N . ILE A 1 313 ? 9.364 16.289 -3.922 1.00 84.19 313 ILE A N 1
ATOM 2615 C CA . ILE A 1 313 ? 8.735 17.241 -2.988 1.00 84.19 313 ILE A CA 1
ATOM 2616 C C . ILE A 1 313 ? 8.051 18.388 -3.742 1.00 84.19 313 ILE A C 1
ATOM 2618 O O . ILE A 1 313 ? 6.909 18.745 -3.442 1.00 84.19 313 ILE A O 1
ATOM 2622 N N . ILE A 1 314 ? 8.757 18.979 -4.704 1.00 84.12 314 ILE A N 1
ATOM 2623 C CA . ILE A 1 314 ? 8.356 20.207 -5.403 1.00 84.12 314 ILE A CA 1
ATOM 2624 C C . ILE A 1 314 ? 7.653 19.870 -6.721 1.00 84.12 314 ILE A C 1
ATOM 2626 O O . ILE A 1 314 ? 6.646 20.493 -7.061 1.00 84.12 314 ILE A O 1
ATOM 2630 N N . GLY A 1 315 ? 8.123 18.833 -7.412 1.00 83.69 315 GLY A N 1
ATOM 2631 C CA . GLY A 1 315 ? 7.737 18.511 -8.781 1.00 83.69 315 GLY A CA 1
ATOM 2632 C C . GLY A 1 315 ? 8.635 19.219 -9.790 1.00 83.69 315 GLY A C 1
ATOM 2633 O O . GLY A 1 315 ? 9.433 20.082 -9.429 1.00 83.69 315 GLY A O 1
ATOM 2634 N N . ASP A 1 316 ? 8.486 18.851 -11.058 1.00 82.88 316 ASP A N 1
ATOM 2635 C CA . ASP A 1 316 ? 9.175 19.490 -12.177 1.00 82.88 316 ASP A CA 1
ATOM 2636 C C . ASP A 1 316 ? 8.144 19.956 -13.210 1.00 82.88 316 ASP A C 1
ATOM 2638 O O . ASP A 1 316 ? 7.716 19.192 -14.071 1.00 82.88 316 ASP A O 1
ATOM 2642 N N . SER A 1 317 ? 7.729 21.222 -13.112 1.00 79.88 317 SER A N 1
ATOM 2643 C CA . SER A 1 317 ? 6.794 21.834 -14.066 1.00 79.88 317 SER A CA 1
ATOM 2644 C C . SER A 1 317 ? 7.396 22.051 -15.457 1.00 79.88 317 SER A C 1
ATOM 2646 O O . SER A 1 317 ? 6.655 22.308 -16.402 1.00 79.88 317 SER A O 1
ATOM 2648 N N . THR A 1 318 ? 8.725 21.990 -15.578 1.00 80.69 318 THR A N 1
ATOM 2649 C CA . THR A 1 318 ? 9.463 22.179 -16.835 1.00 80.69 318 THR A CA 1
ATOM 2650 C C . THR A 1 318 ? 9.775 20.870 -17.553 1.00 80.69 318 THR A C 1
ATOM 2652 O O . THR A 1 318 ? 10.306 20.904 -18.661 1.00 80.69 318 THR A O 1
ATOM 2655 N N . SER A 1 319 ? 9.421 19.730 -16.952 1.00 78.38 319 SER A N 1
ATOM 2656 C CA . SER A 1 319 ? 9.582 18.419 -17.569 1.00 78.38 319 SER A CA 1
ATOM 2657 C C . SER A 1 319 ? 8.852 18.356 -18.910 1.00 78.38 319 SER A C 1
ATOM 2659 O O . SER A 1 319 ? 7.704 18.786 -19.025 1.00 78.38 319 SER A O 1
ATOM 2661 N N . THR A 1 320 ? 9.504 17.767 -19.911 1.00 73.88 320 THR A N 1
ATOM 2662 C CA . THR A 1 320 ? 8.886 17.434 -21.202 1.00 73.88 320 THR A CA 1
ATOM 2663 C C . THR A 1 320 ? 7.876 16.293 -21.088 1.00 73.88 320 THR A C 1
ATOM 2665 O O . THR A 1 320 ? 7.089 16.079 -22.004 1.00 73.88 320 THR A O 1
ATOM 2668 N N . ASN A 1 321 ? 7.879 15.561 -19.971 1.00 73.38 321 ASN A N 1
ATOM 2669 C CA . ASN A 1 321 ? 6.876 14.555 -19.674 1.00 73.38 321 ASN A CA 1
ATOM 2670 C C . ASN A 1 321 ? 5.636 15.230 -19.061 1.00 73.38 321 ASN A C 1
ATOM 2672 O O . ASN A 1 321 ? 5.670 15.700 -17.918 1.00 73.38 321 ASN A O 1
ATOM 2676 N N . ASP A 1 322 ? 4.530 15.235 -19.811 1.00 72.81 322 ASP A N 1
ATOM 2677 C CA . ASP A 1 322 ? 3.260 15.861 -19.414 1.00 72.81 322 ASP A CA 1
ATOM 2678 C C . ASP A 1 322 ? 2.763 15.389 -18.045 1.00 72.81 322 ASP A C 1
ATOM 2680 O O . ASP A 1 322 ? 2.215 16.174 -17.271 1.00 72.81 322 ASP A O 1
ATOM 2684 N N . LEU A 1 323 ? 2.970 14.113 -17.714 1.00 71.88 323 LEU A N 1
ATOM 2685 C CA . LEU A 1 323 ? 2.512 13.528 -16.460 1.00 71.88 323 LEU A CA 1
ATOM 2686 C C . LEU A 1 323 ? 3.343 14.033 -15.266 1.00 71.88 323 LEU A C 1
ATOM 2688 O O . LEU A 1 323 ? 2.778 14.344 -14.214 1.00 71.88 323 LEU A O 1
ATOM 2692 N N . ILE A 1 324 ? 4.656 14.211 -15.443 1.00 75.62 324 ILE A N 1
ATOM 2693 C CA . ILE A 1 324 ? 5.546 14.809 -14.433 1.00 75.62 324 ILE A CA 1
ATOM 2694 C C . ILE A 1 324 ? 5.243 16.306 -14.259 1.00 75.62 324 ILE A C 1
ATOM 2696 O O . ILE A 1 324 ? 5.088 16.777 -13.126 1.00 75.62 324 ILE A O 1
ATOM 2700 N N . SER A 1 325 ? 5.078 17.044 -15.363 1.00 76.94 325 SER A N 1
ATOM 2701 C CA . SER A 1 325 ? 4.730 18.472 -15.325 1.00 76.94 325 SER A CA 1
ATOM 2702 C C . SER A 1 325 ? 3.349 18.715 -14.706 1.00 76.94 325 SER A C 1
ATOM 2704 O O . SER A 1 325 ? 3.165 19.607 -13.869 1.00 76.94 325 SER A O 1
ATOM 2706 N N . HIS A 1 326 ? 2.369 17.866 -15.024 1.00 79.88 326 HIS A N 1
ATOM 2707 C CA . HIS A 1 326 ? 1.049 17.904 -14.403 1.00 79.88 326 HIS A CA 1
ATOM 2708 C C . HIS A 1 326 ? 1.124 17.650 -12.892 1.00 79.88 326 HIS A C 1
ATOM 2710 O O . HIS A 1 326 ? 0.537 18.403 -12.110 1.00 79.88 326 HIS A O 1
ATOM 2716 N N . ALA A 1 327 ? 1.893 16.646 -12.459 1.00 82.88 327 ALA A N 1
ATOM 2717 C CA . ALA A 1 327 ? 2.047 16.291 -11.050 1.00 82.88 327 ALA A CA 1
ATOM 2718 C C . ALA A 1 327 ? 2.608 17.434 -10.183 1.00 82.88 327 ALA A C 1
ATOM 2720 O O . ALA A 1 327 ? 2.224 17.581 -9.014 1.00 82.88 327 ALA A O 1
ATOM 2721 N N . ALA A 1 328 ? 3.455 18.296 -10.755 1.00 84.75 328 ALA A N 1
ATOM 2722 C CA . ALA A 1 328 ? 3.938 19.504 -10.088 1.00 84.75 328 ALA A CA 1
ATOM 2723 C C . ALA A 1 328 ? 2.797 20.487 -9.758 1.00 84.75 328 ALA A C 1
ATOM 2725 O O . ALA A 1 328 ? 2.804 21.109 -8.693 1.00 84.75 328 ALA A O 1
ATOM 2726 N N . ASN A 1 329 ? 1.765 20.557 -10.601 1.00 85.12 329 ASN A N 1
ATOM 2727 C CA . ASN A 1 329 ? 0.692 21.551 -10.527 1.00 85.12 329 ASN A CA 1
ATOM 2728 C C . ASN A 1 329 ? -0.570 21.089 -9.776 1.00 85.12 329 ASN A C 1
ATOM 2730 O O . ASN A 1 329 ? -1.369 21.925 -9.353 1.00 85.12 329 ASN A O 1
ATOM 2734 N N . VAL A 1 330 ? -0.757 19.782 -9.566 1.00 85.06 330 VAL A N 1
ATOM 2735 C CA . VAL A 1 330 ? -1.901 19.248 -8.800 1.00 85.06 330 VAL A CA 1
ATOM 2736 C C . VAL A 1 330 ? -1.887 19.778 -7.363 1.00 85.06 330 VAL A C 1
ATOM 2738 O O . VAL A 1 330 ? -0.835 19.849 -6.719 1.00 85.06 330 VAL A O 1
ATOM 2741 N N . SER A 1 331 ? -3.051 20.158 -6.830 1.00 89.50 331 SER A N 1
ATOM 2742 C CA . SER A 1 331 ? -3.157 20.625 -5.441 1.00 89.50 331 SER A CA 1
ATOM 2743 C C . SER A 1 331 ? -3.089 19.457 -4.446 1.00 89.50 331 SER A C 1
ATOM 2745 O O . SER A 1 331 ? -3.488 18.335 -4.750 1.00 89.50 331 SER A O 1
ATOM 2747 N N . ARG A 1 332 ? -2.624 19.702 -3.213 1.00 89.19 332 ARG A N 1
ATOM 2748 C CA . ARG A 1 332 ? -2.600 18.655 -2.166 1.00 89.19 332 ARG A CA 1
ATOM 2749 C C . ARG A 1 332 ? -4.000 18.134 -1.844 1.00 89.19 332 ARG A C 1
ATOM 2751 O O . ARG A 1 332 ? -4.166 16.947 -1.593 1.00 89.19 332 ARG A O 1
ATOM 2758 N N . THR A 1 333 ? -4.997 19.012 -1.874 1.00 88.06 333 THR A N 1
ATOM 2759 C CA . THR A 1 333 ? -6.400 18.669 -1.629 1.00 88.06 333 THR A CA 1
ATOM 2760 C C . THR A 1 333 ? -6.934 17.727 -2.701 1.00 88.06 333 THR A C 1
ATOM 2762 O O . THR A 1 333 ? -7.580 16.737 -2.376 1.00 88.06 333 THR A O 1
ATOM 2765 N N . GLU A 1 334 ? -6.621 18.003 -3.969 1.00 87.44 334 GLU A N 1
ATOM 2766 C CA . GLU A 1 334 ? -6.986 17.152 -5.103 1.00 87.44 334 GLU A CA 1
ATOM 2767 C C . GLU A 1 334 ? -6.292 15.788 -5.041 1.00 87.44 334 GLU A C 1
ATOM 2769 O O . GLU A 1 334 ? -6.953 14.767 -5.207 1.00 87.44 334 GLU A O 1
ATOM 2774 N N . LEU A 1 335 ? -4.997 15.748 -4.710 1.00 88.81 335 LEU A N 1
ATOM 2775 C CA . LEU A 1 335 ? -4.291 14.486 -4.491 1.00 88.81 335 LEU A CA 1
ATOM 2776 C C . LEU A 1 335 ? -4.931 13.670 -3.362 1.00 88.81 335 LEU A C 1
ATOM 2778 O O . LEU A 1 335 ? -5.232 12.498 -3.556 1.00 88.81 335 LEU A O 1
ATOM 2782 N N . VAL A 1 336 ? -5.147 14.271 -2.186 1.00 91.38 336 VAL A N 1
ATOM 2783 C CA . VAL A 1 336 ? -5.765 13.572 -1.047 1.00 91.38 336 VAL A CA 1
ATOM 2784 C C . VAL A 1 336 ? -7.145 13.054 -1.434 1.00 91.38 336 VAL A C 1
ATOM 2786 O O . VAL A 1 336 ? -7.471 11.911 -1.131 1.00 91.38 336 VAL A O 1
ATOM 2789 N N . TYR A 1 337 ? -7.927 13.854 -2.156 1.00 87.69 337 TYR A N 1
ATOM 2790 C CA . TYR A 1 337 ? -9.213 13.431 -2.686 1.00 87.69 337 TYR A CA 1
ATOM 2791 C C . TYR A 1 337 ? -9.078 12.214 -3.629 1.00 87.69 337 TYR A C 1
ATOM 2793 O O . TYR A 1 337 ? -9.826 11.247 -3.483 1.00 87.69 337 TYR A O 1
ATOM 2801 N N . ASN A 1 338 ? -8.118 12.216 -4.560 1.00 85.94 338 ASN A N 1
ATOM 2802 C CA . ASN A 1 338 ? -7.891 11.090 -5.475 1.00 85.94 338 ASN A CA 1
ATOM 2803 C C . ASN A 1 338 ? -7.469 9.828 -4.707 1.00 85.94 338 ASN A C 1
ATOM 2805 O O . ASN A 1 338 ? -8.028 8.755 -4.924 1.00 85.94 338 ASN A O 1
ATOM 2809 N N . MET A 1 339 ? -6.565 9.964 -3.733 1.00 92.81 339 MET A N 1
ATOM 2810 C CA . MET A 1 339 ? -6.141 8.851 -2.877 1.00 92.81 339 MET A CA 1
ATOM 2811 C C . MET A 1 339 ? -7.283 8.306 -2.013 1.00 92.81 339 MET A C 1
ATOM 2813 O O . MET A 1 339 ? -7.315 7.111 -1.730 1.00 92.81 339 MET A O 1
ATOM 2817 N N . LEU A 1 340 ? -8.226 9.158 -1.606 1.00 91.69 340 LEU A N 1
ATOM 2818 C CA . LEU A 1 340 ? -9.432 8.785 -0.867 1.00 91.69 340 LEU A CA 1
ATOM 2819 C C . LEU A 1 340 ? -10.459 8.030 -1.731 1.00 91.69 340 LEU A C 1
ATOM 2821 O O . LEU A 1 340 ? -11.248 7.250 -1.197 1.00 91.69 340 LEU A O 1
ATOM 2825 N N . ALA A 1 341 ? -10.451 8.239 -3.049 1.00 88.19 341 ALA A N 1
ATOM 2826 C CA . ALA A 1 341 ? -11.318 7.530 -3.990 1.00 88.19 341 ALA A CA 1
ATOM 2827 C C . ALA A 1 341 ? -10.822 6.109 -4.321 1.00 88.19 341 ALA A C 1
ATOM 2829 O O . ALA A 1 341 ? -11.611 5.296 -4.804 1.00 88.19 341 ALA A O 1
ATOM 2830 N N . MET A 1 342 ? -9.552 5.795 -4.031 1.00 88.38 342 MET A N 1
ATOM 2831 C CA . MET A 1 342 ? -8.984 4.457 -4.227 1.00 88.38 342 MET A CA 1
ATOM 2832 C C . MET A 1 342 ? -9.772 3.392 -3.447 1.00 88.38 342 MET A C 1
ATOM 2834 O O . MET A 1 342 ? -10.306 3.691 -2.373 1.00 88.38 342 MET A O 1
ATOM 2838 N N . PRO A 1 343 ? -9.840 2.141 -3.937 1.00 90.06 343 PRO A N 1
ATOM 2839 C CA . PRO A 1 343 ? -10.552 1.078 -3.241 1.00 90.06 343 PRO A CA 1
ATOM 2840 C C . PRO A 1 343 ? -9.854 0.714 -1.922 1.00 90.06 343 PRO A C 1
ATOM 2842 O O . PRO A 1 343 ? -8.639 0.511 -1.864 1.00 90.06 343 PRO A O 1
ATOM 2845 N N . ALA A 1 344 ? -10.639 0.635 -0.850 1.00 93.69 344 ALA A N 1
ATOM 2846 C CA . ALA A 1 344 ? -10.259 -0.014 0.401 1.00 93.69 344 ALA A CA 1
ATOM 2847 C C . ALA A 1 344 ? -10.639 -1.490 0.367 1.00 93.69 344 ALA A C 1
ATOM 2849 O O . ALA A 1 344 ? -9.791 -2.347 0.605 1.00 93.69 344 ALA A O 1
ATOM 2850 N N . PHE A 1 345 ? -11.896 -1.770 0.014 1.00 94.38 345 PHE A N 1
ATOM 2851 C CA . PHE A 1 345 ? -12.398 -3.124 -0.168 1.00 94.38 345 PHE A CA 1
ATOM 2852 C C . PHE A 1 345 ? -13.270 -3.217 -1.416 1.00 94.38 345 PHE A C 1
ATOM 2854 O O . PHE A 1 345 ? -13.955 -2.260 -1.763 1.00 94.38 345 PHE A O 1
ATOM 2861 N N . SER A 1 346 ? -13.260 -4.359 -2.090 1.00 91.31 346 SER A N 1
ATOM 2862 C CA . SER A 1 346 ? -14.083 -4.617 -3.270 1.00 91.31 346 SER A CA 1
ATOM 2863 C C . SER A 1 346 ? -14.530 -6.074 -3.281 1.00 91.31 346 SER A C 1
ATOM 2865 O O . SER A 1 346 ? -13.758 -6.970 -2.951 1.00 91.31 346 SER A O 1
ATOM 2867 N N . ILE A 1 347 ? -15.789 -6.296 -3.640 1.00 88.44 347 ILE A N 1
ATOM 2868 C CA . ILE A 1 347 ? -16.419 -7.601 -3.810 1.00 88.44 347 ILE A CA 1
ATOM 2869 C C . ILE A 1 347 ? -16.991 -7.631 -5.222 1.00 88.44 347 ILE A C 1
ATOM 2871 O O . ILE A 1 347 ? -17.835 -6.798 -5.577 1.00 88.44 347 ILE A O 1
ATOM 2875 N N . LYS A 1 348 ? -16.533 -8.599 -6.016 1.00 86.19 348 LYS A N 1
ATOM 2876 C CA . LYS A 1 348 ? -16.888 -8.734 -7.428 1.00 86.19 348 LYS A CA 1
ATOM 2877 C C . LYS A 1 348 ? -18.403 -8.711 -7.626 1.00 86.19 348 LYS A C 1
ATOM 2879 O O . LYS A 1 348 ? -19.112 -9.492 -6.999 1.00 86.19 348 LYS A O 1
ATOM 2884 N N . ASN A 1 349 ? -18.882 -7.817 -8.489 1.00 83.50 349 ASN A N 1
ATOM 2885 C CA . ASN A 1 349 ? -20.296 -7.609 -8.825 1.00 83.50 349 ASN A CA 1
ATOM 2886 C C . ASN A 1 349 ? -21.233 -7.281 -7.642 1.00 83.50 349 ASN A C 1
ATOM 2888 O O . ASN A 1 349 ? -22.449 -7.321 -7.811 1.00 83.50 349 ASN A O 1
ATOM 2892 N N . VAL A 1 350 ? -20.705 -6.965 -6.453 1.00 85.06 350 VAL A N 1
ATOM 2893 C CA . VAL A 1 350 ? -21.522 -6.717 -5.253 1.00 85.06 350 VAL A CA 1
ATOM 2894 C C . VAL A 1 350 ? -21.300 -5.316 -4.701 1.00 85.06 350 VAL A C 1
ATOM 2896 O O . VAL A 1 350 ? -22.259 -4.564 -4.540 1.00 85.06 350 VAL A O 1
ATOM 2899 N N . LEU A 1 351 ? -20.058 -4.959 -4.365 1.00 84.81 351 LEU A N 1
ATOM 2900 C CA . LEU A 1 351 ? -19.784 -3.725 -3.629 1.00 84.81 351 LEU A CA 1
ATOM 2901 C C . LEU A 1 351 ? -18.334 -3.273 -3.788 1.00 84.81 351 LEU A C 1
ATOM 2903 O O . LEU A 1 351 ? -17.423 -4.067 -3.588 1.00 84.81 351 LEU A O 1
ATOM 2907 N N . ASP A 1 352 ? -18.135 -1.974 -4.003 1.00 85.50 352 ASP A N 1
ATOM 2908 C CA . ASP A 1 352 ? -16.837 -1.309 -3.880 1.00 85.50 352 ASP A CA 1
ATOM 2909 C C . ASP A 1 352 ? -16.894 -0.270 -2.750 1.00 85.50 352 ASP A C 1
ATOM 2911 O O . ASP A 1 352 ? -17.722 0.642 -2.754 1.00 85.50 352 ASP A O 1
ATOM 2915 N N . ILE A 1 353 ? -15.992 -0.391 -1.778 1.00 89.50 353 ILE A N 1
ATOM 2916 C CA . ILE A 1 353 ? -15.800 0.558 -0.681 1.00 89.50 353 ILE A CA 1
ATOM 2917 C C . ILE A 1 353 ? -14.487 1.297 -0.926 1.00 89.50 353 ILE A C 1
ATOM 2919 O O . ILE A 1 353 ? -13.409 0.707 -0.855 1.00 89.50 353 ILE A O 1
ATOM 2923 N N . SER A 1 354 ? -14.564 2.602 -1.173 1.00 92.75 354 SER A N 1
ATOM 2924 C CA . SER A 1 354 ? -13.392 3.481 -1.252 1.00 92.75 354 SER A CA 1
ATOM 2925 C C . SER A 1 354 ? -12.765 3.733 0.126 1.00 92.75 354 SER A C 1
ATOM 2927 O O . SER A 1 354 ? -13.389 3.496 1.163 1.00 92.75 354 SER A O 1
ATOM 2929 N N . GLN A 1 355 ? -11.547 4.273 0.166 1.00 93.50 355 GLN A N 1
ATOM 2930 C CA . GLN A 1 355 ? -10.903 4.704 1.418 1.00 93.50 355 GLN A CA 1
ATOM 2931 C C . GLN A 1 355 ? -11.726 5.778 2.141 1.00 93.50 355 GLN A C 1
ATOM 2933 O O . GLN A 1 355 ? -11.854 5.756 3.366 1.00 93.50 355 GLN A O 1
ATOM 2938 N N . LEU A 1 356 ? -12.363 6.675 1.386 1.00 91.38 356 LEU A N 1
ATOM 2939 C CA . LEU A 1 356 ? -13.317 7.631 1.932 1.00 91.38 356 LEU A CA 1
ATOM 2940 C C . LEU A 1 356 ? -14.539 6.929 2.534 1.00 91.38 356 LEU A C 1
ATOM 2942 O O . LEU A 1 356 ? -14.930 7.247 3.655 1.00 91.38 356 LEU A O 1
ATOM 2946 N N . GLY A 1 357 ? -15.103 5.946 1.827 1.00 88.88 357 GLY A N 1
ATOM 2947 C CA . GLY A 1 357 ? -16.187 5.109 2.339 1.00 88.88 357 GLY A CA 1
ATOM 2948 C C . GLY A 1 357 ? -15.809 4.431 3.658 1.00 88.88 357 GLY A C 1
ATOM 2949 O O . GLY A 1 357 ? -16.569 4.506 4.622 1.00 88.88 357 GLY A O 1
ATOM 2950 N N . LEU A 1 358 ? -14.602 3.866 3.746 1.00 93.62 358 LEU A N 1
ATOM 2951 C CA . LEU A 1 358 ? -14.079 3.262 4.973 1.00 93.62 358 LEU A CA 1
ATOM 2952 C C . LEU A 1 358 ? -13.986 4.275 6.127 1.00 93.62 358 LEU A C 1
ATOM 2954 O O . LEU A 1 358 ? -14.434 3.978 7.234 1.00 93.62 358 LEU A O 1
ATOM 2958 N N . ILE A 1 359 ? -13.467 5.484 5.884 1.00 92.44 359 ILE A N 1
ATOM 2959 C CA . ILE A 1 359 ? -13.395 6.557 6.895 1.00 92.44 359 ILE A CA 1
ATOM 2960 C C . ILE A 1 359 ? -14.789 6.950 7.389 1.00 92.44 359 ILE A C 1
ATOM 2962 O O . ILE A 1 359 ? -14.985 7.163 8.591 1.00 92.44 359 ILE A O 1
ATOM 2966 N N . VAL A 1 360 ? -15.770 7.038 6.490 1.00 87.62 360 VAL A N 1
ATOM 2967 C CA . VAL A 1 360 ? -17.141 7.355 6.892 1.00 87.62 360 VAL A CA 1
ATOM 2968 C C . VAL A 1 360 ? -17.743 6.218 7.722 1.00 87.62 360 VAL A C 1
ATOM 2970 O O . VAL A 1 360 ? -18.344 6.501 8.758 1.00 87.62 360 VAL A O 1
ATOM 2973 N N . ILE A 1 361 ? -17.524 4.947 7.358 1.00 91.12 361 ILE A N 1
ATOM 2974 C CA . ILE A 1 361 ? -17.969 3.794 8.166 1.00 91.12 361 ILE A CA 1
ATOM 2975 C C . ILE A 1 361 ? -17.330 3.832 9.559 1.00 91.12 361 ILE A C 1
ATOM 2977 O O . ILE A 1 361 ? -18.032 3.664 10.555 1.00 91.12 361 ILE A O 1
ATOM 2981 N N . VAL A 1 362 ? -16.024 4.108 9.659 1.00 92.94 362 VAL A N 1
ATOM 2982 C CA . VAL A 1 362 ? -15.337 4.277 10.953 1.00 92.94 362 VAL A CA 1
ATOM 2983 C C . VAL A 1 362 ? -15.975 5.403 11.764 1.00 92.94 362 VAL A C 1
ATOM 2985 O O . VAL A 1 362 ? -16.257 5.226 12.946 1.00 92.94 362 VAL A O 1
ATOM 2988 N N . SER A 1 363 ? -16.236 6.550 11.136 1.00 88.56 363 SER A N 1
ATOM 2989 C CA . SER A 1 363 ? -16.823 7.722 11.796 1.00 88.56 363 SER A CA 1
ATOM 2990 C C . SER A 1 363 ? -18.231 7.429 12.321 1.00 88.56 363 SER A C 1
ATOM 2992 O O . SER A 1 363 ? -18.540 7.728 13.475 1.00 88.56 363 SER A O 1
ATOM 2994 N N . LEU A 1 364 ? -19.064 6.774 11.507 1.00 86.62 364 LEU A N 1
ATOM 2995 C CA . LEU A 1 364 ? -20.387 6.283 11.894 1.00 86.62 364 LEU A CA 1
ATOM 2996 C C . LEU A 1 364 ? -20.301 5.300 13.058 1.00 86.62 364 LEU A C 1
ATOM 2998 O O . LEU A 1 364 ? -21.039 5.433 14.033 1.00 86.62 364 LEU A O 1
ATOM 3002 N N . MET A 1 365 ? -19.373 4.347 12.992 1.00 89.00 365 MET A N 1
ATOM 3003 C CA . MET A 1 365 ? -19.202 3.356 14.045 1.00 89.00 365 MET A CA 1
ATOM 3004 C C . MET A 1 365 ? -18.754 3.997 15.361 1.00 89.00 365 MET A C 1
ATOM 3006 O O . MET A 1 365 ? -19.287 3.655 16.413 1.00 89.00 365 MET A O 1
ATOM 3010 N N . LEU A 1 366 ? -17.844 4.976 15.315 1.00 90.06 366 LEU A N 1
ATOM 3011 C CA . LEU A 1 366 ? -17.413 5.744 16.486 1.00 90.06 366 LEU A CA 1
ATOM 3012 C C . LEU A 1 366 ? -18.556 6.552 17.113 1.00 90.06 366 LEU A C 1
ATOM 3014 O O . LEU A 1 366 ? -18.643 6.647 18.339 1.00 90.06 366 LEU A O 1
ATOM 3018 N N . LEU A 1 367 ? -19.457 7.101 16.296 1.00 87.12 367 LEU A N 1
ATOM 3019 C CA . LEU A 1 367 ? -20.655 7.783 16.782 1.00 87.12 367 LEU A CA 1
ATOM 3020 C C . LEU A 1 367 ? -21.626 6.806 17.454 1.00 87.12 367 LEU A C 1
ATOM 3022 O O . LEU A 1 367 ? -22.072 7.074 18.572 1.00 87.12 367 LEU A O 1
ATOM 3026 N N . ILE A 1 368 ? -21.923 5.673 16.808 1.00 87.00 368 ILE A N 1
ATOM 3027 C CA . ILE A 1 368 ? -22.827 4.641 17.338 1.00 87.00 368 ILE A CA 1
ATOM 3028 C C . ILE A 1 368 ? -22.281 4.099 18.658 1.00 87.00 368 ILE A C 1
ATOM 3030 O O . ILE A 1 368 ? -22.984 4.112 19.672 1.00 87.00 368 ILE A O 1
ATOM 3034 N N . ILE A 1 369 ? -21.016 3.670 18.672 1.00 89.06 369 ILE A N 1
ATOM 3035 C CA . ILE A 1 369 ? -20.401 3.127 19.878 1.00 89.06 369 ILE A CA 1
ATOM 3036 C C . ILE A 1 369 ? -20.326 4.204 20.959 1.00 89.06 369 ILE A C 1
ATOM 3038 O O . ILE A 1 369 ? -20.770 3.947 22.069 1.00 89.06 369 ILE A O 1
ATOM 3042 N N . GLY A 1 370 ? -19.907 5.433 20.650 1.00 87.62 370 GLY A N 1
ATOM 3043 C CA . GLY A 1 370 ? -19.842 6.525 21.623 1.00 87.62 370 GLY A CA 1
ATOM 3044 C C . GLY A 1 370 ? -21.191 6.828 22.285 1.00 87.62 370 GLY A C 1
ATOM 3045 O O . GLY A 1 370 ? -21.242 7.001 23.502 1.00 87.62 370 GLY A O 1
ATOM 3046 N N . CYS A 1 371 ? -22.285 6.819 21.514 1.00 85.19 371 CYS A N 1
ATOM 3047 C CA . CYS A 1 371 ? -23.646 7.042 22.022 1.00 85.19 371 CYS A CA 1
ATOM 3048 C C . CYS A 1 371 ? -24.234 5.825 22.753 1.00 85.19 371 CYS A C 1
ATOM 3050 O O . CYS A 1 371 ? -25.163 5.968 23.543 1.00 85.19 371 CYS A O 1
ATOM 3052 N N . SER A 1 372 ? -23.717 4.621 22.502 1.00 87.06 372 SER A N 1
ATOM 3053 C CA . SER A 1 372 ? -24.181 3.407 23.180 1.00 87.06 372 SER A CA 1
ATOM 3054 C C . SER A 1 372 ? -23.733 3.334 24.647 1.00 87.06 372 SER A C 1
ATOM 3056 O O . SER A 1 372 ? -24.338 2.607 25.443 1.00 87.06 372 SER A O 1
ATOM 3058 N N . TYR A 1 373 ? -22.671 4.055 25.024 1.00 88.62 373 TYR A N 1
ATOM 3059 C CA . TYR A 1 373 ? -22.196 4.138 26.406 1.00 88.62 373 TYR A CA 1
ATOM 3060 C C . TYR A 1 373 ? -23.018 5.169 27.198 1.00 88.62 373 TYR A C 1
ATOM 3062 O O . TYR A 1 373 ? -23.352 6.227 26.669 1.00 88.62 373 TYR A O 1
ATOM 3070 N N . PRO A 1 374 ? -23.293 4.924 28.494 1.00 86.00 374 PRO A N 1
ATOM 3071 C CA . PRO A 1 374 ? -24.114 5.826 29.311 1.00 86.00 374 PRO A CA 1
ATOM 3072 C C . PRO A 1 374 ? -23.456 7.195 29.549 1.00 86.00 374 PRO A C 1
ATOM 3074 O O . PRO A 1 374 ? -24.116 8.158 29.922 1.00 86.00 374 PRO A O 1
ATOM 3077 N N . SER A 1 375 ? -22.137 7.292 29.371 1.00 86.56 375 SER A N 1
ATOM 3078 C CA . SER A 1 375 ? -21.400 8.553 29.427 1.00 86.56 375 SER A CA 1
ATOM 3079 C C . SER A 1 375 ? -20.082 8.452 28.664 1.00 86.56 375 SER A C 1
ATOM 3081 O O . SER A 1 375 ? -19.506 7.371 28.516 1.00 86.56 375 SER A O 1
ATOM 3083 N N . PHE A 1 376 ? -19.526 9.603 28.281 1.00 84.94 376 PHE A N 1
ATOM 3084 C CA . PHE A 1 376 ? -18.178 9.669 27.711 1.00 84.94 376 PHE A CA 1
ATOM 3085 C C . PHE A 1 376 ? -17.100 9.128 28.670 1.00 84.94 376 PHE A C 1
ATOM 3087 O O . PHE A 1 376 ? -16.094 8.568 28.243 1.00 84.94 376 PHE A O 1
ATOM 3094 N N . VAL A 1 377 ? -17.305 9.248 29.988 1.00 88.06 377 VAL A N 1
ATOM 3095 C CA . VAL A 1 377 ? -16.404 8.661 30.994 1.00 88.06 377 VAL A CA 1
ATOM 3096 C C . VAL A 1 377 ? -16.418 7.135 30.916 1.00 88.06 377 VAL A C 1
ATOM 3098 O O . VAL A 1 377 ? -15.353 6.525 31.001 1.00 88.06 377 VAL A O 1
ATOM 3101 N N . ALA A 1 378 ? -17.589 6.521 30.730 1.00 88.44 378 ALA A N 1
ATOM 3102 C CA . ALA A 1 378 ? -17.701 5.077 30.544 1.00 88.44 378 ALA A CA 1
ATOM 3103 C C . ALA A 1 378 ? -17.021 4.633 29.240 1.00 88.44 378 ALA A C 1
ATOM 3105 O O . ALA A 1 378 ? -16.224 3.698 29.264 1.00 88.44 378 ALA A O 1
ATOM 3106 N N . PHE A 1 379 ? -17.227 5.367 28.140 1.00 89.38 379 PHE A N 1
ATOM 3107 C CA . PHE A 1 379 ? -16.543 5.092 26.873 1.00 89.38 379 PHE A CA 1
ATOM 3108 C C . PHE A 1 379 ? -15.014 5.163 27.012 1.00 89.38 379 PHE A C 1
ATOM 3110 O O . PHE A 1 379 ? -14.323 4.227 26.620 1.00 89.38 379 PHE A O 1
ATOM 3117 N N . ARG A 1 380 ? -14.472 6.195 27.675 1.00 89.00 380 ARG A N 1
ATOM 3118 C CA . ARG A 1 380 ? -13.024 6.319 27.956 1.00 89.00 380 ARG A CA 1
ATOM 3119 C C . ARG A 1 380 ? -12.448 5.204 28.833 1.00 89.00 380 ARG A C 1
ATOM 3121 O O . ARG A 1 380 ? -11.231 5.038 28.888 1.00 89.00 380 ARG A O 1
ATOM 3128 N N . LYS A 1 381 ? -13.290 4.479 29.572 1.00 88.19 381 LYS A N 1
ATOM 3129 C CA . LYS A 1 381 ? -12.881 3.311 30.364 1.00 88.19 381 LYS A CA 1
ATOM 3130 C C . LYS A 1 381 ? -12.952 2.002 29.568 1.00 88.19 381 LYS A C 1
ATOM 3132 O O . LYS A 1 381 ? -12.421 1.007 30.052 1.00 88.19 381 LYS A O 1
ATOM 3137 N N . SER A 1 382 ? -13.581 1.997 28.392 1.00 89.44 382 SER A N 1
ATOM 3138 C CA . SER A 1 382 ? -13.685 0.819 27.525 1.00 89.44 382 SER A CA 1
ATOM 3139 C C . SER A 1 382 ? -12.360 0.482 26.834 1.00 89.44 382 SER A C 1
ATOM 3141 O O . SER A 1 382 ? -11.491 1.340 26.661 1.00 89.44 382 SER A O 1
ATOM 3143 N N . LYS A 1 383 ? -12.238 -0.766 26.365 1.00 86.94 383 LYS A N 1
ATOM 3144 C CA . LYS A 1 383 ? -11.134 -1.205 25.497 1.00 86.94 383 LYS A CA 1
ATOM 3145 C C . LYS A 1 383 ? -11.242 -0.661 24.064 1.00 86.94 383 LYS A C 1
ATOM 3147 O O . LYS A 1 383 ? -10.241 -0.615 23.359 1.00 86.94 383 LYS A O 1
ATOM 3152 N N . VAL A 1 384 ? -12.425 -0.200 23.642 1.00 92.81 384 VAL A N 1
ATOM 3153 C CA . VAL A 1 384 ? -12.639 0.400 22.312 1.00 92.81 384 VAL A CA 1
ATOM 3154 C C . VAL A 1 384 ? -11.926 1.749 22.196 1.00 92.81 384 VAL A C 1
ATOM 3156 O O . VAL A 1 384 ? -11.398 2.081 21.139 1.00 92.81 384 VAL A O 1
ATOM 3159 N N . TYR A 1 385 ? -11.869 2.527 23.282 1.00 94.81 385 TYR A N 1
ATOM 3160 C CA . TYR A 1 385 ? -11.351 3.897 23.247 1.00 94.81 385 TYR A CA 1
ATOM 3161 C C . TYR A 1 385 ? -9.871 4.009 22.820 1.00 94.81 385 TYR A C 1
ATOM 3163 O O . TYR A 1 385 ? -9.588 4.792 21.911 1.00 94.81 385 TYR A O 1
ATOM 3171 N N . PRO A 1 386 ? -8.919 3.234 23.382 1.00 95.88 386 PRO A N 1
ATOM 3172 C CA . PRO A 1 386 ? -7.535 3.244 22.902 1.00 95.88 386 PRO A CA 1
ATOM 3173 C C . PRO A 1 386 ? -7.409 2.843 21.428 1.00 95.88 386 PRO A C 1
ATOM 3175 O O . PRO A 1 386 ? -6.685 3.498 20.683 1.00 95.88 386 PRO A O 1
ATOM 3178 N N . LEU A 1 387 ? -8.161 1.827 20.981 1.00 96.44 387 LEU A N 1
ATOM 3179 C CA . LEU A 1 387 ? -8.167 1.399 19.579 1.00 96.44 387 LEU A CA 1
ATOM 3180 C C . LEU A 1 387 ? -8.710 2.495 18.650 1.00 96.44 387 LEU A C 1
ATOM 3182 O O . LEU A 1 387 ? -8.144 2.730 17.583 1.00 96.44 387 LEU A O 1
ATOM 3186 N N . ALA A 1 388 ? -9.768 3.196 19.064 1.00 96.50 388 ALA A N 1
ATOM 3187 C CA . ALA A 1 388 ? -10.340 4.320 18.330 1.00 96.50 388 ALA A CA 1
ATOM 3188 C C . ALA A 1 388 ? -9.314 5.441 18.118 1.00 96.50 388 ALA A C 1
ATOM 3190 O O . ALA A 1 388 ? -9.100 5.875 16.987 1.00 96.50 388 ALA A O 1
ATOM 3191 N N . LEU A 1 389 ? -8.627 5.870 19.182 1.00 96.56 389 LEU A N 1
ATOM 3192 C CA . LEU A 1 389 ? -7.595 6.905 19.083 1.00 96.56 389 LEU A CA 1
ATOM 3193 C C . LEU A 1 389 ? -6.408 6.460 18.226 1.00 96.56 389 LEU A C 1
ATOM 3195 O O . LEU A 1 389 ? -5.962 7.214 17.364 1.00 96.56 389 LEU A O 1
ATOM 3199 N N . SER A 1 390 ? -5.927 5.231 18.411 1.00 97.31 390 SER A N 1
ATOM 3200 C CA . SER A 1 390 ? -4.858 4.669 17.582 1.00 97.31 390 SER A CA 1
ATOM 3201 C C . SER A 1 390 ? -5.244 4.592 16.106 1.00 97.31 390 SER A C 1
ATOM 3203 O O . SER A 1 390 ? -4.407 4.871 15.256 1.00 97.31 390 SER A O 1
ATOM 3205 N N . THR A 1 391 ? -6.505 4.288 15.790 1.00 97.50 391 THR A N 1
ATOM 3206 C CA . THR A 1 391 ? -7.016 4.272 14.408 1.00 97.50 391 THR A CA 1
ATOM 3207 C C . THR A 1 391 ? -7.022 5.674 13.793 1.00 97.50 391 THR A C 1
ATOM 3209 O O . THR A 1 391 ? -6.592 5.846 12.654 1.00 97.50 391 THR A O 1
ATOM 3212 N N . LEU A 1 392 ? -7.444 6.694 14.550 1.00 95.94 392 LEU A N 1
ATOM 3213 C CA . LEU A 1 392 ? -7.414 8.090 14.096 1.00 95.94 392 LEU A CA 1
ATOM 3214 C C . LEU A 1 392 ? -5.983 8.588 13.859 1.00 95.94 392 LEU A C 1
ATOM 3216 O O . LEU A 1 392 ? -5.736 9.319 12.905 1.00 95.94 392 LEU A O 1
ATOM 3220 N N . ILE A 1 393 ? -5.027 8.173 14.693 1.00 97.31 393 ILE A N 1
ATOM 3221 C CA . ILE A 1 393 ? -3.611 8.501 14.487 1.00 97.31 393 ILE A CA 1
ATOM 3222 C C . ILE A 1 393 ? -3.051 7.730 13.287 1.00 97.31 393 ILE A C 1
ATOM 3224 O O . ILE A 1 393 ? -2.345 8.319 12.472 1.00 97.31 393 ILE A O 1
ATOM 3228 N N . ALA A 1 394 ? -3.400 6.450 13.120 1.00 98.12 394 ALA A N 1
ATOM 3229 C CA . ALA A 1 394 ? -2.964 5.630 11.988 1.00 98.12 394 ALA A CA 1
ATOM 3230 C C . ALA A 1 394 ? -3.363 6.237 10.637 1.00 98.12 394 ALA A C 1
ATOM 3232 O O . ALA A 1 394 ? -2.608 6.119 9.677 1.00 98.12 394 ALA A O 1
ATOM 3233 N N . TRP A 1 395 ? -4.490 6.953 10.570 1.00 95.31 395 TRP A N 1
ATOM 3234 C CA . TRP A 1 395 ? -4.916 7.696 9.379 1.00 95.31 395 TRP A CA 1
ATOM 3235 C C . TRP A 1 395 ? -3.903 8.762 8.923 1.00 95.31 395 TRP A C 1
ATOM 3237 O O . TRP A 1 395 ? -3.785 9.044 7.733 1.00 95.31 395 TRP A O 1
ATOM 3247 N N . THR A 1 396 ? -3.115 9.325 9.844 1.00 97.00 396 THR A N 1
ATOM 3248 C CA . THR A 1 396 ? -2.085 10.324 9.510 1.00 97.00 396 THR A CA 1
ATOM 3249 C C . THR A 1 396 ? -0.869 9.721 8.798 1.00 97.00 396 THR A C 1
ATOM 3251 O O . THR A 1 396 ? -0.155 10.443 8.101 1.00 97.00 396 THR A O 1
ATOM 3254 N N . ALA A 1 397 ? -0.652 8.404 8.907 1.00 97.56 397 ALA A N 1
ATOM 3255 C CA . ALA A 1 397 ? 0.468 7.713 8.272 1.00 97.56 397 ALA A CA 1
ATOM 3256 C C . ALA A 1 397 ? 0.443 7.822 6.731 1.00 97.56 397 ALA A C 1
ATOM 3258 O O . ALA A 1 397 ? 1.420 8.334 6.175 1.00 97.56 397 ALA A O 1
ATOM 3259 N N . PRO A 1 398 ? -0.632 7.440 6.012 1.00 97.38 398 PRO A N 1
ATOM 3260 C CA . PRO A 1 398 ? -0.715 7.643 4.562 1.00 97.38 398 PRO A CA 1
ATOM 3261 C C . PRO A 1 398 ? -0.717 9.128 4.170 1.00 97.38 398 PRO A C 1
ATOM 3263 O O . PRO A 1 398 ? -0.002 9.525 3.251 1.00 97.38 398 PRO A O 1
ATOM 3266 N N . LEU A 1 399 ? -1.435 9.982 4.916 1.00 96.50 399 LEU A N 1
ATOM 3267 C CA . LEU A 1 399 ? -1.493 11.423 4.631 1.00 96.50 399 LEU A CA 1
ATOM 3268 C C . LEU A 1 399 ? -0.115 12.089 4.665 1.00 96.50 399 LEU A C 1
ATOM 3270 O O . LEU A 1 399 ? 0.157 12.967 3.847 1.00 96.50 399 LEU A O 1
ATOM 3274 N N . SER A 1 400 ? 0.760 11.659 5.578 1.00 96.69 400 SER A N 1
ATOM 3275 C CA . SER A 1 400 ? 2.124 12.182 5.657 1.00 96.69 400 SER A CA 1
ATOM 3276 C C . SER A 1 400 ? 2.870 12.023 4.330 1.00 96.69 400 SER A C 1
ATOM 3278 O O . SER A 1 400 ? 3.510 12.969 3.877 1.00 96.69 400 SER A O 1
ATOM 3280 N N . TRP A 1 401 ? 2.728 10.873 3.665 1.00 96.12 401 TRP A N 1
ATOM 3281 C CA . TRP A 1 401 ? 3.393 10.608 2.395 1.00 96.12 401 TRP A CA 1
ATOM 3282 C C . TRP A 1 401 ? 2.767 11.404 1.256 1.00 96.12 401 TRP A C 1
ATOM 3284 O O . TRP A 1 401 ? 3.488 12.039 0.493 1.00 96.12 401 TRP A O 1
ATOM 3294 N N . PHE A 1 402 ? 1.435 11.456 1.175 1.00 94.69 402 PHE A N 1
ATOM 3295 C CA . PHE A 1 402 ? 0.750 12.203 0.113 1.00 94.69 402 PHE A CA 1
ATOM 3296 C C . PHE A 1 402 ? 1.061 13.701 0.165 1.00 94.69 402 PHE A C 1
ATOM 3298 O O . PHE A 1 402 ? 1.155 14.358 -0.867 1.00 94.69 402 PHE A O 1
ATOM 3305 N N . ILE A 1 403 ? 1.237 14.258 1.363 1.00 92.50 403 ILE A N 1
ATOM 3306 C CA . ILE A 1 403 ? 1.548 15.678 1.535 1.00 92.50 403 ILE A CA 1
ATOM 3307 C C . ILE A 1 403 ? 3.021 15.969 1.230 1.00 92.50 403 ILE A C 1
ATOM 3309 O O . ILE A 1 403 ? 3.306 16.988 0.590 1.00 92.50 403 ILE A O 1
ATOM 3313 N N . LEU A 1 404 ? 3.935 15.108 1.694 1.00 92.31 404 LEU A N 1
ATOM 3314 C CA . LEU A 1 404 ? 5.381 15.286 1.536 1.00 92.31 404 LEU A CA 1
ATOM 3315 C C . LEU A 1 404 ? 5.857 14.971 0.114 1.00 92.31 404 LEU A C 1
ATOM 3317 O O . LEU A 1 404 ? 6.589 15.763 -0.468 1.00 92.31 404 LEU A O 1
ATOM 3321 N N . ALA A 1 405 ? 5.417 13.848 -0.453 1.00 92.31 405 ALA A N 1
ATOM 3322 C CA . ALA A 1 405 ? 5.823 13.340 -1.762 1.00 92.31 405 ALA A CA 1
ATOM 3323 C C . ALA A 1 405 ? 4.712 13.530 -2.813 1.00 92.31 405 ALA A C 1
ATOM 3325 O O . ALA A 1 405 ? 4.416 12.624 -3.595 1.00 92.31 405 ALA A O 1
ATOM 3326 N N . LYS A 1 406 ? 4.055 14.701 -2.806 1.00 93.00 406 LYS A N 1
ATOM 3327 C CA . LYS A 1 406 ? 2.852 14.982 -3.610 1.00 93.00 406 LYS A CA 1
ATOM 3328 C C . LYS A 1 406 ? 3.032 14.652 -5.103 1.00 93.00 406 LYS A C 1
ATOM 3330 O O . LYS A 1 406 ? 2.243 13.850 -5.596 1.00 93.00 406 LYS A O 1
ATOM 3335 N N . PRO A 1 407 ? 4.027 15.204 -5.828 1.00 89.44 407 PRO A N 1
ATOM 3336 C CA . PRO A 1 407 ? 4.268 14.844 -7.226 1.00 89.44 407 PRO A CA 1
ATOM 3337 C C . PRO A 1 407 ? 4.362 13.330 -7.451 1.00 89.44 407 PRO A C 1
ATOM 3339 O O . PRO A 1 407 ? 3.682 12.792 -8.315 1.00 89.44 407 PRO A O 1
ATOM 3342 N N . HIS A 1 408 ? 5.126 12.620 -6.619 1.00 90.38 408 HIS A N 1
ATOM 3343 C CA . HIS A 1 408 ? 5.284 11.171 -6.740 1.00 90.38 408 HIS A CA 1
ATOM 3344 C C . HIS A 1 408 ? 3.962 10.421 -6.525 1.00 90.38 408 HIS A C 1
ATOM 3346 O O . HIS A 1 408 ? 3.630 9.526 -7.295 1.00 90.38 408 HIS A O 1
ATOM 3352 N N . ALA A 1 409 ? 3.170 10.817 -5.527 1.00 91.06 409 ALA A N 1
ATOM 3353 C CA . ALA A 1 409 ? 1.868 10.211 -5.268 1.00 91.06 409 ALA A CA 1
ATOM 3354 C C . ALA A 1 409 ? 0.831 10.502 -6.368 1.00 91.06 409 ALA A C 1
ATOM 3356 O O . ALA A 1 409 ? -0.062 9.686 -6.576 1.00 91.06 409 ALA A O 1
ATOM 3357 N N . VAL A 1 410 ? 0.953 11.620 -7.097 1.00 87.00 410 VAL A N 1
ATOM 3358 C CA . VAL A 1 410 ? 0.115 11.904 -8.277 1.00 87.00 410 VAL A CA 1
ATOM 3359 C C . VAL A 1 410 ? 0.458 10.971 -9.435 1.00 87.00 410 VAL A C 1
ATOM 3361 O O . VAL A 1 410 ? -0.457 10.443 -10.061 1.00 87.00 410 VAL A O 1
ATOM 3364 N N . VAL A 1 411 ? 1.752 10.767 -9.697 1.00 85.00 411 VAL A N 1
ATOM 3365 C CA . VAL A 1 411 ? 2.260 9.885 -10.762 1.00 85.00 411 VAL A CA 1
ATOM 3366 C C . VAL A 1 411 ? 1.933 8.421 -10.459 1.00 85.00 411 VAL A C 1
ATOM 3368 O O . VAL A 1 411 ? 1.486 7.681 -11.328 1.00 85.00 411 VAL A O 1
ATOM 3371 N N . HIS A 1 412 ? 2.114 8.007 -9.207 1.00 87.62 412 HIS A N 1
ATOM 3372 C CA . HIS A 1 412 ? 2.072 6.610 -8.792 1.00 87.62 412 HIS A CA 1
ATOM 3373 C C . HIS A 1 412 ? 0.922 6.334 -7.815 1.00 87.62 412 HIS A C 1
ATOM 3375 O O . HIS A 1 412 ? 1.143 5.787 -6.735 1.00 87.62 412 HIS A O 1
ATOM 3381 N N . GLN A 1 413 ? -0.313 6.708 -8.162 1.00 88.69 413 GLN A N 1
ATOM 3382 C CA . GLN A 1 413 ? -1.473 6.565 -7.261 1.00 88.69 413 GLN A CA 1
ATOM 3383 C C . GLN A 1 413 ? -1.736 5.112 -6.849 1.00 88.69 413 GLN A C 1
ATOM 3385 O O . GLN A 1 413 ? -1.958 4.838 -5.668 1.00 88.69 413 GLN A O 1
ATOM 3390 N N . LEU A 1 414 ? -1.681 4.176 -7.805 1.00 86.38 414 LEU A N 1
ATOM 3391 C CA . LEU A 1 414 ? -1.914 2.755 -7.535 1.00 86.38 414 LEU A CA 1
ATOM 3392 C C . LEU A 1 414 ? -0.858 2.190 -6.581 1.00 86.38 414 LEU A C 1
ATOM 3394 O O . LEU A 1 414 ? -1.208 1.560 -5.589 1.00 86.38 414 LEU A O 1
ATOM 3398 N N . ILE A 1 415 ? 0.414 2.506 -6.814 1.00 90.25 415 ILE A N 1
ATOM 3399 C CA . ILE A 1 415 ? 1.523 2.113 -5.938 1.00 90.25 415 ILE A CA 1
ATOM 3400 C C . ILE A 1 415 ? 1.343 2.782 -4.560 1.00 90.25 415 ILE A C 1
ATOM 3402 O O . ILE A 1 415 ? 1.251 2.143 -3.520 1.00 90.25 415 ILE A O 1
ATOM 3406 N N . CYS A 1 416 ? 1.142 4.095 -4.508 1.00 94.44 416 CYS A N 1
ATOM 3407 C CA . CYS A 1 416 ? 0.995 4.802 -3.236 1.00 94.44 416 CYS A CA 1
ATOM 3408 C C . CYS A 1 416 ? -0.229 4.362 -2.409 1.00 94.44 416 CYS A C 1
ATOM 3410 O O . CYS A 1 416 ? -0.299 4.673 -1.217 1.00 94.44 416 CYS A O 1
ATOM 3412 N N . SER A 1 417 ? -1.177 3.622 -2.990 1.00 93.38 417 SER A N 1
ATOM 3413 C CA . SER A 1 417 ? -2.377 3.148 -2.301 1.00 93.38 417 SER A CA 1
ATOM 3414 C C . SER A 1 417 ? -2.102 2.146 -1.169 1.00 93.38 417 SER A C 1
ATOM 3416 O O . SER A 1 417 ? -2.890 2.092 -0.222 1.00 93.38 417 SER A O 1
ATOM 3418 N N . ILE A 1 418 ? -0.967 1.430 -1.179 1.00 95.31 418 ILE A N 1
ATOM 3419 C CA . ILE A 1 418 ? -0.594 0.509 -0.087 1.00 95.31 418 ILE A CA 1
ATOM 3420 C C . ILE A 1 418 ? -0.429 1.217 1.254 1.00 95.31 418 ILE A C 1
ATOM 3422 O O . ILE A 1 418 ? -0.665 0.627 2.306 1.00 95.31 418 ILE A O 1
ATOM 3426 N N . THR A 1 419 ? -0.074 2.505 1.238 1.00 97.19 419 THR A N 1
ATOM 3427 C CA . THR A 1 419 ? 0.119 3.298 2.460 1.00 97.19 419 THR A CA 1
ATOM 3428 C C . THR A 1 419 ? -1.140 3.351 3.322 1.00 97.19 419 THR A C 1
ATOM 3430 O O . THR A 1 419 ? -1.039 3.443 4.546 1.00 97.19 419 THR A O 1
ATOM 3433 N N . TRP A 1 420 ? -2.330 3.208 2.723 1.00 97.62 420 TRP A N 1
ATOM 3434 C CA . TRP A 1 420 ? -3.581 3.082 3.466 1.00 97.62 420 TRP A CA 1
ATOM 3435 C C . TRP A 1 420 ? -3.609 1.839 4.360 1.00 97.62 420 TRP A C 1
ATOM 3437 O O . TRP A 1 420 ? -4.200 1.879 5.434 1.00 97.62 420 TRP A O 1
ATOM 3447 N N . PHE A 1 421 ? -2.936 0.754 3.977 1.00 97.75 421 PHE A N 1
ATOM 3448 C CA . PHE A 1 421 ? -2.857 -0.490 4.745 1.00 97.75 421 PHE A CA 1
ATOM 3449 C C . PHE A 1 421 ? -1.718 -0.505 5.771 1.00 97.75 421 PHE A C 1
ATOM 3451 O O . PHE A 1 421 ? -1.614 -1.468 6.525 1.00 97.75 421 PHE A O 1
ATOM 3458 N N . VAL A 1 422 ? -0.914 0.565 5.860 1.00 97.56 422 VAL A N 1
ATOM 3459 C CA . VAL A 1 422 ? 0.238 0.689 6.772 1.00 97.56 422 VAL A CA 1
ATOM 3460 C C . VAL A 1 422 ? 0.024 1.843 7.776 1.00 97.56 422 VAL A C 1
ATOM 3462 O O . VAL A 1 422 ? 0.563 2.934 7.595 1.00 97.56 422 VAL A O 1
ATOM 3465 N N . PRO A 1 423 ? -0.746 1.652 8.866 1.00 96.06 423 PRO A N 1
ATOM 3466 C CA . PRO A 1 423 ? -1.578 0.497 9.190 1.00 96.06 423 PRO A CA 1
ATOM 3467 C C . PRO A 1 423 ? -3.089 0.823 9.180 1.00 96.06 423 PRO A C 1
ATOM 3469 O O . PRO A 1 423 ? -3.889 0.055 9.717 1.00 96.06 423 PRO A O 1
ATOM 3472 N N . PHE A 1 424 ? -3.499 1.975 8.630 1.00 98.19 424 PHE A N 1
ATOM 3473 C CA . PHE A 1 424 ? -4.835 2.550 8.844 1.00 98.19 424 PHE A CA 1
ATOM 3474 C C . PHE A 1 424 ? -5.990 1.594 8.520 1.00 98.19 424 PHE A C 1
ATOM 3476 O O . PHE A 1 424 ? -6.814 1.347 9.395 1.00 98.19 424 PHE A O 1
ATOM 3483 N N . ALA A 1 425 ? -6.049 1.022 7.317 1.00 98.06 425 ALA A N 1
ATOM 3484 C CA . ALA A 1 425 ? -7.160 0.175 6.885 1.00 98.06 425 ALA A CA 1
ATOM 3485 C C . ALA A 1 425 ? -7.310 -1.087 7.755 1.00 98.06 425 ALA A C 1
ATOM 3487 O O . ALA A 1 425 ? -8.431 -1.502 8.057 1.00 98.06 425 ALA A O 1
ATOM 3488 N N . ILE A 1 426 ? -6.196 -1.654 8.235 1.00 98.31 426 ILE A N 1
ATOM 3489 C CA . ILE A 1 426 ? -6.190 -2.816 9.139 1.00 98.31 426 ILE A CA 1
ATOM 3490 C C . ILE A 1 426 ? -6.808 -2.439 10.494 1.00 98.31 426 ILE A C 1
ATOM 3492 O O . ILE A 1 426 ? -7.666 -3.157 11.019 1.00 98.31 426 ILE A O 1
ATOM 3496 N N . PHE A 1 427 ? -6.420 -1.288 11.049 1.00 98.25 427 PHE A N 1
ATOM 3497 C CA . PHE A 1 427 ? -6.969 -0.777 12.308 1.00 98.25 427 PHE A CA 1
ATOM 3498 C C . PHE A 1 427 ? -8.431 -0.346 12.174 1.00 98.25 427 PHE A C 1
ATOM 3500 O O . PHE A 1 427 ? -9.244 -0.703 13.022 1.00 98.25 427 PHE A O 1
ATOM 3507 N N . ALA A 1 428 ? -8.779 0.360 11.097 1.00 98.25 428 ALA A N 1
ATOM 3508 C CA . ALA A 1 428 ? -10.136 0.792 10.779 1.00 98.25 428 ALA A CA 1
ATOM 3509 C C . ALA A 1 428 ? -11.099 -0.397 10.734 1.00 98.25 428 ALA A C 1
ATOM 3511 O O . ALA A 1 428 ? -12.120 -0.405 11.418 1.00 98.25 428 ALA A O 1
ATOM 3512 N N . THR A 1 429 ? -10.724 -1.441 9.999 1.00 97.88 429 THR A N 1
ATOM 3513 C CA . THR A 1 429 ? -11.515 -2.670 9.876 1.00 97.88 429 THR A CA 1
ATOM 3514 C C . THR A 1 429 ? -11.659 -3.383 11.217 1.00 97.88 429 THR A C 1
ATOM 3516 O O . THR A 1 429 ? -12.761 -3.764 11.615 1.00 97.88 429 THR A O 1
ATOM 3519 N N . SER A 1 430 ? -10.563 -3.479 11.971 1.00 98.00 430 SER A N 1
ATOM 3520 C CA . SER A 1 430 ? -10.573 -4.104 13.295 1.00 98.00 430 SER A CA 1
ATOM 3521 C C . SER A 1 430 ? -11.441 -3.330 14.293 1.00 98.00 430 SER A C 1
ATOM 3523 O O . SER A 1 430 ? -12.176 -3.934 15.070 1.00 98.00 430 SER A O 1
ATOM 3525 N N . LEU A 1 431 ? -11.415 -1.997 14.252 1.00 97.88 431 LEU A N 1
ATOM 3526 C CA . LEU A 1 431 ? -12.262 -1.132 15.070 1.00 97.88 431 LEU A CA 1
ATOM 3527 C C . LEU A 1 431 ? -13.745 -1.308 14.735 1.00 97.88 431 LEU A C 1
ATOM 3529 O O . LEU A 1 431 ? -14.561 -1.380 15.655 1.00 97.88 431 LEU A O 1
ATOM 3533 N N . ILE A 1 432 ? -14.087 -1.386 13.445 1.00 97.19 432 ILE A N 1
ATOM 3534 C CA . ILE A 1 432 ? -15.461 -1.602 12.977 1.00 97.19 432 ILE A CA 1
ATOM 3535 C C . ILE A 1 432 ? -15.998 -2.922 13.532 1.00 97.19 432 ILE A C 1
ATOM 3537 O O . ILE A 1 432 ? -17.010 -2.927 14.234 1.00 97.19 432 ILE A O 1
ATOM 3541 N N . ILE A 1 433 ? -15.294 -4.031 13.286 1.00 97.56 433 ILE A N 1
ATOM 3542 C CA . ILE A 1 433 ? -15.746 -5.363 13.712 1.00 97.56 433 ILE A CA 1
ATOM 3543 C C . ILE A 1 433 ? -15.770 -5.466 15.239 1.00 97.56 433 ILE A C 1
ATOM 3545 O O . ILE A 1 433 ? -16.728 -5.992 15.809 1.00 97.56 433 ILE A O 1
ATOM 3549 N N . TYR A 1 434 ? -14.759 -4.920 15.922 1.00 97.12 434 TYR A N 1
ATOM 3550 C CA . TYR A 1 434 ? -14.716 -4.943 17.382 1.00 97.12 434 TYR A CA 1
ATOM 3551 C C . TYR A 1 434 ? -15.867 -4.150 18.001 1.00 97.12 434 TYR A C 1
ATOM 3553 O O . TYR A 1 434 ? -16.480 -4.612 18.958 1.00 97.12 434 TYR A O 1
ATOM 3561 N N . SER A 1 435 ? -16.206 -2.994 17.427 1.00 94.94 435 SER A N 1
ATOM 3562 C CA . SER A 1 435 ? -17.322 -2.167 17.895 1.00 94.94 435 SER A CA 1
ATOM 3563 C C . SER A 1 435 ? -18.669 -2.865 17.685 1.00 94.94 435 SER A C 1
ATOM 3565 O O . SER A 1 435 ? -19.503 -2.844 18.587 1.00 94.94 435 SER A O 1
ATOM 3567 N N . ILE A 1 436 ? -18.868 -3.553 16.552 1.00 93.69 436 ILE A N 1
ATOM 3568 C CA . ILE A 1 436 ? -20.056 -4.396 16.312 1.00 93.69 436 ILE A CA 1
ATOM 3569 C C . ILE A 1 436 ? -20.132 -5.524 17.347 1.00 93.69 436 ILE A C 1
ATOM 3571 O O . ILE A 1 436 ? -21.186 -5.761 17.937 1.00 93.69 436 ILE A O 1
ATOM 3575 N N . SER A 1 437 ? -19.010 -6.198 17.601 1.00 94.06 437 SER A N 1
ATOM 3576 C CA . SER A 1 437 ? -18.932 -7.276 18.586 1.00 94.06 437 SER A CA 1
ATOM 3577 C C . SER A 1 437 ? -19.228 -6.788 20.011 1.00 94.06 437 SER A C 1
ATOM 3579 O O . SER A 1 437 ? -19.992 -7.444 20.719 1.00 94.06 437 SER A O 1
ATOM 3581 N N . ASP A 1 438 ? -18.683 -5.637 20.420 1.00 92.44 438 ASP A N 1
ATOM 3582 C CA . ASP A 1 438 ? -18.950 -5.017 21.726 1.00 92.44 438 ASP A CA 1
ATOM 3583 C C . ASP A 1 438 ? -20.433 -4.653 21.876 1.00 92.44 438 ASP A C 1
ATOM 3585 O O . ASP A 1 438 ? -21.062 -5.014 22.870 1.00 92.44 438 ASP A O 1
ATOM 3589 N N . LEU A 1 439 ? -21.026 -4.016 20.857 1.00 92.06 439 LEU A N 1
ATOM 3590 C CA . LEU A 1 439 ? -22.455 -3.689 20.829 1.00 92.06 439 LEU A CA 1
ATOM 3591 C C . LEU A 1 439 ? -23.320 -4.939 21.000 1.00 92.06 439 LEU A C 1
ATOM 3593 O O . LEU A 1 439 ? -24.214 -4.949 21.845 1.00 92.06 439 LEU A O 1
ATOM 3597 N N . PHE A 1 440 ? -23.035 -5.998 20.241 1.00 92.19 440 PHE A N 1
ATOM 3598 C CA . PHE A 1 440 ? -23.790 -7.247 20.309 1.00 92.19 440 PHE A CA 1
ATOM 3599 C C . PHE A 1 440 ? -23.716 -7.887 21.700 1.00 92.19 440 PHE A C 1
ATOM 3601 O O . PHE A 1 440 ? -24.745 -8.253 22.265 1.00 92.19 440 PHE A O 1
ATOM 3608 N N . ILE A 1 441 ? -22.518 -7.963 22.291 1.00 91.19 441 ILE A N 1
ATOM 3609 C CA . ILE A 1 441 ? -22.322 -8.520 23.637 1.00 91.19 441 ILE A CA 1
ATOM 3610 C C . ILE A 1 441 ? -23.107 -7.719 24.680 1.00 91.19 441 ILE A C 1
ATOM 3612 O O . ILE A 1 441 ? -23.740 -8.303 25.560 1.00 91.19 441 ILE A O 1
ATOM 3616 N N . ARG A 1 442 ? -23.086 -6.388 24.591 1.00 90.38 442 ARG A N 1
ATOM 3617 C CA . ARG A 1 442 ? -23.785 -5.510 25.537 1.00 90.38 442 ARG A CA 1
ATOM 3618 C C . ARG A 1 442 ? -25.305 -5.616 25.405 1.00 90.38 442 ARG A C 1
ATOM 3620 O O . ARG A 1 442 ? -25.989 -5.696 26.422 1.00 90.38 442 ARG A O 1
ATOM 3627 N N . ILE A 1 443 ? -25.824 -5.703 24.176 1.00 89.81 443 ILE A N 1
ATOM 3628 C CA . ILE A 1 443 ? -27.249 -5.971 23.912 1.00 89.81 443 ILE A CA 1
ATOM 3629 C C . ILE A 1 443 ? -27.650 -7.332 24.491 1.00 89.81 443 ILE A C 1
ATOM 3631 O O . ILE A 1 443 ? -28.643 -7.422 25.208 1.00 89.81 443 ILE A O 1
ATOM 3635 N N . TYR A 1 444 ? -26.858 -8.378 24.239 1.00 91.38 444 TYR A N 1
ATOM 3636 C CA . TYR A 1 444 ? -27.122 -9.726 24.746 1.00 91.38 444 TYR A CA 1
ATOM 3637 C C . TYR A 1 444 ? -27.130 -9.793 26.282 1.00 91.38 444 TYR A C 1
ATOM 3639 O O . TYR A 1 444 ? -27.927 -10.515 26.873 1.00 91.38 444 TYR A O 1
ATOM 3647 N N . ARG A 1 445 ? -26.284 -8.997 26.947 1.00 91.75 445 ARG A N 1
ATOM 3648 C CA . ARG A 1 445 ? -26.250 -8.865 28.415 1.00 91.75 445 ARG A CA 1
ATOM 3649 C C . ARG A 1 445 ? -27.411 -8.050 28.997 1.00 91.75 445 ARG A C 1
ATOM 3651 O O . ARG A 1 445 ? -27.451 -7.860 30.210 1.00 91.75 445 ARG A O 1
ATOM 3658 N N . GLY A 1 446 ? -28.327 -7.552 28.166 1.00 87.12 446 GLY A N 1
ATOM 3659 C CA . GLY A 1 446 ? -29.445 -6.722 28.608 1.00 87.12 446 GLY A CA 1
ATOM 3660 C C . GLY A 1 446 ? -29.019 -5.330 29.075 1.00 87.12 446 GLY A C 1
ATOM 3661 O O . GLY A 1 446 ? -29.760 -4.677 29.809 1.00 87.12 446 GLY A O 1
ATOM 3662 N N . GLU A 1 447 ? -27.833 -4.850 28.680 1.00 88.25 447 GLU A N 1
ATOM 3663 C CA . GLU A 1 447 ? -27.480 -3.459 28.935 1.00 88.25 447 GLU A CA 1
ATOM 3664 C C . GLU A 1 447 ? -28.446 -2.537 28.183 1.00 88.25 447 GLU A C 1
ATOM 3666 O O . GLU A 1 447 ? -28.865 -2.814 27.058 1.00 88.25 447 GLU A O 1
ATOM 3671 N N . ASN A 1 448 ? -28.756 -1.391 28.789 1.00 86.62 448 ASN A N 1
ATOM 3672 C CA . ASN A 1 448 ? -29.689 -0.386 28.277 1.00 86.62 448 ASN A CA 1
ATOM 3673 C C . ASN A 1 448 ? -29.139 0.396 27.059 1.00 86.62 448 ASN A C 1
ATOM 3675 O O . ASN A 1 448 ? -29.221 1.620 27.000 1.00 86.62 448 ASN A O 1
ATOM 3679 N N . VAL A 1 449 ? -28.573 -0.298 26.065 1.00 84.31 449 VAL A N 1
ATOM 3680 C CA . VAL A 1 449 ? -27.973 0.263 24.843 1.00 84.31 449 VAL A CA 1
ATOM 3681 C C . VAL A 1 449 ? -28.984 1.114 24.078 1.00 84.31 449 VAL A C 1
ATOM 3683 O O . VAL A 1 449 ? -28.689 2.260 23.746 1.00 84.31 449 VAL A O 1
ATOM 3686 N N . TRP A 1 450 ? -30.195 0.592 23.861 1.00 79.56 450 TRP A N 1
ATOM 3687 C CA . TRP A 1 450 ? -31.268 1.316 23.173 1.00 79.56 450 TRP A CA 1
ATOM 3688 C C . TRP A 1 450 ? -31.690 2.572 23.925 1.00 79.56 450 TRP A C 1
ATOM 3690 O O . TRP A 1 450 ? -31.862 3.624 23.315 1.00 79.56 450 TRP A O 1
ATOM 3700 N N . HIS A 1 451 ? -31.795 2.489 25.252 1.00 81.75 451 HIS A N 1
ATOM 3701 C CA . HIS A 1 451 ? -32.073 3.660 26.071 1.00 81.75 451 HIS A CA 1
ATOM 3702 C C . HIS A 1 451 ? -30.937 4.685 25.956 1.00 81.75 451 HIS A C 1
ATOM 3704 O O . HIS A 1 451 ? -31.217 5.838 25.672 1.00 81.75 451 HIS A O 1
ATOM 3710 N N . ASN A 1 452 ? -29.666 4.288 26.068 1.00 81.38 452 ASN A N 1
ATOM 3711 C CA . ASN A 1 452 ? -28.526 5.209 25.947 1.00 81.38 452 ASN A CA 1
ATOM 3712 C C . ASN A 1 452 ? -28.490 5.919 24.581 1.00 81.38 452 ASN A C 1
ATOM 3714 O O . ASN A 1 452 ? -28.338 7.141 24.526 1.00 81.38 452 ASN A O 1
ATOM 3718 N N . LEU A 1 453 ? -28.723 5.172 23.494 1.00 76.56 453 LEU A N 1
ATOM 3719 C CA . LEU A 1 453 ? -28.839 5.720 22.140 1.00 76.56 453 LEU A CA 1
ATOM 3720 C C . LEU A 1 453 ? -29.992 6.732 22.037 1.00 76.56 453 LEU A C 1
ATOM 3722 O O . LEU A 1 453 ? -29.831 7.797 21.438 1.00 76.56 453 LEU A O 1
ATOM 3726 N N . MET A 1 454 ? -31.135 6.423 22.659 1.00 70.88 454 MET A N 1
ATOM 3727 C CA . MET A 1 454 ? -32.341 7.255 22.649 1.00 70.88 454 MET A CA 1
ATOM 3728 C C . MET A 1 454 ? -32.292 8.433 23.629 1.00 70.88 454 MET A C 1
ATOM 3730 O O . MET A 1 454 ? -33.002 9.409 23.418 1.00 70.88 454 MET A O 1
ATOM 3734 N N . THR A 1 455 ? -31.484 8.387 24.687 1.00 70.56 455 THR A N 1
ATOM 3735 C CA . THR A 1 455 ? -31.399 9.442 25.714 1.00 70.56 455 THR A CA 1
ATOM 3736 C C . THR A 1 455 ? -30.504 10.605 25.267 1.00 70.56 455 THR A C 1
ATOM 3738 O O . THR A 1 455 ? -30.705 11.740 25.696 1.00 70.56 455 THR A O 1
ATOM 3741 N N . TYR A 1 456 ? -29.619 10.404 24.284 1.00 68.75 456 TYR A N 1
ATOM 3742 C CA . TYR A 1 456 ? -28.807 11.456 23.636 1.00 68.75 456 TYR A CA 1
ATOM 3743 C C . TYR A 1 456 ? -29.602 12.385 22.664 1.00 68.75 456 TYR A C 1
ATOM 3745 O O . TYR A 1 456 ? -29.065 12.996 21.732 1.00 68.75 456 TYR A O 1
ATOM 3753 N N . LYS A 1 457 ? -30.904 12.543 22.937 1.00 56.16 457 LYS A N 1
ATOM 3754 C CA . LYS A 1 457 ? -32.066 12.722 22.039 1.00 56.16 457 LYS A CA 1
ATOM 3755 C C . LYS A 1 457 ? -32.188 13.999 21.182 1.00 56.16 457 LYS A C 1
ATOM 3757 O O . LYS A 1 457 ? -33.264 14.253 20.655 1.00 56.16 457 LYS A O 1
ATOM 3762 N N . LYS A 1 458 ? -31.146 14.818 20.992 1.00 54.00 458 LYS A N 1
ATOM 3763 C CA . LYS A 1 458 ? -31.200 15.944 20.014 1.00 54.00 458 LYS A CA 1
ATOM 3764 C C . LYS A 1 458 ? -29.915 16.184 19.224 1.00 54.00 458 LYS A C 1
ATOM 3766 O O . LYS A 1 458 ? -29.994 16.613 18.080 1.00 54.00 458 LYS A O 1
ATOM 3771 N N . ARG A 1 459 ? -28.737 15.897 19.788 1.00 53.78 459 ARG A N 1
ATOM 3772 C CA . ARG A 1 459 ? -27.452 16.091 19.088 1.00 53.78 459 ARG A CA 1
ATOM 3773 C C . ARG A 1 459 ? -26.990 14.835 18.343 1.00 53.78 459 ARG A C 1
ATOM 3775 O O . ARG A 1 459 ? -26.455 14.971 17.249 1.00 53.78 459 ARG A O 1
ATOM 3782 N N . SER A 1 460 ? -27.239 13.631 18.872 1.00 53.56 460 SER A N 1
ATOM 3783 C CA . SER A 1 460 ? -26.826 12.380 18.214 1.00 53.56 460 SER A CA 1
ATOM 3784 C C . SER A 1 460 ? -27.684 12.047 16.997 1.00 53.56 460 SER A C 1
ATOM 3786 O O . SER A 1 460 ? -27.138 11.652 15.982 1.00 53.56 460 SER A O 1
ATOM 3788 N N . THR A 1 461 ? -29.001 12.266 17.042 1.00 57.03 461 THR A N 1
ATOM 3789 C CA . THR A 1 461 ? -29.898 11.971 15.911 1.00 57.03 461 THR A CA 1
ATOM 3790 C C . THR A 1 461 ? -29.576 12.839 14.696 1.00 57.03 461 THR A C 1
ATOM 3792 O O . THR A 1 461 ? -29.491 12.324 13.589 1.00 57.03 461 THR A O 1
ATOM 3795 N N . ILE A 1 462 ? -29.302 14.134 14.899 1.00 62.28 462 ILE A N 1
ATOM 3796 C CA . ILE A 1 462 ? -28.875 15.046 13.826 1.00 62.28 462 ILE A CA 1
ATOM 3797 C C . ILE A 1 462 ? -27.492 14.650 13.299 1.00 62.28 462 ILE A C 1
ATOM 3799 O O . ILE A 1 462 ? -27.308 14.597 12.090 1.00 62.28 462 ILE A O 1
ATOM 3803 N N . LEU A 1 463 ? -26.535 14.320 14.176 1.00 59.56 463 LEU A N 1
ATOM 3804 C CA . LEU A 1 463 ? -25.201 13.875 13.755 1.00 59.56 463 LEU A CA 1
ATOM 3805 C C . LEU A 1 463 ? -25.233 12.533 13.014 1.00 59.56 463 LEU A C 1
ATOM 3807 O O . LEU A 1 463 ? -24.516 12.379 12.034 1.00 59.56 463 LEU A O 1
ATOM 3811 N N . VAL A 1 464 ? -26.066 11.582 13.439 1.00 60.69 464 VAL A N 1
ATOM 3812 C CA . VAL A 1 464 ? -26.240 10.279 12.779 1.00 60.69 464 VAL A CA 1
ATOM 3813 C C . VAL A 1 464 ? -26.917 10.466 11.427 1.00 60.69 464 VAL A C 1
ATOM 3815 O O . VAL A 1 464 ? -26.406 9.956 10.439 1.00 60.69 464 VAL A O 1
ATOM 3818 N N . ILE A 1 465 ? -27.994 11.253 11.346 1.00 64.62 465 ILE A N 1
ATOM 3819 C CA . ILE A 1 465 ? -28.662 11.569 10.076 1.00 64.62 465 ILE A CA 1
ATOM 3820 C C . ILE A 1 465 ? -27.700 12.295 9.130 1.00 64.62 465 ILE A C 1
ATOM 3822 O O . ILE A 1 465 ? -27.568 11.886 7.983 1.00 64.62 465 ILE A O 1
ATOM 3826 N N . LEU A 1 466 ? -26.965 13.307 9.601 1.00 63.44 466 LEU A N 1
ATOM 3827 C CA . LEU A 1 466 ? -25.947 13.993 8.799 1.00 63.44 466 LEU A CA 1
ATOM 3828 C C . LEU A 1 466 ? -24.834 13.045 8.356 1.00 63.44 466 LEU A C 1
ATOM 3830 O O . LEU A 1 466 ? -24.439 13.091 7.201 1.00 63.44 466 LEU A O 1
ATOM 3834 N N . SER A 1 467 ? -24.353 12.158 9.226 1.00 58.56 467 SER A N 1
ATOM 3835 C CA . SER A 1 467 ? -23.300 11.205 8.864 1.00 58.56 467 SER A CA 1
ATOM 3836 C C . SER A 1 467 ? -23.791 10.163 7.865 1.00 58.56 467 SER A C 1
ATOM 3838 O O . SER A 1 467 ? -23.037 9.781 6.981 1.00 58.56 467 SER A O 1
ATOM 3840 N N . VAL A 1 468 ? -25.053 9.732 7.961 1.00 64.06 468 VAL A N 1
ATOM 3841 C CA . VAL A 1 468 ? -25.687 8.817 7.000 1.00 64.06 468 VAL A CA 1
ATOM 3842 C C . VAL A 1 468 ? -25.941 9.519 5.666 1.00 64.06 468 VAL A C 1
ATOM 3844 O O . VAL A 1 468 ? -25.661 8.947 4.620 1.00 64.06 468 VAL A O 1
ATOM 3847 N N . ILE A 1 469 ? -26.402 10.772 5.674 1.00 69.62 469 ILE A N 1
ATOM 3848 C CA . ILE A 1 469 ? -26.561 11.575 4.454 1.00 69.62 469 ILE A CA 1
ATOM 3849 C C . ILE A 1 469 ? -25.200 11.802 3.796 1.00 69.62 469 ILE A C 1
ATOM 3851 O O . ILE A 1 469 ? -25.075 11.610 2.589 1.00 69.62 469 ILE A O 1
ATOM 3855 N N . VAL A 1 470 ? -24.167 12.146 4.570 1.00 70.06 470 VAL A N 1
ATOM 3856 C CA . VAL A 1 470 ? -22.788 12.246 4.078 1.00 70.06 470 VAL A CA 1
ATOM 3857 C C . VAL A 1 470 ? -22.324 10.894 3.545 1.00 70.06 470 VAL A C 1
ATOM 3859 O O . VAL A 1 470 ? -21.788 10.864 2.450 1.00 70.06 470 VAL A O 1
ATOM 3862 N N . PHE A 1 471 ? -22.588 9.780 4.232 1.00 62.34 471 PHE A N 1
ATOM 3863 C CA . PHE A 1 471 ? -22.239 8.430 3.778 1.00 62.34 471 PHE A CA 1
ATOM 3864 C C . PHE A 1 471 ? -22.878 8.064 2.443 1.00 62.34 471 PHE A C 1
ATOM 3866 O O . PHE A 1 471 ? -22.179 7.604 1.548 1.00 62.34 471 PHE A O 1
ATOM 3873 N N . ILE A 1 472 ? -24.177 8.312 2.281 1.00 63.56 472 ILE A N 1
ATOM 3874 C CA . ILE A 1 472 ? -24.890 8.044 1.030 1.00 63.56 472 ILE A CA 1
ATOM 3875 C C . ILE A 1 472 ? -24.370 8.975 -0.067 1.00 63.56 472 ILE A C 1
ATOM 3877 O O . ILE A 1 472 ? -24.057 8.514 -1.158 1.00 63.56 472 ILE A O 1
ATOM 3881 N N . SER A 1 473 ? -24.200 10.266 0.227 1.00 61.09 473 SER A N 1
ATOM 3882 C CA . SER A 1 473 ? -23.740 11.261 -0.752 1.00 61.09 473 SER A CA 1
ATOM 3883 C C . SER A 1 473 ? -22.314 10.976 -1.224 1.00 61.09 473 SER A C 1
ATOM 3885 O O . SER A 1 473 ? -22.030 11.004 -2.417 1.00 61.09 473 SER A O 1
ATOM 3887 N N . VAL A 1 474 ? -21.422 10.648 -0.292 1.00 61.44 474 VAL A N 1
ATOM 3888 C CA . VAL A 1 474 ? -20.032 10.266 -0.550 1.00 61.44 474 VAL A CA 1
ATOM 3889 C C . VAL A 1 474 ? -19.958 8.918 -1.255 1.00 61.44 474 VAL A C 1
ATOM 3891 O O . VAL A 1 474 ? -19.217 8.796 -2.223 1.00 61.44 474 VAL A O 1
ATOM 3894 N N . GLY A 1 475 ? -20.726 7.925 -0.806 1.00 57.44 475 GLY A N 1
ATOM 3895 C CA . GLY A 1 475 ? -20.774 6.589 -1.394 1.00 57.44 475 GLY A CA 1
ATOM 3896 C C . GLY A 1 475 ? -21.226 6.641 -2.848 1.00 57.44 475 GLY A C 1
ATOM 3897 O O . GLY A 1 475 ? -20.480 6.220 -3.727 1.00 57.44 475 GLY A O 1
ATOM 3898 N N . VAL A 1 476 ? -22.377 7.267 -3.116 1.00 58.22 476 VAL A N 1
ATOM 3899 C CA . VAL A 1 476 ? -22.908 7.478 -4.474 1.00 58.22 476 VAL A CA 1
ATOM 3900 C C . VAL A 1 476 ? -21.904 8.245 -5.335 1.00 58.22 476 VAL A C 1
ATOM 3902 O O . VAL A 1 476 ? -21.601 7.822 -6.450 1.00 58.22 476 VAL A O 1
ATOM 3905 N N . TYR A 1 477 ? -21.318 9.322 -4.806 1.00 57.88 477 TYR A N 1
ATOM 3906 C CA . TYR A 1 477 ? -20.344 10.123 -5.542 1.00 57.88 477 TYR A CA 1
ATOM 3907 C C . TYR A 1 477 ? -19.056 9.351 -5.862 1.00 57.88 477 TYR A C 1
ATOM 3909 O O . TYR A 1 477 ? -18.598 9.377 -7.003 1.00 57.88 477 TYR A O 1
ATOM 3917 N N . THR A 1 478 ? -18.496 8.605 -4.902 1.00 51.97 478 THR A N 1
ATOM 3918 C CA . THR A 1 478 ? -17.326 7.752 -5.156 1.00 51.97 478 THR A CA 1
ATOM 3919 C C . THR A 1 478 ? -17.644 6.660 -6.167 1.00 51.97 478 THR A C 1
ATOM 3921 O O . THR A 1 478 ? -16.936 6.591 -7.158 1.00 51.97 478 THR A O 1
ATOM 3924 N N . ILE A 1 479 ? -18.747 5.916 -6.031 1.00 54.19 479 ILE A N 1
ATOM 3925 C CA . ILE A 1 479 ? -19.155 4.882 -7.002 1.00 54.19 479 ILE A CA 1
ATOM 3926 C C . ILE A 1 479 ? -19.241 5.462 -8.423 1.00 54.19 479 ILE A C 1
ATOM 3928 O O . ILE A 1 479 ? -18.641 4.924 -9.355 1.00 54.19 479 ILE A O 1
ATOM 3932 N N . THR A 1 480 ? -19.909 6.610 -8.590 1.00 54.19 480 THR A N 1
ATOM 3933 C CA . THR A 1 480 ? -19.996 7.272 -9.905 1.00 54.19 480 THR A CA 1
ATOM 3934 C C . THR A 1 480 ? -18.656 7.791 -10.427 1.00 54.19 480 THR A C 1
ATOM 3936 O O . THR A 1 480 ? -18.453 7.828 -11.639 1.00 54.19 480 THR A O 1
ATOM 3939 N N . ARG A 1 481 ? -17.711 8.190 -9.568 1.00 50.03 481 ARG A N 1
ATOM 3940 C CA . ARG A 1 481 ? -16.399 8.682 -10.012 1.00 50.03 481 ARG A CA 1
ATOM 3941 C C . ARG A 1 481 ? -15.435 7.548 -10.329 1.00 50.03 481 ARG A C 1
ATOM 3943 O O . ARG A 1 481 ? -14.759 7.627 -11.349 1.00 50.03 481 ARG A O 1
ATOM 3950 N N . THR A 1 482 ? -15.358 6.517 -9.494 1.00 48.62 482 THR A N 1
ATOM 3951 C CA . THR A 1 482 ? -14.384 5.442 -9.681 1.00 48.62 482 THR A CA 1
ATOM 3952 C C . THR A 1 482 ? -14.701 4.616 -10.927 1.00 48.62 482 THR A C 1
ATOM 3954 O O . THR A 1 482 ? -13.776 4.290 -11.659 1.00 48.62 482 THR A O 1
ATOM 3957 N N . SER A 1 483 ? -15.985 4.416 -11.254 1.00 50.25 483 SER A N 1
ATOM 3958 C CA . SER A 1 483 ? -16.408 3.851 -12.547 1.00 50.25 483 SER A CA 1
ATOM 3959 C C . SER A 1 483 ? -15.967 4.715 -13.743 1.00 50.25 483 SER A C 1
ATOM 3961 O O . SER A 1 483 ? -15.522 4.198 -14.762 1.00 50.25 483 SER A O 1
ATOM 3963 N N . ASN A 1 484 ? -16.007 6.045 -13.613 1.00 52.28 484 ASN A N 1
ATOM 3964 C CA . ASN A 1 484 ? -15.600 6.959 -14.686 1.00 52.28 484 ASN A CA 1
ATOM 3965 C C . ASN A 1 484 ? -14.072 7.061 -14.866 1.00 52.28 484 ASN A C 1
ATOM 3967 O O . ASN A 1 484 ? -13.607 7.243 -15.988 1.00 52.28 484 ASN A O 1
ATOM 3971 N N . VAL A 1 485 ? -13.296 6.965 -13.778 1.00 50.88 485 VAL A N 1
ATOM 3972 C CA . VAL A 1 485 ? -11.817 6.960 -13.809 1.00 50.88 485 VAL A CA 1
ATOM 3973 C C . VAL A 1 485 ? -11.296 5.638 -14.375 1.00 50.88 485 VAL A C 1
ATOM 3975 O O . VAL A 1 485 ? -10.349 5.641 -15.154 1.00 50.88 485 VAL A O 1
ATOM 3978 N N . GLU A 1 486 ? -11.920 4.517 -14.009 1.00 51.09 486 GLU A N 1
ATOM 3979 C CA . GLU A 1 486 ? -11.544 3.196 -14.521 1.00 51.09 486 GLU A CA 1
ATOM 3980 C C . GLU A 1 486 ? -11.737 3.065 -16.010 1.00 51.09 486 GLU A C 1
ATOM 3982 O O . GLU A 1 486 ? -10.800 2.654 -16.678 1.00 51.09 486 GLU A O 1
ATOM 3987 N N . ASN A 1 487 ? -12.885 3.502 -16.532 1.00 61.66 487 ASN A N 1
ATOM 3988 C CA . ASN A 1 487 ? -13.119 3.482 -17.970 1.00 61.66 487 ASN A CA 1
ATOM 3989 C C . ASN A 1 487 ? -12.002 4.231 -18.710 1.00 61.66 487 ASN A C 1
ATOM 3991 O O . ASN A 1 487 ? -11.537 3.776 -19.744 1.00 61.66 487 ASN A O 1
ATOM 3995 N N . MET A 1 488 ? -11.514 5.347 -18.158 1.00 67.62 488 MET A N 1
ATOM 3996 C CA . MET A 1 488 ? -10.432 6.120 -18.767 1.00 67.62 488 MET A CA 1
ATOM 3997 C C . MET A 1 488 ? -9.076 5.433 -18.702 1.00 67.62 488 MET A C 1
ATOM 3999 O O . MET A 1 488 ? -8.390 5.393 -19.717 1.00 67.62 488 MET A O 1
ATOM 4003 N N . ASN A 1 489 ? -8.689 4.907 -17.540 1.00 59.75 489 ASN A N 1
ATOM 4004 C CA . ASN A 1 489 ? -7.419 4.199 -17.403 1.00 59.75 489 ASN A CA 1
ATOM 4005 C C . ASN A 1 489 ? -7.414 2.900 -18.213 1.00 59.75 489 ASN A C 1
ATOM 4007 O O . ASN A 1 489 ? -6.403 2.573 -18.813 1.00 59.75 489 ASN A O 1
ATOM 4011 N N . GLU A 1 490 ? -8.538 2.187 -18.280 1.00 63.81 490 GLU A N 1
ATOM 4012 C CA . GLU A 1 490 ? -8.681 0.983 -19.097 1.00 63.81 490 GLU A CA 1
ATOM 4013 C C . GLU A 1 490 ? -8.542 1.320 -20.589 1.00 63.81 490 GLU A C 1
ATOM 4015 O O . GLU A 1 490 ? -7.794 0.645 -21.289 1.00 63.81 490 GLU A O 1
ATOM 4020 N N . ILE A 1 491 ? -9.172 2.403 -21.066 1.00 69.94 491 ILE A N 1
ATOM 4021 C CA . ILE A 1 491 ? -9.015 2.873 -22.452 1.00 69.94 491 ILE A CA 1
ATOM 4022 C C . ILE A 1 491 ? -7.572 3.312 -22.731 1.00 69.94 491 ILE A C 1
ATOM 4024 O O . ILE A 1 491 ? -7.042 2.993 -23.788 1.00 69.94 491 ILE A O 1
ATOM 4028 N N . THR A 1 492 ? -6.919 4.050 -21.830 1.00 70.12 492 THR A N 1
ATOM 4029 C CA . THR A 1 492 ? -5.564 4.564 -22.093 1.00 70.12 492 THR A CA 1
ATOM 4030 C C . THR A 1 492 ? -4.467 3.520 -21.914 1.00 70.12 492 THR A C 1
ATOM 4032 O O . THR A 1 492 ? -3.417 3.665 -22.535 1.00 70.12 492 THR A O 1
ATOM 4035 N N . GLN A 1 493 ? -4.684 2.499 -21.079 1.00 64.31 493 GLN A N 1
ATOM 4036 C CA . GLN A 1 493 ? -3.732 1.405 -20.859 1.00 64.31 493 GLN A CA 1
ATOM 4037 C C . GLN A 1 493 ? -3.917 0.259 -21.855 1.00 64.31 493 GLN A C 1
ATOM 4039 O O . GLN A 1 493 ? -2.924 -0.287 -22.320 1.00 64.31 493 GLN A O 1
ATOM 4044 N N . ASN A 1 494 ? -5.163 -0.099 -22.184 1.00 57.09 494 ASN A N 1
ATOM 4045 C CA . ASN A 1 494 ? -5.469 -1.259 -23.029 1.00 57.09 494 ASN A CA 1
ATOM 4046 C C . ASN A 1 494 ? -5.932 -0.880 -24.444 1.00 57.09 494 ASN A C 1
ATOM 4048 O O . ASN A 1 494 ? -6.049 -1.752 -25.301 1.00 57.09 494 ASN A O 1
ATOM 4052 N N . GLY A 1 495 ? -6.258 0.390 -24.693 1.00 61.66 495 GLY A N 1
ATOM 4053 C CA . GLY A 1 495 ? -6.648 0.883 -26.011 1.00 61.66 495 GLY A CA 1
ATOM 4054 C C . GLY A 1 495 ? -5.449 1.279 -26.866 1.00 61.66 495 GLY A C 1
ATOM 4055 O O . GLY A 1 495 ? -4.444 1.789 -26.371 1.00 61.66 495 GLY A O 1
ATOM 4056 N N . ALA A 1 496 ? -5.578 1.093 -28.177 1.00 69.44 496 ALA A N 1
ATOM 4057 C CA . ALA A 1 496 ? -4.581 1.527 -29.143 1.00 69.44 496 ALA A CA 1
ATOM 4058 C C . ALA A 1 496 ? -4.721 3.034 -29.388 1.00 69.44 496 ALA A C 1
ATOM 4060 O O . ALA A 1 496 ? -5.777 3.510 -29.804 1.00 69.44 496 ALA A O 1
ATOM 4061 N N . LEU A 1 497 ? -3.661 3.804 -29.141 1.00 79.50 497 LEU A N 1
ATOM 4062 C CA . LEU A 1 497 ? -3.635 5.224 -29.488 1.00 79.50 497 LEU A CA 1
ATOM 4063 C C . LEU A 1 497 ? -3.502 5.362 -31.010 1.00 79.50 497 LEU A C 1
ATOM 4065 O O . LEU A 1 497 ? -2.447 5.078 -31.569 1.00 79.50 497 LEU A O 1
ATOM 4069 N N . TRP A 1 498 ? -4.566 5.803 -31.677 1.00 80.19 498 TRP A N 1
ATOM 4070 C CA . TRP A 1 498 ? -4.597 5.963 -33.134 1.00 80.19 498 TRP A CA 1
ATOM 4071 C C . TRP A 1 498 ? -4.230 7.371 -33.589 1.00 80.19 498 TRP A C 1
ATOM 4073 O O . TRP A 1 498 ? -3.703 7.553 -34.682 1.00 80.19 498 TRP A O 1
ATOM 4083 N N . SER A 1 499 ? -4.483 8.384 -32.760 1.00 82.12 499 SER A N 1
ATOM 4084 C CA . SER A 1 499 ? -4.063 9.751 -33.063 1.00 82.12 499 SER A CA 1
ATOM 4085 C C . SER A 1 499 ? -3.864 10.587 -31.807 1.00 82.12 499 SER A C 1
ATOM 4087 O O . SER A 1 499 ? -4.589 10.444 -30.821 1.00 82.12 499 SER A O 1
ATOM 4089 N N . GLN A 1 500 ? -2.900 11.506 -31.859 1.00 84.69 500 GLN A N 1
ATOM 4090 C CA . GLN A 1 500 ? -2.644 12.479 -30.808 1.00 84.69 500 GLN A CA 1
ATOM 4091 C C . GLN A 1 500 ? -2.369 13.859 -31.407 1.00 84.69 500 GLN A C 1
ATOM 4093 O O . GLN A 1 500 ? -1.432 14.057 -32.175 1.00 84.69 500 GLN A O 1
ATOM 4098 N N . SER A 1 501 ? -3.158 14.837 -30.979 1.00 82.25 501 SER A N 1
ATOM 4099 C CA . SER A 1 501 ? -2.904 16.260 -31.169 1.00 82.25 501 SER A CA 1
ATOM 4100 C C . SER A 1 501 ? -2.726 16.944 -29.812 1.00 82.25 501 SER A C 1
ATOM 4102 O O . SER A 1 501 ? -2.954 16.356 -28.755 1.00 82.25 501 SER A O 1
ATOM 4104 N N . ARG A 1 502 ? -2.361 18.231 -29.825 1.00 74.50 502 ARG A N 1
ATOM 4105 C CA . ARG A 1 502 ? -2.249 19.049 -28.604 1.00 74.50 502 ARG A CA 1
ATOM 4106 C C . ARG A 1 502 ? -3.580 19.208 -27.850 1.00 74.50 502 ARG A C 1
ATOM 4108 O O . ARG A 1 502 ? -3.579 19.672 -26.719 1.00 74.50 502 ARG A O 1
ATOM 4115 N N . GLN A 1 503 ? -4.716 18.925 -28.487 1.00 78.69 503 GLN A N 1
ATOM 4116 C CA . GLN A 1 503 ? -6.046 19.161 -27.909 1.00 78.69 503 GLN A CA 1
ATOM 4117 C C . GLN A 1 503 ? -6.892 17.889 -27.792 1.00 78.69 503 GLN A C 1
ATOM 4119 O O . GLN A 1 503 ? -7.868 17.887 -27.043 1.00 78.69 503 GLN A O 1
ATOM 4124 N N . MET A 1 504 ? -6.543 16.826 -28.520 1.00 86.38 504 MET A N 1
ATOM 4125 C CA . MET A 1 504 ? -7.344 15.611 -28.615 1.00 86.38 504 MET A CA 1
ATOM 4126 C C . MET A 1 504 ? -6.455 14.377 -28.732 1.00 86.38 504 MET A C 1
ATOM 4128 O O . MET A 1 504 ? -5.511 14.365 -29.519 1.00 86.38 504 MET A O 1
ATOM 4132 N N . LYS A 1 505 ? -6.807 13.318 -28.008 1.00 89.56 505 LYS A N 1
ATOM 4133 C CA . LYS A 1 505 ? -6.284 11.965 -28.225 1.00 89.56 505 LYS A CA 1
ATOM 4134 C C . LYS A 1 505 ? -7.418 11.066 -28.693 1.00 89.56 505 LYS A C 1
ATOM 4136 O O . LYS A 1 505 ? -8.516 11.150 -28.147 1.00 89.56 505 LYS A O 1
ATOM 4141 N N . VAL A 1 506 ? -7.159 10.226 -29.686 1.00 89.44 506 VAL A N 1
ATOM 4142 C CA . VAL A 1 506 ? -8.126 9.272 -30.232 1.00 89.44 506 VAL A CA 1
ATOM 4143 C C . VAL A 1 506 ? -7.610 7.871 -29.956 1.00 89.44 506 VAL A C 1
ATOM 4145 O O . VAL A 1 506 ? -6.567 7.478 -30.477 1.00 89.44 506 VAL A O 1
ATOM 4148 N N . TYR A 1 507 ? -8.333 7.140 -29.116 1.00 85.44 507 TYR A N 1
ATOM 4149 C CA . TYR A 1 507 ? -8.042 5.748 -28.795 1.00 85.44 507 TYR A CA 1
ATOM 4150 C C . TYR A 1 507 ? -9.048 4.833 -29.471 1.00 85.44 507 TYR A C 1
ATOM 4152 O O . TYR A 1 507 ? -10.239 5.140 -29.502 1.00 85.44 507 TYR A O 1
ATOM 4160 N N . TYR A 1 508 ? -8.579 3.687 -29.935 1.00 82.50 508 TYR A N 1
ATOM 4161 C CA . TYR A 1 508 ? -9.420 2.565 -30.299 1.00 82.50 508 TYR A CA 1
ATOM 4162 C C . TYR A 1 508 ? -9.434 1.538 -29.179 1.00 82.50 508 TYR A C 1
ATOM 4164 O O . TYR A 1 508 ? -8.387 1.075 -28.723 1.00 82.50 508 TYR A O 1
ATOM 4172 N N . TYR A 1 509 ? -10.629 1.187 -28.721 1.00 76.81 509 TYR A N 1
ATOM 4173 C CA . TYR A 1 509 ? -10.809 0.195 -27.674 1.00 76.81 509 TYR A CA 1
ATOM 4174 C C . TYR A 1 509 ? -12.198 -0.441 -27.787 1.00 76.81 509 TYR A C 1
ATOM 4176 O O . TYR A 1 509 ? -13.168 0.280 -27.997 1.00 76.81 509 TYR A O 1
ATOM 4184 N N . LYS A 1 510 ? -12.308 -1.774 -27.657 1.00 74.12 510 LYS A N 1
ATOM 4185 C CA . LYS A 1 510 ? -13.588 -2.523 -27.709 1.00 74.12 510 LYS A CA 1
ATOM 4186 C C . LYS A 1 510 ? -14.536 -2.015 -28.821 1.00 74.12 510 LYS A C 1
ATOM 4188 O O . LYS A 1 510 ? -15.637 -1.542 -28.540 1.00 74.12 510 LYS A O 1
ATOM 4193 N N . ASP A 1 511 ? -14.044 -2.024 -30.062 1.00 72.75 511 ASP A N 1
ATOM 4194 C CA . ASP A 1 511 ? -14.779 -1.644 -31.285 1.00 72.75 511 ASP A CA 1
ATOM 4195 C C . ASP A 1 511 ? -15.309 -0.199 -31.316 1.00 72.75 511 ASP A C 1
ATOM 4197 O O . ASP A 1 511 ? -16.258 0.141 -32.025 1.00 72.75 511 ASP A O 1
ATOM 4201 N N . SER A 1 512 ? -14.697 0.686 -30.530 1.00 84.75 512 SER A N 1
ATOM 4202 C CA . SER A 1 512 ? -15.106 2.082 -30.416 1.00 84.75 512 SER A CA 1
ATOM 4203 C C . SER A 1 512 ? -13.921 3.037 -30.481 1.00 84.75 512 SER A C 1
ATOM 4205 O O . SER A 1 512 ? -12.841 2.765 -29.957 1.00 84.75 512 SER A O 1
ATOM 4207 N N . LEU A 1 513 ? -14.162 4.204 -31.074 1.00 88.69 513 LEU A N 1
ATOM 4208 C CA . LEU A 1 513 ? -13.300 5.370 -30.993 1.00 88.69 513 LEU A CA 1
ATOM 4209 C C . LEU A 1 513 ? -13.640 6.199 -29.757 1.00 88.69 513 LEU A C 1
ATOM 4211 O O . LEU A 1 513 ? -14.780 6.632 -29.557 1.00 88.69 513 LEU A O 1
ATOM 4215 N N . TYR A 1 514 ? -12.618 6.470 -28.957 1.00 89.69 514 TYR A N 1
ATOM 4216 C CA . TYR A 1 514 ? -12.678 7.327 -27.786 1.00 89.69 514 TYR A CA 1
ATOM 4217 C C . TYR A 1 514 ? -11.889 8.605 -28.040 1.00 89.69 514 TYR A C 1
ATOM 4219 O O . TYR A 1 514 ? -10.660 8.600 -28.089 1.00 89.69 514 TYR A O 1
ATOM 4227 N N . TYR A 1 515 ? -12.615 9.712 -28.161 1.00 90.50 515 TYR A N 1
ATOM 4228 C CA . TYR A 1 515 ? -12.060 11.049 -28.327 1.00 90.50 515 TYR A CA 1
ATOM 4229 C C . TYR A 1 515 ? -11.899 11.696 -26.958 1.00 90.50 515 TYR A C 1
ATOM 4231 O O . TYR A 1 515 ? -12.886 12.072 -26.324 1.00 90.50 515 TYR A O 1
ATOM 4239 N N . ILE A 1 516 ? -10.659 11.827 -26.499 1.00 88.62 516 ILE A N 1
ATOM 4240 C CA . ILE A 1 516 ? -10.301 12.407 -25.208 1.00 88.62 516 ILE A CA 1
ATOM 4241 C C . ILE A 1 516 ? -9.775 13.819 -25.448 1.00 88.62 516 ILE A C 1
ATOM 4243 O O . ILE A 1 516 ? -8.641 14.018 -25.881 1.00 88.62 516 ILE A O 1
ATOM 4247 N N . ALA A 1 517 ? -10.610 14.803 -25.142 1.00 84.69 517 ALA A N 1
ATOM 4248 C CA . ALA A 1 517 ? -10.290 16.211 -25.278 1.00 84.69 517 ALA A CA 1
ATOM 4249 C C . ALA A 1 517 ? -9.600 16.753 -24.027 1.00 84.69 517 ALA A C 1
ATOM 4251 O O . ALA A 1 517 ? -10.131 16.617 -22.922 1.00 84.69 517 ALA A O 1
ATOM 4252 N N . GLU A 1 518 ? -8.489 17.467 -24.193 1.00 70.44 518 GLU A N 1
ATOM 4253 C CA . GLU A 1 518 ? -7.915 18.288 -23.127 1.00 70.44 518 GLU A CA 1
ATOM 4254 C C . GLU A 1 518 ? -8.757 19.567 -22.962 1.00 70.44 518 GLU A C 1
ATOM 4256 O O . GLU A 1 518 ? -9.214 20.135 -23.946 1.00 70.44 518 GLU A O 1
ATOM 4261 N N . SER A 1 519 ? -8.995 19.997 -21.715 1.00 61.81 519 SER A N 1
ATOM 4262 C CA . SER A 1 519 ? -10.010 20.957 -21.196 1.00 61.81 519 SER A CA 1
ATOM 4263 C C . SER A 1 519 ? -10.541 22.152 -22.028 1.00 61.81 519 SER A C 1
ATOM 4265 O O . SER A 1 519 ? -11.528 22.762 -21.614 1.00 61.81 519 SER A O 1
ATOM 4267 N N . LYS A 1 520 ? -9.946 22.514 -23.168 1.00 59.97 520 LYS A N 1
ATOM 4268 C CA . LYS A 1 520 ? -10.365 23.608 -24.057 1.00 59.97 520 LYS A CA 1
ATOM 4269 C C . LYS A 1 520 ? -11.441 23.234 -25.086 1.00 59.97 520 LYS A C 1
ATOM 4271 O O . LYS A 1 520 ? -12.065 24.142 -25.626 1.00 59.97 520 LYS A O 1
ATOM 4276 N N . THR A 1 521 ? -11.703 21.953 -25.353 1.00 66.44 521 THR A N 1
ATOM 4277 C CA . THR A 1 521 ? -12.714 21.560 -26.356 1.00 66.44 521 THR A CA 1
ATOM 4278 C C . THR A 1 521 ? -14.129 21.873 -25.867 1.00 66.44 521 THR A C 1
ATOM 4280 O O . THR A 1 521 ? -14.556 21.445 -24.787 1.00 66.44 521 THR A O 1
ATOM 4283 N N . ASN A 1 522 ? -14.882 22.643 -26.652 1.00 72.75 522 ASN A N 1
ATOM 4284 C CA . ASN A 1 522 ? -16.259 23.013 -26.341 1.00 72.75 522 ASN A CA 1
ATOM 4285 C C . ASN A 1 522 ? -17.201 21.831 -26.634 1.00 72.75 522 ASN A C 1
ATOM 4287 O O . ASN A 1 522 ? -16.956 21.036 -27.532 1.00 72.75 522 ASN A O 1
ATOM 4291 N N . ASP A 1 523 ? -18.322 21.725 -25.917 1.00 78.50 523 ASP A N 1
ATOM 4292 C CA . ASP A 1 523 ? -19.356 20.725 -26.239 1.00 78.50 523 ASP A CA 1
ATOM 4293 C C . ASP A 1 523 ? -19.975 20.991 -27.634 1.00 78.50 523 ASP A C 1
ATOM 4295 O O . ASP A 1 523 ? -20.557 20.094 -28.238 1.00 78.50 523 ASP A O 1
ATOM 4299 N N . LYS A 1 524 ? -19.796 22.208 -28.167 1.00 80.62 524 LYS A N 1
ATOM 4300 C CA . LYS A 1 524 ? -20.163 22.606 -29.535 1.00 80.62 524 LYS A CA 1
ATOM 4301 C C . LYS A 1 524 ? -19.087 22.326 -30.595 1.00 80.62 524 LYS A C 1
ATOM 4303 O O . LYS A 1 524 ? -19.310 22.667 -31.751 1.00 80.62 524 LYS A O 1
ATOM 4308 N N . SER A 1 525 ? -17.930 21.771 -30.226 1.00 83.44 525 SER A N 1
ATOM 4309 C CA . SER A 1 525 ? -16.886 21.441 -31.200 1.00 83.44 525 SER A CA 1
ATOM 4310 C C . SER A 1 525 ? -17.407 20.411 -32.200 1.00 83.44 525 SER A C 1
ATOM 4312 O O . SER A 1 525 ? -17.946 19.377 -31.797 1.00 83.44 525 SER A O 1
ATOM 4314 N N . TYR A 1 526 ? -17.242 20.705 -33.488 1.00 89.19 526 TYR A N 1
ATOM 4315 C CA . TYR A 1 526 ? -17.596 19.800 -34.572 1.00 89.19 526 TYR A CA 1
ATOM 4316 C C . TYR A 1 526 ? -16.414 18.881 -34.858 1.00 89.19 526 TYR A C 1
ATOM 4318 O O . TYR A 1 526 ? -15.316 19.357 -35.161 1.00 89.19 526 TYR A O 1
ATOM 4326 N N . ILE A 1 527 ? -16.636 17.580 -34.724 1.00 91.75 527 ILE A N 1
ATOM 4327 C CA . ILE A 1 527 ? -15.673 16.550 -35.086 1.00 91.75 527 ILE A CA 1
ATOM 4328 C C . ILE A 1 527 ? -16.141 15.962 -36.405 1.00 91.75 527 ILE A C 1
ATOM 4330 O O . ILE A 1 527 ? -17.252 15.435 -36.472 1.00 91.75 527 ILE A O 1
ATOM 4334 N N . TYR A 1 528 ? -15.308 16.066 -37.435 1.00 91.88 528 TYR A N 1
ATOM 4335 C CA . TYR A 1 528 ? -15.552 15.299 -38.644 1.00 91.88 528 TYR A CA 1
ATOM 4336 C C . TYR A 1 528 ? -14.944 13.906 -38.481 1.00 91.88 528 TYR A C 1
ATOM 4338 O O . TYR A 1 528 ? -13.879 13.732 -37.874 1.00 91.88 528 TYR A O 1
ATOM 4346 N N . LEU A 1 529 ? -15.667 12.911 -38.966 1.00 92.88 529 LEU A N 1
ATOM 4347 C CA . LEU A 1 529 ? -15.303 11.509 -38.937 1.00 92.88 529 LEU A CA 1
ATOM 4348 C C . LEU A 1 529 ? -15.804 10.889 -40.236 1.00 92.88 529 LEU A C 1
ATOM 4350 O O . LEU A 1 529 ? -16.975 10.545 -40.379 1.00 92.88 529 LEU A O 1
ATOM 4354 N N . HIS A 1 530 ? -14.896 10.760 -41.187 1.00 92.75 530 HIS A N 1
ATOM 4355 C CA . HIS A 1 530 ? -15.148 10.166 -42.482 1.00 92.75 530 HIS A CA 1
ATOM 4356 C C . HIS A 1 530 ? -14.573 8.754 -42.487 1.00 92.75 530 HIS A C 1
ATOM 4358 O O . HIS A 1 530 ? -13.388 8.545 -42.223 1.00 92.75 530 HIS A O 1
ATOM 4364 N N . ILE A 1 531 ? -15.426 7.776 -42.762 1.00 88.75 531 ILE A N 1
ATOM 4365 C CA . ILE A 1 531 ? -15.056 6.363 -42.749 1.00 88.75 531 ILE A CA 1
ATOM 4366 C C . ILE A 1 531 ? -15.064 5.869 -44.190 1.00 88.75 531 ILE A C 1
ATOM 4368 O O . ILE A 1 531 ? -16.118 5.814 -44.822 1.00 88.75 531 ILE A O 1
ATOM 4372 N N . VAL A 1 532 ? -13.894 5.516 -44.711 1.00 88.50 532 VAL A N 1
ATOM 4373 C CA . VAL A 1 532 ? -13.730 4.961 -46.056 1.00 88.50 532 VAL A CA 1
ATOM 4374 C C . VAL A 1 532 ? -13.810 3.435 -45.949 1.00 88.50 532 VAL A C 1
ATOM 4376 O O . VAL A 1 532 ? -12.920 2.828 -45.342 1.00 88.50 532 VAL A O 1
ATOM 4379 N N . PRO A 1 533 ? -14.864 2.793 -46.479 1.00 84.00 533 PRO A N 1
ATOM 4380 C CA . PRO A 1 533 ? -14.949 1.340 -46.501 1.00 84.00 533 PRO A CA 1
ATOM 4381 C C . PRO A 1 533 ? -13.885 0.748 -47.427 1.00 84.00 533 PRO A C 1
ATOM 4383 O O . PRO A 1 533 ? -13.489 1.374 -48.408 1.00 84.00 533 PRO A O 1
ATOM 4386 N N . SER A 1 534 ? -13.430 -0.463 -47.113 1.00 79.56 534 SER A N 1
ATOM 4387 C CA . SER A 1 534 ? -12.535 -1.225 -47.995 1.00 79.56 534 SER A CA 1
ATOM 4388 C C . SER A 1 534 ? -13.238 -1.639 -49.288 1.00 79.56 534 SER A C 1
ATOM 4390 O O . SER A 1 534 ? -12.601 -1.690 -50.334 1.00 79.56 534 SER A O 1
ATOM 4392 N N . ASP A 1 535 ? -14.546 -1.896 -49.205 1.00 77.81 535 ASP A N 1
ATOM 4393 C CA . ASP A 1 535 ? -15.413 -2.191 -50.342 1.00 77.81 535 ASP A CA 1
ATOM 4394 C C . ASP A 1 535 ? -16.656 -1.279 -50.305 1.00 77.81 535 ASP A C 1
ATOM 4396 O O . ASP A 1 535 ? -17.557 -1.478 -49.481 1.00 77.81 535 ASP A O 1
ATOM 4400 N N . PRO A 1 536 ? -16.697 -0.240 -51.154 1.00 77.00 536 PRO A N 1
ATOM 4401 C CA . PRO A 1 536 ? -17.828 0.672 -51.264 1.00 77.00 536 PRO A CA 1
ATOM 4402 C C . PRO A 1 536 ? -19.167 0.034 -51.646 1.00 77.00 536 PRO A C 1
ATOM 4404 O O . PRO A 1 536 ? -20.208 0.569 -51.264 1.00 77.00 536 PRO A O 1
ATOM 4407 N N . GLU A 1 537 ? -19.169 -1.074 -52.396 1.00 74.00 537 GLU A N 1
ATOM 4408 C CA . GLU A 1 537 ? -20.399 -1.670 -52.941 1.00 74.00 537 GLU A CA 1
ATOM 4409 C C . GLU A 1 537 ? -21.243 -2.364 -51.861 1.00 74.00 537 GLU A C 1
ATOM 4411 O O . GLU A 1 537 ? -22.454 -2.527 -52.013 1.00 74.00 537 GLU A O 1
ATOM 4416 N N . LEU A 1 538 ? -20.617 -2.715 -50.734 1.00 67.81 538 LEU A N 1
ATOM 4417 C CA . LEU A 1 538 ? -21.239 -3.429 -49.617 1.00 67.81 538 LEU A CA 1
ATOM 4418 C C . LEU A 1 538 ? -21.821 -2.503 -48.536 1.00 67.81 538 LEU A C 1
ATOM 4420 O O . LEU A 1 538 ? -22.311 -2.982 -47.511 1.00 67.81 538 LEU A O 1
ATOM 4424 N N . VAL A 1 539 ? -21.776 -1.182 -48.733 1.00 75.25 539 VAL A N 1
ATOM 4425 C CA . VAL A 1 539 ? -22.179 -0.200 -47.719 1.00 75.25 539 VAL A CA 1
ATOM 4426 C C . VAL A 1 539 ? -23.393 0.605 -48.176 1.00 75.25 539 VAL A C 1
ATOM 4428 O O . VAL A 1 539 ? -23.305 1.495 -49.015 1.00 75.25 539 VAL A O 1
ATOM 4431 N N . GLU A 1 540 ? -24.537 0.345 -47.541 1.00 70.38 540 GLU A N 1
ATOM 4432 C CA . GLU A 1 540 ? -25.853 0.893 -47.915 1.00 70.38 540 GLU A CA 1
ATOM 4433 C C . GLU A 1 540 ? -25.930 2.436 -47.878 1.00 70.38 540 GLU A C 1
ATOM 4435 O O . GLU A 1 540 ? -26.687 3.043 -48.629 1.00 70.38 540 GLU A O 1
ATOM 4440 N N . ASN A 1 541 ? -25.109 3.085 -47.042 1.00 68.50 541 ASN A N 1
ATOM 4441 C CA . ASN A 1 541 ? -25.055 4.546 -46.887 1.00 68.50 541 ASN A CA 1
ATOM 4442 C C . ASN A 1 541 ? -23.777 5.175 -47.471 1.00 68.50 541 ASN A C 1
ATOM 4444 O O . ASN A 1 541 ? -23.379 6.271 -47.064 1.00 68.50 541 ASN A O 1
ATOM 4448 N N . TYR A 1 542 ? -23.093 4.481 -48.383 1.00 77.19 542 TYR A N 1
ATOM 4449 C CA . TYR A 1 542 ? -21.900 5.018 -49.022 1.00 77.19 542 TYR A CA 1
ATOM 4450 C C . TYR A 1 542 ? -22.256 6.123 -50.016 1.00 77.19 542 TYR A C 1
ATOM 4452 O O . TYR A 1 542 ? -23.037 5.928 -50.947 1.00 77.19 542 TYR A O 1
ATOM 4460 N N . ASN A 1 543 ? -21.661 7.301 -49.835 1.00 74.25 543 ASN A N 1
ATOM 4461 C CA . ASN A 1 543 ? -21.810 8.387 -50.790 1.00 74.25 543 ASN A CA 1
ATOM 4462 C C . ASN A 1 543 ? -20.701 8.297 -51.846 1.00 74.25 543 ASN A C 1
ATOM 4464 O O . ASN A 1 543 ? -19.568 8.717 -51.601 1.00 74.25 543 ASN A O 1
ATOM 4468 N N . ALA A 1 544 ? -21.051 7.789 -53.029 1.00 71.81 544 ALA A N 1
ATOM 4469 C CA . ALA A 1 544 ? -20.127 7.621 -54.150 1.00 71.81 544 ALA A CA 1
ATOM 4470 C C . ALA A 1 544 ? -19.505 8.938 -54.655 1.00 71.81 544 ALA A C 1
ATOM 4472 O O . ALA A 1 544 ? -18.406 8.914 -55.200 1.00 71.81 544 ALA A O 1
ATOM 4473 N N . GLU A 1 545 ? -20.160 10.088 -54.453 1.00 72.25 545 GLU A N 1
ATOM 4474 C CA . GLU A 1 545 ? -19.607 11.396 -54.838 1.00 72.25 545 GLU A CA 1
ATOM 4475 C C . GLU A 1 545 ? -18.548 11.902 -53.848 1.00 72.25 545 GLU A C 1
ATOM 4477 O O . GLU A 1 545 ? -17.637 12.630 -54.237 1.00 72.25 545 GLU A O 1
ATOM 4482 N N . LEU A 1 546 ? -18.663 11.529 -52.568 1.00 72.38 546 LEU A N 1
ATOM 4483 C CA . LEU A 1 546 ? -17.750 11.968 -51.506 1.00 72.38 546 LEU A CA 1
ATOM 4484 C C . LEU A 1 546 ? -16.616 10.973 -51.241 1.00 72.38 546 LEU A C 1
ATOM 4486 O O . LEU A 1 546 ? -15.559 11.371 -50.760 1.00 72.38 546 LEU A O 1
ATOM 4490 N N . GLY A 1 547 ? -16.821 9.691 -51.546 1.00 82.56 547 GLY A N 1
ATOM 4491 C CA . GLY A 1 547 ? -15.816 8.646 -51.365 1.00 82.56 547 GLY A CA 1
ATOM 4492 C C . GLY A 1 547 ? -15.747 8.049 -49.950 1.00 82.56 547 GLY A C 1
ATOM 4493 O O . GLY A 1 547 ? -14.891 7.205 -49.689 1.00 82.56 547 GLY A O 1
ATOM 4494 N N . PHE A 1 548 ? -16.632 8.454 -49.031 1.00 85.88 548 PHE A N 1
ATOM 4495 C CA . PHE A 1 548 ? -16.646 8.019 -47.627 1.00 85.88 548 PHE A CA 1
ATOM 4496 C C . PHE A 1 548 ? -18.057 8.033 -47.018 1.00 85.88 548 PHE A C 1
ATOM 4498 O O . PHE A 1 548 ? -18.972 8.693 -47.515 1.00 85.88 548 PHE A O 1
ATOM 4505 N N . VAL A 1 549 ? -18.221 7.347 -45.885 1.00 84.94 549 VAL A N 1
ATOM 4506 C CA . VAL A 1 549 ? -19.397 7.446 -45.011 1.00 84.94 549 VAL A CA 1
ATOM 4507 C C . VAL A 1 549 ? -19.177 8.564 -43.995 1.00 84.94 549 VAL A C 1
ATOM 4509 O O . VAL A 1 549 ? -18.232 8.521 -43.204 1.00 84.94 549 VAL A O 1
ATOM 4512 N N . ASN A 1 550 ? -20.048 9.575 -44.011 1.00 86.75 550 ASN A N 1
ATOM 4513 C CA . ASN A 1 550 ? -19.991 10.688 -43.065 1.00 86.75 550 ASN A CA 1
ATOM 4514 C C . ASN A 1 550 ? -20.581 10.261 -41.709 1.00 86.75 550 ASN A C 1
ATOM 4516 O O . ASN A 1 550 ? -21.770 9.965 -41.602 1.00 86.75 550 ASN A O 1
ATOM 4520 N N . SER A 1 551 ? -19.736 10.235 -40.681 1.00 89.44 551 SER A N 1
ATOM 4521 C CA . SER A 1 551 ? -20.091 9.966 -39.282 1.00 89.44 551 SER A CA 1
ATOM 4522 C C . SER A 1 551 ? -19.765 11.160 -38.378 1.00 89.44 551 SER A C 1
ATOM 4524 O O . SER A 1 551 ? -19.461 10.994 -37.192 1.00 89.44 551 SER A O 1
ATOM 4526 N N . ASP A 1 552 ? -19.809 12.369 -38.936 1.00 90.75 552 ASP A N 1
ATOM 4527 C CA . ASP A 1 552 ? -19.502 13.604 -38.232 1.00 90.75 552 ASP A CA 1
ATOM 4528 C C . ASP A 1 552 ? -20.444 13.825 -37.046 1.00 90.75 552 ASP A C 1
ATOM 4530 O O . ASP A 1 552 ? -21.616 13.433 -37.035 1.00 90.75 552 ASP A O 1
ATOM 4534 N N . PHE A 1 553 ? -19.940 14.497 -36.015 1.00 91.56 553 PHE A N 1
ATOM 4535 C CA . PHE A 1 553 ? -20.700 14.697 -34.794 1.00 91.56 553 PHE A CA 1
ATOM 4536 C C . PHE A 1 553 ? -20.289 15.951 -34.033 1.00 91.56 553 PHE A C 1
ATOM 4538 O O . PHE A 1 553 ? -19.148 16.412 -34.048 1.00 91.56 553 PHE A O 1
ATOM 4545 N N . LEU A 1 554 ? -21.242 16.478 -33.266 1.00 88.50 554 LEU A N 1
ATOM 4546 C CA . LEU A 1 554 ? -20.938 17.440 -32.216 1.00 88.50 554 LEU A CA 1
ATOM 4547 C C . LEU A 1 554 ? -20.405 16.695 -30.996 1.00 88.50 554 LEU A C 1
ATOM 4549 O O . LEU A 1 554 ? -21.063 15.785 -30.483 1.00 88.50 554 LEU A O 1
ATOM 4553 N N . PHE A 1 555 ? -19.252 17.126 -30.487 1.00 86.00 555 PHE A N 1
ATOM 4554 C CA . PHE A 1 555 ? -18.572 16.470 -29.371 1.00 86.00 555 PHE A CA 1
ATOM 4555 C C . PHE A 1 555 ? -19.504 16.252 -28.166 1.00 86.00 555 PHE A C 1
ATOM 4557 O O . PHE A 1 555 ? -19.549 15.170 -27.585 1.00 86.00 555 PHE A O 1
ATOM 4564 N N . GLY A 1 556 ? -20.309 17.261 -27.812 1.00 81.75 556 GLY A N 1
ATOM 4565 C CA . GLY A 1 556 ? -21.263 17.197 -26.704 1.00 81.75 556 GLY A CA 1
ATOM 4566 C C . GLY A 1 556 ? -22.375 16.157 -26.875 1.00 81.75 556 GLY A C 1
ATOM 4567 O O . GLY A 1 556 ? -22.863 15.641 -25.873 1.00 81.75 556 GLY A O 1
ATOM 4568 N N . ALA A 1 557 ? -22.753 15.815 -28.110 1.00 85.69 557 ALA A N 1
ATOM 4569 C CA . ALA A 1 557 ? -23.817 14.849 -28.392 1.00 85.69 557 ALA A CA 1
ATOM 4570 C C . ALA A 1 557 ? -23.371 13.395 -28.168 1.00 85.69 557 ALA A C 1
ATOM 4572 O O . ALA A 1 557 ? -24.183 12.548 -27.809 1.00 85.69 557 ALA A O 1
ATOM 4573 N N . LYS A 1 558 ? -22.075 13.114 -28.349 1.00 86.19 558 LYS A N 1
ATOM 4574 C CA . LYS A 1 558 ? -21.463 11.789 -28.139 1.00 86.19 558 LYS A CA 1
ATOM 4575 C C . LYS A 1 558 ? -20.681 11.696 -26.826 1.00 86.19 558 LYS A C 1
ATOM 4577 O O . LYS A 1 558 ? -19.987 10.712 -26.570 1.00 86.19 558 LYS A O 1
ATOM 4582 N N . LYS A 1 559 ? -20.788 12.729 -25.987 1.00 84.06 559 LYS A N 1
ATOM 4583 C CA . LYS A 1 559 ? -20.079 12.847 -24.717 1.00 84.06 559 LYS A CA 1
ATOM 4584 C C . LYS A 1 559 ? -20.589 11.822 -23.710 1.00 84.06 559 LYS A C 1
ATOM 4586 O O . LYS A 1 559 ? -21.774 11.796 -23.376 1.00 84.06 559 LYS A O 1
ATOM 4591 N N . ILE A 1 560 ? -19.677 11.043 -23.142 1.00 79.12 560 ILE A N 1
ATOM 4592 C CA . ILE A 1 560 ? -19.986 10.208 -21.983 1.00 79.12 560 ILE A CA 1
ATOM 4593 C C . ILE A 1 560 ? -20.127 11.138 -20.772 1.00 79.12 560 ILE A C 1
ATOM 4595 O O . ILE A 1 560 ? -19.270 11.992 -20.528 1.00 79.12 560 ILE A O 1
ATOM 4599 N N . LYS A 1 561 ? -21.222 11.009 -20.009 1.00 60.78 561 LYS A N 1
ATOM 4600 C CA . LYS A 1 561 ? -21.454 11.809 -18.794 1.00 60.78 561 LYS A CA 1
ATOM 4601 C C . LYS A 1 561 ? -20.350 11.546 -17.765 1.00 60.78 561 LYS A C 1
ATOM 4603 O O . LYS A 1 561 ? -20.436 10.613 -16.976 1.00 60.78 561 LYS A O 1
ATOM 4608 N N . GLN A 1 562 ? -19.350 12.420 -17.733 1.00 57.25 562 GLN A N 1
ATOM 4609 C CA . GLN A 1 562 ? -18.316 12.459 -16.703 1.00 57.25 562 GLN A CA 1
ATOM 4610 C C . GLN A 1 562 ? -18.516 13.704 -15.837 1.00 57.25 562 GLN A C 1
ATOM 4612 O O . GLN A 1 562 ? -18.633 14.814 -16.353 1.00 57.25 562 GLN A O 1
ATOM 4617 N N . GLN A 1 563 ? -18.580 13.529 -14.515 1.00 44.34 563 GLN A N 1
ATOM 4618 C CA . GLN A 1 563 ? -18.853 14.638 -13.592 1.00 44.34 563 GLN A CA 1
ATOM 4619 C C . GLN A 1 563 ? -17.598 15.375 -13.096 1.00 44.34 563 GLN A C 1
ATOM 4621 O O . GLN A 1 563 ? -17.749 16.450 -12.522 1.00 44.34 563 GLN A O 1
ATOM 4626 N N . VAL A 1 564 ? -16.375 14.833 -13.251 1.00 44.19 564 VAL A N 1
ATOM 4627 C CA . VAL A 1 564 ? -15.224 15.373 -12.486 1.00 44.19 564 VAL A CA 1
ATOM 4628 C C . VAL A 1 564 ? -13.836 15.316 -13.146 1.00 44.19 564 VAL A C 1
ATOM 4630 O O . VAL A 1 564 ? -12.848 15.600 -12.475 1.00 44.19 564 VAL A O 1
ATOM 4633 N N . PHE A 1 565 ? -13.714 15.009 -14.439 1.00 50.69 565 PHE A N 1
ATOM 4634 C CA . PHE A 1 565 ? -12.433 15.171 -15.144 1.00 50.69 565 PHE A CA 1
ATOM 4635 C C . PHE A 1 565 ? -12.370 16.498 -15.903 1.00 50.69 565 PHE A C 1
ATOM 4637 O O . PHE A 1 565 ? -13.369 16.977 -16.435 1.00 50.69 565 PHE A O 1
ATOM 4644 N N . ARG A 1 566 ? -11.169 17.092 -15.966 1.00 57.09 566 ARG A N 1
ATOM 4645 C CA . ARG A 1 566 ? -10.882 18.229 -16.860 1.00 57.09 566 ARG A CA 1
ATOM 4646 C C . ARG A 1 566 ? -10.939 17.828 -18.334 1.00 57.09 566 ARG A C 1
ATOM 4648 O O . ARG A 1 566 ? -11.153 18.699 -19.173 1.00 57.09 566 ARG A O 1
ATOM 4655 N N . SER A 1 567 ? -10.748 16.546 -18.634 1.00 64.06 567 SER A N 1
ATOM 4656 C CA . SER A 1 567 ? -10.820 16.012 -19.988 1.00 64.06 567 SER A CA 1
ATOM 4657 C C . SER A 1 567 ? -12.241 15.565 -20.303 1.00 64.06 567 SER A C 1
ATOM 4659 O O . SER A 1 567 ? -12.890 14.925 -19.478 1.00 64.06 567 SER A O 1
ATOM 4661 N N . LYS A 1 568 ? -12.745 15.926 -21.482 1.00 80.94 568 LYS A N 1
ATOM 4662 C CA . LYS A 1 568 ? -14.066 15.488 -21.949 1.00 80.94 568 LYS A CA 1
ATOM 4663 C C . LYS A 1 568 ? -13.880 14.292 -22.866 1.00 80.94 568 LYS A C 1
ATOM 4665 O O . LYS A 1 568 ? -12.910 14.258 -23.614 1.00 80.94 568 LYS A O 1
ATOM 4670 N N . VAL A 1 569 ? -14.806 13.341 -22.824 1.00 86.00 569 VAL A N 1
ATOM 4671 C CA . VAL A 1 569 ? -14.679 12.094 -23.585 1.00 86.00 569 VAL A CA 1
ATOM 4672 C C . VAL A 1 569 ? -15.924 11.873 -24.411 1.00 86.00 569 VAL A C 1
ATOM 4674 O O . VAL A 1 569 ? -17.027 11.906 -23.861 1.00 86.00 569 VAL A O 1
ATOM 4677 N N . ALA A 1 570 ? -15.746 11.640 -25.704 1.00 88.06 570 ALA A N 1
ATOM 4678 C CA . ALA A 1 570 ? -16.803 11.186 -26.592 1.00 88.06 570 ALA A CA 1
ATOM 4679 C C . ALA A 1 570 ? -16.507 9.763 -27.074 1.00 88.06 570 ALA A C 1
ATOM 4681 O O . ALA A 1 570 ? -15.353 9.438 -27.349 1.00 88.06 570 ALA A O 1
ATOM 4682 N N . LYS A 1 571 ? -17.546 8.926 -27.147 1.00 89.81 571 LYS A N 1
ATOM 4683 C CA . LYS A 1 571 ? -17.466 7.551 -27.660 1.00 89.81 571 LYS A CA 1
ATOM 4684 C C . LYS A 1 571 ? -18.246 7.457 -28.963 1.00 89.81 571 LYS A C 1
ATOM 4686 O O . LYS A 1 571 ? -19.404 7.877 -29.012 1.00 89.81 571 LYS A O 1
ATOM 4691 N N . ILE A 1 572 ? -17.628 6.860 -29.973 1.00 88.88 572 ILE A N 1
ATOM 4692 C CA . ILE A 1 572 ? -18.278 6.457 -31.217 1.00 88.88 572 ILE A CA 1
ATOM 4693 C C . ILE A 1 572 ? -17.999 4.986 -31.469 1.00 88.88 572 ILE A C 1
ATOM 4695 O O . ILE A 1 572 ? -16.852 4.565 -31.436 1.00 88.88 572 ILE A O 1
ATOM 4699 N N . GLU A 1 573 ? -19.051 4.217 -31.708 1.00 85.69 573 GLU A N 1
ATOM 4700 C CA . GLU A 1 573 ? -18.941 2.826 -32.147 1.00 85.69 573 GLU A CA 1
ATOM 4701 C C . GLU A 1 573 ? -18.624 2.805 -33.641 1.00 85.69 573 GLU A C 1
ATOM 4703 O O . GLU A 1 573 ? -19.199 3.584 -34.407 1.00 85.69 573 GLU A O 1
ATOM 4708 N N . LEU A 1 574 ? -17.665 1.968 -34.039 1.00 82.38 574 LEU A N 1
ATOM 4709 C CA . LEU A 1 574 ? -17.315 1.818 -35.447 1.00 82.38 574 LEU A CA 1
ATOM 4710 C C . LEU A 1 574 ? -18.346 0.935 -36.160 1.00 82.38 574 LEU A C 1
ATOM 4712 O O . LEU A 1 574 ? -18.835 -0.025 -35.569 1.00 82.38 574 LEU A O 1
ATOM 4716 N N . PRO A 1 575 ? -18.639 1.202 -37.441 1.00 79.75 575 PRO A N 1
ATOM 4717 C CA . PRO A 1 575 ? -19.589 0.407 -38.208 1.00 79.75 575 PRO A CA 1
ATOM 4718 C C . PRO A 1 575 ? -19.085 -1.023 -38.444 1.00 79.75 575 PRO A C 1
ATOM 4720 O O . PRO A 1 575 ? -17.879 -1.277 -38.392 1.00 79.75 575 PRO A O 1
ATOM 4723 N N . ASP A 1 576 ? -20.012 -1.940 -38.720 1.00 71.38 576 ASP A N 1
ATOM 4724 C CA . ASP A 1 576 ? -19.776 -3.390 -38.818 1.00 71.38 576 ASP A CA 1
ATOM 4725 C C . ASP A 1 576 ? -19.371 -3.873 -40.225 1.00 71.38 576 ASP A C 1
ATOM 4727 O O . ASP A 1 576 ? -19.652 -5.005 -40.608 1.00 71.38 576 ASP A O 1
ATOM 4731 N N . TYR A 1 577 ? -18.695 -3.026 -41.004 1.00 75.69 577 TYR A N 1
ATOM 4732 C CA . TYR A 1 577 ? -18.122 -3.373 -42.311 1.00 75.69 577 TYR A CA 1
ATOM 4733 C C . TYR A 1 577 ? -16.606 -3.143 -42.326 1.00 75.69 577 TYR A C 1
ATOM 4735 O O . TYR A 1 577 ? -16.065 -2.445 -41.465 1.00 75.69 577 TYR A O 1
ATOM 4743 N N . ALA A 1 578 ? -15.905 -3.733 -43.299 1.00 73.06 578 ALA A N 1
ATOM 4744 C CA . ALA A 1 578 ? -14.460 -3.565 -43.457 1.00 73.06 578 ALA A CA 1
ATOM 4745 C C . ALA A 1 578 ? -14.107 -2.095 -43.741 1.00 73.06 578 ALA A C 1
ATOM 4747 O O . ALA A 1 578 ? -14.619 -1.492 -44.687 1.00 73.06 578 ALA A O 1
ATOM 4748 N N . ILE A 1 579 ? -13.238 -1.512 -42.914 1.00 80.06 579 ILE A N 1
ATOM 4749 C CA . ILE A 1 579 ? -12.819 -0.113 -43.031 1.00 80.06 579 ILE A CA 1
ATOM 4750 C C . ILE A 1 579 ? -11.413 -0.084 -43.621 1.00 80.06 579 ILE A C 1
ATOM 4752 O O . ILE A 1 579 ? -10.484 -0.625 -43.026 1.00 80.06 579 ILE A O 1
ATOM 4756 N N . GLY A 1 580 ? -11.252 0.583 -44.762 1.00 79.75 580 GLY A N 1
ATOM 4757 C CA . GLY A 1 580 ? -9.944 0.787 -45.375 1.00 79.75 580 GLY A CA 1
ATOM 4758 C C . GLY A 1 580 ? -9.185 1.903 -44.670 1.00 79.75 580 GLY A C 1
ATOM 4759 O O . GLY A 1 580 ? -8.026 1.743 -44.301 1.00 79.75 580 GLY A O 1
ATOM 4760 N N . LYS A 1 581 ? -9.861 3.029 -44.426 1.00 87.38 581 LYS A N 1
ATOM 4761 C CA . LYS A 1 581 ? -9.252 4.216 -43.822 1.00 87.38 581 LYS A CA 1
ATOM 4762 C C . LYS A 1 581 ? -10.270 5.031 -43.030 1.00 87.38 581 LYS A C 1
ATOM 4764 O O . LYS A 1 581 ? -11.446 5.094 -43.381 1.00 87.38 581 LYS A O 1
ATOM 4769 N N . ILE A 1 582 ? -9.805 5.689 -41.972 1.00 90.62 582 ILE A N 1
ATOM 4770 C CA . ILE A 1 582 ? -10.573 6.685 -41.222 1.00 90.62 582 ILE A CA 1
ATOM 4771 C C . ILE A 1 582 ? -9.872 8.034 -41.324 1.00 90.62 582 ILE A C 1
ATOM 4773 O O . ILE A 1 582 ? -8.690 8.154 -41.007 1.00 90.62 582 ILE A O 1
ATOM 4777 N N . GLU A 1 583 ? -10.618 9.066 -41.700 1.00 92.38 583 GLU A N 1
ATOM 4778 C CA . GLU A 1 583 ? -10.183 10.455 -41.594 1.00 92.38 583 GLU A CA 1
ATOM 4779 C C . GLU A 1 583 ? -10.986 11.135 -40.494 1.00 92.38 583 GLU A C 1
ATOM 4781 O O . GLU A 1 583 ? -12.216 11.109 -40.483 1.00 92.38 583 GLU A O 1
ATOM 4786 N N . THR A 1 584 ? -10.305 11.748 -39.534 1.00 93.75 584 THR A N 1
ATOM 4787 C CA . THR A 1 584 ? -10.990 12.434 -38.443 1.00 93.75 584 THR A CA 1
ATOM 4788 C C . THR A 1 584 ? -10.248 13.676 -37.996 1.00 93.75 584 THR A C 1
ATOM 4790 O O . THR A 1 584 ? -9.023 13.753 -38.059 1.00 93.75 584 THR A O 1
ATOM 4793 N N . GLY A 1 585 ? -10.991 14.665 -37.521 1.00 90.44 585 GLY A N 1
ATOM 4794 C CA . GLY A 1 585 ? -10.416 15.909 -37.046 1.00 90.44 585 GLY A CA 1
ATOM 4795 C C . GLY A 1 585 ? -11.451 16.831 -36.439 1.00 90.44 585 GLY A C 1
ATOM 4796 O O . GLY A 1 585 ? -12.625 16.492 -36.308 1.00 90.44 585 GLY A O 1
ATOM 4797 N N . GLN A 1 586 ? -11.014 18.025 -36.055 1.00 89.94 586 GLN A N 1
ATOM 4798 C CA . GLN A 1 586 ? -11.883 19.030 -35.448 1.00 89.94 586 GLN A CA 1
ATOM 4799 C C . GLN A 1 586 ? -11.948 20.285 -36.310 1.00 89.94 586 GLN A C 1
ATOM 4801 O O . GLN A 1 586 ? -10.916 20.846 -36.681 1.00 89.94 586 GLN A O 1
ATOM 4806 N N . LEU A 1 587 ? -13.170 20.753 -36.566 1.00 84.06 587 LEU A N 1
ATOM 4807 C CA . LEU A 1 587 ? -13.454 21.999 -37.271 1.00 84.06 587 LEU A CA 1
ATOM 4808 C C . LEU A 1 587 ? -13.944 23.070 -36.292 1.00 84.06 587 LEU A C 1
ATOM 4810 O O . LEU A 1 587 ? -14.853 22.843 -35.491 1.00 84.06 587 LEU A O 1
ATOM 4814 N N . GLU A 1 588 ? -13.379 24.269 -36.399 1.00 81.62 588 GLU A N 1
ATOM 4815 C CA . GLU A 1 588 ? -13.869 25.471 -35.723 1.00 81.62 588 GLU A CA 1
ATOM 4816 C C . GLU A 1 588 ? -13.850 26.641 -36.714 1.00 81.62 588 GLU A C 1
ATOM 4818 O O . GLU A 1 588 ? -12.830 26.924 -37.333 1.00 81.62 588 GLU A O 1
ATOM 4823 N N . ASN A 1 589 ? -14.993 27.306 -36.924 1.00 78.81 589 ASN A N 1
ATOM 4824 C CA . ASN A 1 589 ? -15.126 28.433 -37.862 1.00 78.81 589 ASN A CA 1
ATOM 4825 C C . ASN A 1 589 ? -14.573 28.158 -39.279 1.00 78.81 589 ASN A C 1
ATOM 4827 O O . ASN A 1 589 ? -13.968 29.035 -39.892 1.00 78.81 589 ASN A O 1
ATOM 4831 N N . LYS A 1 590 ? -14.800 26.945 -39.806 1.00 77.06 590 LYS A N 1
ATOM 4832 C CA . LYS A 1 590 ? -14.290 26.461 -41.109 1.00 77.06 590 LYS A CA 1
ATOM 4833 C C . LYS A 1 590 ? -12.764 26.285 -41.190 1.00 77.06 590 LYS A C 1
ATOM 4835 O O . LYS A 1 590 ? -12.249 26.046 -42.276 1.00 77.06 590 LYS A O 1
ATOM 4840 N N . GLN A 1 591 ? -12.045 26.374 -40.072 1.00 80.75 591 GLN A N 1
ATOM 4841 C CA . GLN A 1 591 ? -10.633 26.007 -39.983 1.00 80.75 591 GLN A CA 1
ATOM 4842 C C . GLN A 1 591 ? -10.484 24.629 -39.337 1.00 80.75 591 GLN A C 1
ATOM 4844 O O . GLN A 1 591 ? -11.145 24.321 -38.342 1.00 80.75 591 GLN A O 1
ATOM 4849 N N . ILE A 1 592 ? -9.608 23.803 -39.910 1.00 85.06 592 ILE A N 1
ATOM 4850 C CA . ILE A 1 592 ? -9.223 22.507 -39.350 1.00 85.06 592 ILE A CA 1
ATOM 4851 C C . ILE A 1 592 ? -8.206 22.771 -38.239 1.00 85.06 592 ILE A C 1
ATOM 4853 O O . ILE A 1 592 ? -7.119 23.284 -38.495 1.00 85.06 592 ILE A O 1
ATOM 4857 N N . LEU A 1 593 ? -8.562 22.439 -36.999 1.00 82.94 593 LEU A N 1
ATOM 4858 C CA . LEU A 1 593 ? -7.676 22.606 -35.842 1.00 82.94 593 LEU A CA 1
ATOM 4859 C C . LEU A 1 593 ? -6.662 21.470 -35.730 1.00 82.94 593 LEU A C 1
ATOM 4861 O O . LEU A 1 593 ? -5.521 21.678 -35.326 1.00 82.94 593 LEU A O 1
ATOM 4865 N N . TRP A 1 594 ? -7.103 20.263 -36.063 1.00 87.62 594 TRP A N 1
ATOM 4866 C CA . TRP A 1 594 ? -6.264 19.085 -36.208 1.00 87.62 594 TRP A CA 1
ATOM 4867 C C . TRP A 1 594 ? -6.968 18.091 -37.126 1.00 87.62 594 TRP A C 1
ATOM 4869 O O . TRP A 1 594 ? -8.197 18.106 -37.244 1.00 87.62 594 TRP A O 1
ATOM 4879 N N . GLN A 1 595 ? -6.168 17.244 -37.760 1.00 90.94 595 GLN A N 1
ATOM 4880 C CA . GLN A 1 595 ? -6.620 16.159 -38.614 1.00 90.94 595 GLN A CA 1
ATOM 4881 C C . GLN A 1 595 ? -5.729 14.948 -38.412 1.00 90.94 595 GLN A C 1
ATOM 4883 O O . GLN A 1 595 ? -4.544 15.085 -38.100 1.00 90.94 595 GLN A O 1
ATOM 4888 N N . ALA A 1 596 ? -6.315 13.780 -38.587 1.00 87.50 596 ALA A N 1
ATOM 4889 C CA . ALA A 1 596 ? -5.649 12.507 -38.518 1.00 87.50 596 ALA A CA 1
ATOM 4890 C C . ALA A 1 596 ? -6.207 11.603 -39.603 1.00 87.50 596 ALA A C 1
ATOM 4892 O O . ALA A 1 596 ? -7.415 11.547 -39.832 1.00 87.50 596 ALA A O 1
ATOM 4893 N N . GLU A 1 597 ? -5.293 10.887 -40.227 1.00 89.88 597 GLU A N 1
ATOM 4894 C CA . GLU A 1 597 ? -5.583 9.836 -41.174 1.00 89.88 597 GLU A CA 1
ATOM 4895 C C . GLU A 1 597 ? -5.081 8.535 -40.566 1.00 89.88 597 GLU A C 1
ATOM 4897 O O . GLU A 1 597 ? -3.921 8.435 -40.163 1.00 89.88 597 GLU A O 1
ATOM 4902 N N . ILE A 1 598 ? -5.986 7.577 -40.434 1.00 84.75 598 ILE A N 1
ATOM 4903 C CA . ILE A 1 598 ? -5.729 6.282 -39.826 1.00 84.75 598 ILE A CA 1
ATOM 4904 C C . ILE A 1 598 ? -5.967 5.255 -40.922 1.00 84.75 598 ILE A C 1
ATOM 4906 O O . ILE A 1 598 ? -7.111 4.950 -41.266 1.00 84.75 598 ILE A O 1
ATOM 4910 N N . ASP A 1 599 ? -4.872 4.771 -41.496 1.00 79.56 599 ASP A N 1
ATOM 4911 C CA . ASP A 1 599 ? -4.906 3.696 -42.473 1.00 79.56 599 ASP A CA 1
ATOM 4912 C C . ASP A 1 599 ? -5.092 2.359 -41.746 1.00 79.56 599 ASP A C 1
ATOM 4914 O O . ASP A 1 599 ? -4.229 1.907 -40.987 1.00 79.56 599 ASP A O 1
ATOM 4918 N N . LEU A 1 600 ? -6.257 1.753 -41.950 1.00 73.06 600 LEU A N 1
ATOM 4919 C CA . LEU A 1 600 ? -6.620 0.476 -41.350 1.00 73.06 600 LEU A CA 1
ATOM 4920 C C . LEU A 1 600 ? -6.314 -0.695 -42.288 1.00 73.06 600 LEU A C 1
ATOM 4922 O O . LEU A 1 600 ? -6.258 -1.836 -41.826 1.00 73.06 600 LEU A O 1
ATOM 4926 N N . SER A 1 601 ? -6.004 -0.424 -43.561 1.00 62.75 601 SER A N 1
ATOM 4927 C CA . SER A 1 601 ? -5.569 -1.440 -44.521 1.00 62.75 601 SER A CA 1
ATOM 4928 C C . SER A 1 601 ? -4.243 -2.092 -44.108 1.00 62.75 601 SER A C 1
ATOM 4930 O O . SER A 1 601 ? -4.052 -3.287 -44.322 1.00 62.75 601 SER A O 1
ATOM 4932 N N . ALA A 1 602 ? -3.370 -1.344 -43.420 1.00 51.88 602 ALA A N 1
ATOM 4933 C CA . ALA A 1 602 ? -2.103 -1.841 -42.881 1.00 51.88 602 ALA A CA 1
ATOM 4934 C C . ALA A 1 602 ? -2.222 -2.491 -41.486 1.00 51.88 602 ALA A C 1
ATOM 4936 O O . ALA A 1 602 ? -1.416 -3.353 -41.143 1.00 51.88 602 ALA A O 1
ATOM 4937 N N . GLN A 1 603 ? -3.204 -2.095 -40.665 1.00 52.25 603 GLN A N 1
ATOM 4938 C CA . GLN A 1 603 ? -3.348 -2.591 -39.284 1.00 52.25 603 GLN A CA 1
ATOM 4939 C C . GLN A 1 603 ? -4.138 -3.901 -39.174 1.00 52.25 603 GLN A C 1
ATOM 4941 O O . GLN A 1 603 ? -3.930 -4.652 -38.224 1.00 52.25 603 GLN A O 1
ATOM 4946 N N . PHE A 1 604 ? -5.002 -4.202 -40.146 1.00 56.69 604 PHE A N 1
ATOM 4947 C CA . PHE A 1 604 ? -5.717 -5.481 -40.241 1.00 56.69 604 PHE A CA 1
ATOM 4948 C C . PHE A 1 604 ? -5.173 -6.373 -41.364 1.00 56.69 604 PHE A C 1
ATOM 4950 O O . PHE A 1 604 ? -5.90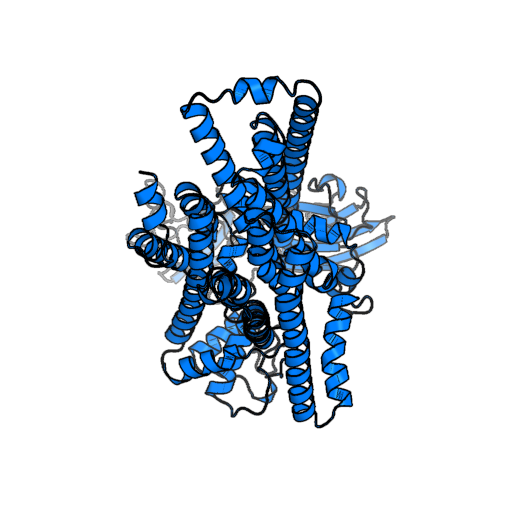7 -7.214 -41.895 1.00 56.69 604 PHE A O 1
ATOM 4957 N N . PHE A 1 605 ? -3.902 -6.189 -41.745 1.00 54.91 605 PHE A N 1
ATOM 4958 C CA . PHE A 1 605 ? -3.241 -7.053 -42.717 1.00 54.91 605 PHE A CA 1
ATOM 4959 C C . PHE A 1 605 ? -3.197 -8.472 -42.148 1.00 54.91 605 PHE A C 1
ATOM 4961 O O . PHE A 1 605 ? -2.542 -8.739 -41.140 1.00 54.91 605 PHE A O 1
ATOM 4968 N N . LEU A 1 606 ? -3.943 -9.377 -42.777 1.00 61.56 606 LEU A N 1
ATOM 4969 C CA . LEU A 1 606 ? -3.805 -10.799 -42.506 1.00 61.56 606 LEU A CA 1
ATOM 4970 C C . LEU A 1 606 ? -2.403 -11.190 -42.997 1.00 61.56 606 LEU A C 1
ATOM 4972 O O . LEU A 1 606 ? -2.136 -10.976 -44.183 1.00 61.56 606 LEU A O 1
ATOM 4976 N N . PRO A 1 607 ? -1.497 -11.674 -42.126 1.00 61.38 607 PRO A N 1
ATOM 4977 C CA . PRO A 1 607 ? -0.164 -12.083 -42.556 1.00 61.38 607 PRO A CA 1
ATOM 4978 C C . PRO A 1 607 ? -0.260 -13.154 -43.653 1.00 61.38 607 PRO A C 1
ATOM 4980 O O . PRO A 1 607 ? -1.282 -13.828 -43.779 1.00 61.38 607 PRO A O 1
ATOM 4983 N N . ASP A 1 608 ? 0.785 -13.311 -44.468 1.00 64.12 608 ASP A N 1
ATOM 4984 C CA . ASP A 1 608 ? 0.761 -14.224 -45.628 1.00 64.12 608 ASP A CA 1
ATOM 4985 C C . ASP A 1 608 ? 0.518 -15.702 -45.246 1.00 64.12 608 ASP A C 1
ATOM 4987 O O . ASP A 1 608 ? 0.171 -16.525 -46.093 1.00 64.12 608 ASP A O 1
ATOM 4991 N N . ASP A 1 609 ? 0.678 -16.050 -43.968 1.00 70.19 609 ASP A N 1
ATOM 4992 C CA . ASP A 1 609 ? 0.399 -17.362 -43.384 1.00 70.19 609 ASP A CA 1
ATOM 4993 C C . ASP A 1 609 ? -0.929 -17.432 -42.604 1.00 70.19 609 ASP A C 1
ATOM 4995 O O . ASP A 1 609 ? -1.207 -18.435 -41.936 1.00 70.19 609 ASP A O 1
ATOM 4999 N N . TYR A 1 610 ? -1.776 -16.401 -42.695 1.00 80.56 610 TYR A N 1
ATOM 5000 C CA . TYR A 1 610 ? -3.027 -16.338 -41.951 1.00 80.56 610 TYR A CA 1
ATOM 5001 C C . TYR A 1 610 ? -3.966 -17.483 -42.331 1.00 80.56 610 TYR A C 1
ATOM 5003 O O . TYR A 1 610 ? -4.178 -17.817 -43.503 1.00 80.56 610 TYR A O 1
ATOM 5011 N N . SER A 1 611 ? -4.566 -18.080 -41.307 1.00 86.44 611 SER A N 1
ATOM 5012 C CA . SER A 1 611 ? -5.522 -19.162 -41.468 1.00 86.44 611 SER A CA 1
ATOM 5013 C C . SER A 1 611 ? -6.697 -18.998 -40.519 1.00 86.44 611 SER A C 1
ATOM 5015 O O . SER A 1 611 ? -6.558 -18.498 -39.403 1.00 86.44 611 SER A O 1
ATOM 5017 N N . ILE A 1 612 ? -7.868 -19.427 -40.976 1.00 89.25 612 ILE A N 1
ATOM 5018 C CA . ILE A 1 612 ? -9.099 -19.427 -40.186 1.00 89.25 612 ILE A CA 1
ATOM 5019 C C . ILE A 1 612 ? -9.483 -20.864 -39.871 1.00 89.25 612 ILE A C 1
ATOM 5021 O O . ILE A 1 612 ? -9.381 -21.731 -40.734 1.00 89.25 612 ILE A O 1
ATOM 5025 N N . THR A 1 613 ? -9.914 -21.129 -38.640 1.00 90.88 613 THR A N 1
ATOM 5026 C CA . THR A 1 613 ? -10.378 -22.462 -38.233 1.00 90.88 613 THR A CA 1
ATOM 5027 C C . THR A 1 613 ? -11.861 -22.415 -37.907 1.00 90.88 613 THR A C 1
ATOM 5029 O O . THR A 1 613 ? -12.290 -21.540 -37.153 1.00 90.88 613 THR A O 1
ATOM 5032 N N . THR A 1 614 ? -12.642 -23.335 -38.475 1.00 92.31 614 THR A N 1
ATOM 5033 C CA . THR A 1 614 ? -14.081 -23.407 -38.204 1.00 92.31 614 THR A CA 1
ATOM 5034 C C . THR A 1 614 ? -14.374 -23.770 -36.752 1.00 92.31 614 THR A C 1
ATOM 5036 O O . THR A 1 614 ? -13.554 -24.343 -36.033 1.00 92.31 614 THR A O 1
ATOM 5039 N N . ALA A 1 615 ? -15.566 -23.409 -36.297 1.00 90.31 615 ALA A N 1
ATOM 5040 C CA . ALA A 1 615 ? -16.092 -23.798 -35.004 1.00 90.31 615 ALA A CA 1
ATOM 5041 C C . ALA A 1 615 ? -16.295 -25.318 -34.915 1.00 90.31 615 ALA A C 1
ATOM 5043 O O . ALA A 1 615 ? -16.444 -26.010 -35.913 1.00 90.31 615 ALA A O 1
ATOM 5044 N N . THR A 1 616 ? -16.391 -25.854 -33.701 1.00 89.25 616 THR A N 1
ATOM 5045 C CA . THR A 1 616 ? -16.709 -27.276 -33.466 1.00 89.25 616 THR A CA 1
ATOM 5046 C C . THR A 1 616 ? -18.211 -27.583 -33.511 1.00 89.25 616 THR A C 1
ATOM 5048 O O . THR A 1 616 ? -18.616 -28.709 -33.221 1.00 89.25 616 THR A O 1
ATOM 5051 N N . LEU A 1 617 ? -19.058 -26.603 -33.849 1.00 88.69 617 LEU A N 1
ATOM 5052 C CA . LEU A 1 617 ? -20.512 -26.755 -33.824 1.00 88.69 617 LEU A CA 1
ATOM 5053 C C . LEU A 1 617 ? -20.980 -27.753 -34.892 1.00 88.69 617 LEU A C 1
ATOM 5055 O O . LEU A 1 617 ? -20.693 -27.581 -36.076 1.00 88.69 617 LEU A O 1
ATOM 5059 N N . THR A 1 618 ? -21.722 -28.770 -34.457 1.00 89.31 618 THR A N 1
ATOM 5060 C CA . THR A 1 618 ? -22.370 -29.763 -35.321 1.00 89.31 618 THR A CA 1
ATOM 5061 C C . THR A 1 618 ? -23.820 -29.930 -34.876 1.00 89.31 618 THR A C 1
ATOM 5063 O O . THR A 1 618 ? -24.071 -30.295 -33.727 1.00 89.31 618 THR A O 1
ATOM 5066 N N . ASP A 1 619 ? -24.766 -29.642 -35.765 1.00 91.56 619 ASP A N 1
ATOM 5067 C CA . ASP A 1 619 ? -26.208 -29.760 -35.552 1.00 91.56 619 ASP A CA 1
ATOM 5068 C C . ASP A 1 619 ? -26.945 -30.015 -36.888 1.00 91.56 619 ASP A C 1
ATOM 5070 O O . ASP A 1 619 ? -26.352 -30.483 -37.857 1.00 91.56 619 ASP A O 1
ATOM 5074 N N . ASN A 1 620 ? -28.252 -29.746 -36.951 1.00 91.62 620 ASN A N 1
ATOM 5075 C CA . ASN A 1 620 ? -29.048 -29.964 -38.164 1.00 91.62 620 ASN A CA 1
ATOM 5076 C C . ASN A 1 620 ? -28.648 -29.066 -39.352 1.00 91.62 620 ASN A C 1
ATOM 5078 O O . ASN A 1 620 ? -28.979 -29.404 -40.484 1.00 91.62 620 ASN A O 1
ATOM 5082 N N . ASN A 1 621 ? -27.986 -27.934 -39.104 1.00 90.69 621 ASN A N 1
ATOM 5083 C CA . ASN A 1 621 ? -27.591 -26.947 -40.112 1.00 90.69 621 ASN A CA 1
ATOM 5084 C C . ASN A 1 621 ? -26.067 -26.847 -40.274 1.00 90.69 621 ASN A C 1
ATOM 5086 O O . ASN A 1 621 ? -25.598 -26.327 -41.284 1.00 90.69 621 ASN A O 1
ATOM 5090 N N . TRP A 1 622 ? -25.294 -27.341 -39.306 1.00 90.94 622 TRP A N 1
ATOM 5091 C CA . TRP A 1 622 ? -23.838 -27.221 -39.271 1.00 90.94 622 TRP A CA 1
ATOM 5092 C C . TRP A 1 622 ? -23.156 -28.581 -39.105 1.00 90.94 622 TRP A C 1
ATOM 5094 O O . TRP A 1 622 ? -23.592 -29.411 -38.317 1.00 90.94 622 TRP A O 1
ATOM 5104 N N . SER A 1 623 ? -22.027 -28.784 -39.778 1.00 91.25 623 SER A N 1
ATOM 5105 C CA . SER A 1 623 ? -21.089 -29.877 -39.512 1.00 91.25 623 SER A CA 1
ATOM 5106 C C . SER A 1 623 ? -19.697 -29.303 -39.290 1.00 91.25 623 SER A C 1
ATOM 5108 O O . SER A 1 623 ? -19.103 -28.742 -40.211 1.00 91.25 623 SER A O 1
ATOM 5110 N N . ASN A 1 624 ? -19.188 -29.402 -38.059 1.00 90.44 624 ASN A N 1
ATOM 5111 C CA . ASN A 1 624 ? -17.912 -28.816 -37.630 1.00 90.44 624 ASN A CA 1
ATOM 5112 C C . ASN A 1 624 ? -17.711 -27.369 -38.121 1.00 90.44 624 ASN A C 1
ATOM 5114 O O . ASN A 1 624 ? -16.670 -27.015 -38.688 1.00 90.44 624 ASN A O 1
ATOM 5118 N N . GLY A 1 625 ? -18.743 -26.544 -37.928 1.00 89.88 625 GLY A N 1
ATOM 5119 C CA . GLY A 1 625 ? -18.731 -25.131 -38.287 1.00 89.88 625 GLY A CA 1
ATOM 5120 C C . GLY A 1 625 ? -18.757 -24.857 -39.792 1.00 89.88 625 GLY A C 1
ATOM 5121 O O . GLY A 1 625 ? -18.469 -23.740 -40.192 1.00 89.88 625 GLY A O 1
ATOM 5122 N N . VAL A 1 626 ? -19.102 -25.830 -40.636 1.00 91.81 626 VAL A N 1
ATOM 5123 C CA . VAL A 1 626 ? -19.440 -25.612 -42.051 1.00 91.81 626 VAL A CA 1
ATOM 5124 C C . VAL A 1 626 ? -20.934 -25.846 -42.220 1.00 91.81 626 VAL A C 1
ATOM 5126 O O . VAL A 1 626 ? -21.460 -26.844 -41.727 1.00 91.81 626 VAL A O 1
ATOM 5129 N N . HIS A 1 627 ? -21.638 -24.927 -42.871 1.00 93.62 627 HIS A N 1
ATOM 5130 C CA . HIS A 1 627 ? -23.069 -25.089 -43.114 1.00 93.62 627 HIS A CA 1
ATOM 5131 C C . HIS A 1 627 ? -23.325 -26.303 -44.025 1.00 93.62 627 HIS A C 1
ATOM 5133 O O . HIS A 1 627 ? -22.494 -26.633 -44.870 1.00 93.62 627 HIS A O 1
ATOM 5139 N N . ILE A 1 628 ? -24.465 -26.981 -43.870 1.00 90.56 628 ILE A N 1
ATOM 5140 C CA . ILE A 1 628 ? -24.791 -28.227 -44.596 1.00 90.56 628 ILE A CA 1
ATOM 5141 C C . ILE A 1 628 ? -24.861 -28.088 -46.125 1.00 90.56 628 ILE A C 1
ATOM 5143 O O . ILE A 1 628 ? -24.874 -29.095 -46.826 1.00 90.56 628 ILE A O 1
ATOM 5147 N N . ASP A 1 629 ? -24.922 -26.869 -46.659 1.00 90.62 629 ASP A N 1
ATOM 5148 C CA . ASP A 1 629 ? -24.834 -26.604 -48.101 1.00 90.62 629 ASP A CA 1
ATOM 5149 C C . ASP A 1 629 ? -23.414 -26.238 -48.568 1.00 90.62 629 ASP A C 1
ATOM 5151 O O . ASP A 1 629 ? -23.206 -25.981 -49.750 1.00 90.62 629 ASP A O 1
ATOM 5155 N N . GLY A 1 630 ? -22.438 -26.208 -47.656 1.00 89.25 630 GLY A N 1
ATOM 5156 C CA . GLY A 1 630 ? -21.040 -25.888 -47.928 1.00 89.25 630 GLY A CA 1
ATOM 5157 C C . GLY A 1 630 ? -20.762 -24.414 -48.234 1.00 89.25 630 GLY A C 1
ATOM 5158 O O . GLY A 1 630 ? -19.633 -24.097 -48.595 1.00 89.25 630 GLY A O 1
ATOM 5159 N N . THR A 1 631 ? -21.742 -23.511 -48.127 1.00 92.94 631 THR A N 1
ATOM 5160 C CA . THR A 1 631 ? -21.596 -22.106 -48.562 1.00 92.94 631 THR A CA 1
ATOM 5161 C C . THR A 1 631 ? -21.195 -21.137 -47.452 1.00 92.94 631 THR A C 1
ATOM 5163 O O . THR A 1 631 ? -20.845 -19.993 -47.738 1.00 92.94 631 THR A O 1
ATOM 5166 N N . VAL A 1 632 ? -21.222 -21.572 -46.188 1.00 93.88 632 VAL A N 1
ATOM 5167 C CA . VAL A 1 632 ? -20.931 -20.710 -45.033 1.00 93.88 632 VAL A CA 1
ATOM 5168 C C . VAL A 1 632 ? -19.991 -21.406 -44.059 1.00 93.88 632 VAL A C 1
ATOM 5170 O O . VAL A 1 632 ? -20.224 -22.552 -43.669 1.00 93.88 632 VAL A O 1
ATOM 5173 N N . LEU A 1 633 ? -18.958 -20.687 -43.621 1.00 93.75 633 LEU A N 1
ATOM 5174 C CA . LEU A 1 633 ? -18.105 -21.078 -42.503 1.00 93.75 633 LEU A CA 1
ATOM 5175 C C . LEU A 1 633 ? -18.506 -20.306 -41.249 1.00 93.75 633 LEU A C 1
ATOM 5177 O O . LEU A 1 633 ? -18.660 -19.087 -41.270 1.00 93.75 633 LEU A O 1
ATOM 5181 N N . LEU A 1 634 ? -18.618 -21.022 -40.144 1.00 92.38 634 LEU A N 1
ATOM 5182 C CA . LEU A 1 634 ? -18.823 -20.502 -38.807 1.00 92.38 634 LEU A CA 1
ATOM 5183 C C . LEU A 1 634 ? -17.482 -20.500 -38.080 1.00 92.38 634 LEU A C 1
ATOM 5185 O O . LEU A 1 634 ? -16.891 -21.560 -37.875 1.00 92.38 634 LEU A O 1
ATOM 5189 N N . LEU A 1 635 ? -17.007 -19.329 -37.667 1.00 92.94 635 LEU A N 1
ATOM 5190 C CA . LEU A 1 635 ? -15.818 -19.184 -36.826 1.00 92.94 635 LEU A CA 1
ATOM 5191 C C . LEU A 1 635 ? -16.237 -18.784 -35.408 1.00 92.94 635 LEU A C 1
ATOM 5193 O O . LEU A 1 635 ? -17.214 -18.054 -35.225 1.00 92.94 635 LEU A O 1
ATOM 5197 N N . SER A 1 636 ? -15.485 -19.243 -34.409 1.00 86.56 636 SER A N 1
ATOM 5198 C CA . SER A 1 636 ? -15.727 -18.889 -33.008 1.00 86.56 636 SER A CA 1
ATOM 5199 C C . SER A 1 636 ? -15.242 -17.472 -32.696 1.00 86.56 636 SER A C 1
ATOM 5201 O O . SER A 1 636 ? -14.098 -17.116 -32.982 1.00 86.56 636 SER A O 1
ATOM 5203 N N . GLY A 1 637 ? -16.093 -16.697 -32.030 1.00 79.69 637 GLY A N 1
ATOM 5204 C CA . GLY A 1 637 ? -15.838 -15.315 -31.643 1.00 79.69 637 GLY A CA 1
ATOM 5205 C C . GLY A 1 637 ? -16.090 -14.309 -32.766 1.00 79.69 637 GLY A C 1
ATOM 5206 O O . GLY A 1 637 ? -16.325 -14.663 -33.920 1.00 79.69 637 GLY A O 1
ATOM 5207 N N . ASN A 1 638 ? -16.036 -13.030 -32.403 1.00 74.25 638 ASN A N 1
ATOM 5208 C CA . ASN A 1 638 ? -16.212 -11.896 -33.304 1.00 74.25 638 ASN A CA 1
ATOM 5209 C C . ASN A 1 638 ? -14.857 -11.192 -33.506 1.00 74.25 638 ASN A C 1
ATOM 5211 O O . ASN A 1 638 ? -14.528 -10.222 -32.824 1.00 74.25 638 ASN A O 1
ATOM 5215 N N . ASN A 1 639 ? -14.016 -11.753 -34.381 1.00 77.56 639 ASN A N 1
ATOM 5216 C CA . ASN A 1 639 ? -12.720 -11.164 -34.719 1.00 77.56 639 ASN A CA 1
ATOM 5217 C C . ASN A 1 639 ? -12.871 -10.267 -35.954 1.00 77.56 639 ASN A C 1
ATOM 5219 O O . ASN A 1 639 ? -12.999 -10.776 -37.067 1.00 77.56 639 ASN A O 1
ATOM 5223 N N . ARG A 1 640 ? -12.802 -8.938 -35.781 1.00 70.56 640 ARG A N 1
ATOM 5224 C CA . ARG A 1 640 ? -12.903 -7.978 -36.897 1.00 70.56 640 ARG A CA 1
ATOM 5225 C C . ARG A 1 640 ? -11.820 -8.139 -37.965 1.00 70.56 640 ARG A C 1
ATOM 5227 O O . ARG A 1 640 ? -12.075 -7.750 -39.099 1.00 70.56 640 ARG A O 1
ATOM 5234 N N . ALA A 1 641 ? -10.679 -8.769 -37.670 1.00 71.88 641 ALA A N 1
ATOM 5235 C CA . ALA A 1 641 ? -9.700 -9.116 -38.707 1.00 71.88 641 ALA A CA 1
ATOM 5236 C C . ALA A 1 641 ? -10.307 -10.024 -39.797 1.00 71.88 641 ALA A C 1
ATOM 5238 O O . ALA A 1 641 ? -9.871 -9.985 -40.945 1.00 71.88 641 ALA A O 1
ATOM 5239 N N . ASN A 1 642 ? -11.364 -10.778 -39.470 1.00 81.19 642 ASN A N 1
ATOM 5240 C CA . ASN A 1 642 ? -12.090 -11.602 -40.432 1.00 81.19 642 ASN A CA 1
ATOM 5241 C C . ASN A 1 642 ? -12.862 -10.769 -41.468 1.00 81.19 642 ASN A C 1
ATOM 5243 O O . ASN A 1 642 ? -13.130 -11.277 -42.549 1.00 81.19 642 ASN A O 1
ATOM 5247 N N . LEU A 1 643 ? -13.196 -9.499 -41.203 1.00 75.25 643 LEU A N 1
ATOM 5248 C CA . LEU A 1 643 ? -13.816 -8.633 -42.218 1.00 75.25 643 LEU A CA 1
ATOM 5249 C C . LEU A 1 643 ? -12.885 -8.419 -43.420 1.00 75.25 643 LEU A C 1
ATOM 5251 O O . LEU A 1 643 ? -13.358 -8.288 -44.544 1.00 75.25 643 LEU A O 1
ATOM 5255 N N . SER A 1 644 ? -11.567 -8.469 -43.203 1.00 75.44 644 SER A N 1
ATOM 5256 C CA . SER A 1 644 ? -10.551 -8.409 -44.261 1.00 75.44 644 SER A CA 1
ATOM 5257 C C . SER A 1 644 ? -10.485 -9.677 -45.125 1.00 75.44 644 SER A C 1
ATOM 5259 O O . SER A 1 644 ? -9.657 -9.743 -46.032 1.00 75.44 644 SER A O 1
ATOM 5261 N N . LEU A 1 645 ? -11.292 -10.706 -44.836 1.00 80.44 645 LEU A N 1
ATOM 5262 C CA . LEU A 1 645 ? -11.399 -11.900 -45.679 1.00 80.44 645 LEU A CA 1
ATOM 5263 C C . LEU A 1 645 ? -12.236 -11.640 -46.931 1.00 80.44 645 LEU A C 1
ATOM 5265 O O . LEU A 1 645 ? -12.040 -12.342 -47.915 1.00 80.44 645 LEU A O 1
ATOM 5269 N N . VAL A 1 646 ? -13.158 -10.670 -46.908 1.00 79.38 646 VAL A N 1
ATOM 5270 C CA . VAL A 1 646 ? -14.020 -10.357 -48.058 1.00 79.38 646 VAL A CA 1
ATOM 5271 C C . VAL A 1 646 ? -13.159 -9.993 -49.270 1.00 79.38 646 VAL A C 1
ATOM 5273 O O . VAL A 1 646 ? -12.249 -9.174 -49.169 1.00 79.38 646 VAL A O 1
ATOM 5276 N N . GLY A 1 647 ? -13.412 -10.651 -50.404 1.00 74.19 647 GLY A N 1
ATOM 5277 C CA . GLY A 1 647 ? -12.625 -10.512 -51.633 1.00 74.19 647 GLY A CA 1
ATOM 5278 C C . GLY A 1 647 ? -11.371 -11.396 -51.708 1.00 74.19 647 GLY A C 1
ATOM 5279 O O . GLY A 1 647 ? -10.811 -11.548 -52.794 1.00 74.19 647 GLY A O 1
ATOM 5280 N N . LYS A 1 648 ? -10.950 -12.031 -50.605 1.00 84.44 648 LYS A N 1
ATOM 5281 C CA . LYS A 1 648 ? -9.840 -13.001 -50.589 1.00 84.44 648 LYS A CA 1
ATOM 5282 C C . LYS A 1 648 ? -10.314 -14.404 -50.946 1.00 84.44 648 LYS A C 1
ATOM 5284 O O . LYS A 1 648 ? -11.511 -14.701 -50.939 1.00 84.44 648 LYS A O 1
ATOM 5289 N N . LYS A 1 649 ? -9.367 -15.301 -51.232 1.00 88.31 649 LYS A N 1
ATOM 5290 C CA . LYS A 1 649 ? -9.658 -16.718 -51.484 1.00 88.31 649 LYS A CA 1
ATOM 5291 C C . LYS A 1 649 ? -9.220 -17.578 -50.312 1.00 88.31 649 LYS A C 1
ATOM 5293 O O . LYS A 1 649 ? -8.126 -17.411 -49.785 1.00 88.31 649 LYS A O 1
ATOM 5298 N N . ILE A 1 650 ? -10.047 -18.540 -49.931 1.00 91.00 650 ILE A N 1
ATOM 5299 C CA . ILE A 1 650 ? -9.655 -19.604 -49.010 1.00 91.00 650 ILE A CA 1
ATOM 5300 C C . ILE A 1 650 ? -9.168 -20.813 -49.796 1.00 91.00 650 ILE A C 1
ATOM 5302 O O . ILE A 1 650 ? -9.737 -21.152 -50.832 1.00 91.00 650 ILE A O 1
ATOM 5306 N N . ILE A 1 651 ? -8.127 -21.472 -49.297 1.00 88.62 651 ILE A N 1
ATOM 5307 C CA . ILE A 1 651 ? -7.654 -22.756 -49.810 1.00 88.62 651 ILE A CA 1
ATOM 5308 C C . ILE A 1 651 ? -8.226 -23.846 -48.910 1.00 88.62 651 ILE A C 1
ATOM 5310 O O . ILE A 1 651 ? -7.908 -23.929 -47.720 1.00 88.62 651 ILE A O 1
ATOM 5314 N N . THR A 1 652 ? -9.087 -24.664 -49.494 1.00 83.69 652 THR A N 1
ATOM 5315 C CA . THR A 1 652 ? -9.640 -25.865 -48.869 1.00 83.69 652 THR A CA 1
ATOM 5316 C C . THR A 1 652 ? -8.558 -26.948 -48.696 1.00 83.69 652 THR A C 1
ATOM 5318 O O . THR A 1 652 ? -7.531 -26.917 -49.382 1.00 83.69 652 THR A O 1
ATOM 5321 N N . PRO A 1 653 ? -8.742 -27.923 -47.790 1.00 77.50 653 PRO A N 1
ATOM 5322 C CA . PRO A 1 653 ? -7.778 -29.009 -47.572 1.00 77.50 653 PRO A CA 1
ATOM 5323 C C . PRO A 1 653 ? -7.487 -29.865 -48.814 1.00 77.50 653 PRO A C 1
ATOM 5325 O O . PRO A 1 653 ? -6.402 -30.426 -48.938 1.00 77.50 653 PRO A O 1
ATOM 5328 N N . ASP A 1 654 ? -8.446 -29.959 -49.732 1.00 80.75 654 ASP A N 1
ATOM 5329 C CA . ASP A 1 654 ? -8.351 -30.623 -51.033 1.00 80.75 654 ASP A CA 1
ATOM 5330 C C . ASP A 1 654 ? -7.741 -29.729 -52.130 1.00 80.75 654 ASP A C 1
ATOM 5332 O O . ASP A 1 654 ? -7.594 -30.154 -53.275 1.00 80.75 654 ASP A O 1
ATOM 5336 N N . GLY A 1 655 ? -7.313 -28.511 -51.780 1.00 81.50 655 GLY A N 1
ATOM 5337 C CA . GLY A 1 655 ? -6.583 -27.597 -52.659 1.00 81.50 655 GLY A CA 1
ATOM 5338 C C . GLY A 1 655 ? -7.469 -26.735 -53.560 1.00 81.50 655 GLY A C 1
ATOM 5339 O O . GLY A 1 655 ? -6.946 -25.967 -54.368 1.00 81.50 655 GLY A O 1
ATOM 5340 N N . ILE A 1 656 ? -8.794 -26.818 -53.422 1.00 86.94 656 ILE A N 1
ATOM 5341 C CA . ILE A 1 656 ? -9.742 -25.946 -54.122 1.00 86.94 656 ILE A CA 1
ATOM 5342 C C . ILE A 1 656 ? -9.674 -24.545 -53.514 1.00 86.94 656 ILE A C 1
ATOM 5344 O O . ILE A 1 656 ? -9.658 -24.384 -52.292 1.00 86.94 656 ILE A O 1
ATOM 5348 N N . THR A 1 657 ? -9.652 -23.529 -54.372 1.00 90.00 657 THR A N 1
ATOM 5349 C CA . THR A 1 657 ? -9.720 -22.126 -53.961 1.00 90.00 657 THR A CA 1
ATOM 5350 C C . THR A 1 657 ? -11.129 -21.586 -54.139 1.00 90.00 657 THR A C 1
ATOM 5352 O O . THR A 1 657 ? -11.701 -21.707 -55.219 1.00 90.00 657 THR A O 1
ATOM 5355 N N . VAL A 1 658 ? -11.674 -20.972 -53.090 1.00 90.44 658 VAL A N 1
ATOM 5356 C CA . VAL A 1 658 ? -13.025 -20.393 -53.100 1.00 90.44 658 VAL A CA 1
ATOM 5357 C C . VAL A 1 658 ? -12.968 -18.957 -52.602 1.00 90.44 658 VAL A C 1
ATOM 5359 O O . VAL A 1 658 ? -12.311 -18.686 -51.598 1.00 90.44 658 VAL A O 1
ATOM 5362 N N . ALA A 1 659 ? -13.619 -18.029 -53.304 1.00 89.12 659 ALA A N 1
ATOM 5363 C CA . ALA A 1 659 ? -13.660 -16.634 -52.884 1.00 89.12 659 ALA A CA 1
ATOM 5364 C C . ALA A 1 659 ? -14.618 -16.436 -51.704 1.00 89.12 659 ALA A C 1
ATOM 5366 O O . ALA A 1 659 ? -15.685 -17.050 -51.637 1.00 89.12 659 ALA A O 1
ATOM 5367 N N . VAL A 1 660 ? -14.237 -15.553 -50.785 1.00 88.56 660 VAL A N 1
ATOM 5368 C CA . VAL A 1 660 ? -15.100 -15.089 -49.700 1.00 88.56 660 VAL A CA 1
ATOM 5369 C C . VAL A 1 660 ? -15.902 -13.900 -50.205 1.00 88.56 660 VAL A C 1
ATOM 5371 O O . VAL A 1 660 ? -15.341 -12.860 -50.549 1.00 88.56 660 VAL A O 1
ATOM 5374 N N . THR A 1 661 ? -17.220 -14.050 -50.240 1.00 82.44 661 THR A N 1
ATOM 5375 C CA . THR A 1 661 ? -18.134 -13.034 -50.778 1.00 82.44 661 THR A CA 1
ATOM 5376 C C . THR A 1 661 ? -18.604 -12.058 -49.717 1.00 82.44 661 THR A C 1
ATOM 5378 O O . THR A 1 661 ? -18.896 -10.909 -50.028 1.00 82.44 661 THR A O 1
ATOM 5381 N N . ASN A 1 662 ? -18.691 -12.497 -48.461 1.00 82.62 662 ASN A N 1
ATOM 5382 C CA . ASN A 1 662 ? -19.131 -11.646 -47.367 1.00 82.62 662 ASN A CA 1
ATOM 5383 C C . ASN A 1 662 ? -18.674 -12.205 -46.015 1.00 82.62 662 ASN A C 1
ATOM 5385 O O . ASN A 1 662 ? -18.513 -13.415 -45.860 1.00 82.62 662 ASN A O 1
ATOM 5389 N N . VAL A 1 663 ? -18.515 -11.335 -45.023 1.00 83.38 663 VAL A N 1
ATOM 5390 C CA . VAL A 1 663 ? -18.293 -11.716 -43.628 1.00 83.38 663 VAL A CA 1
ATOM 5391 C C . VAL A 1 663 ? -19.180 -10.860 -42.745 1.00 83.38 663 VAL A C 1
ATOM 5393 O O . VAL A 1 663 ? -19.163 -9.638 -42.848 1.00 83.38 663 VAL A O 1
ATOM 5396 N N . PHE A 1 664 ? -19.943 -11.491 -41.857 1.00 80.25 664 PHE A N 1
ATOM 5397 C CA . PHE A 1 664 ? -20.786 -10.773 -40.906 1.00 80.25 664 PHE A CA 1
ATOM 5398 C C . PHE A 1 664 ? -20.863 -11.485 -39.556 1.00 80.25 664 PHE A C 1
ATOM 5400 O O . PHE A 1 664 ? -20.555 -12.671 -39.425 1.00 80.25 664 PHE A O 1
ATOM 5407 N N . PHE A 1 665 ? -21.298 -10.746 -38.538 1.00 81.19 665 PHE A N 1
ATOM 5408 C CA . PHE A 1 665 ? -21.330 -11.208 -37.153 1.00 81.19 665 PHE A CA 1
ATOM 5409 C C . PHE A 1 665 ? -22.777 -11.302 -36.660 1.00 81.19 665 PHE A C 1
ATOM 5411 O O . PHE A 1 665 ? -23.348 -10.295 -36.243 1.00 81.19 665 PHE A O 1
ATOM 5418 N N . PRO A 1 666 ? -23.414 -12.485 -36.704 1.00 74.19 666 PRO A N 1
ATOM 5419 C CA . PRO A 1 666 ? -24.786 -12.634 -36.217 1.00 74.19 666 PRO A CA 1
ATOM 5420 C C . PRO A 1 666 ? -24.903 -12.489 -34.691 1.00 74.19 666 PRO A C 1
ATOM 5422 O O . PRO A 1 666 ? -25.992 -12.225 -34.183 1.00 74.19 666 PRO A O 1
ATOM 5425 N N . SER A 1 667 ? -23.807 -12.673 -33.946 1.00 76.12 667 SER A N 1
ATOM 5426 C CA . SER A 1 667 ? -23.728 -12.440 -32.501 1.00 76.12 667 SER A CA 1
ATOM 5427 C C . SER A 1 667 ? -22.281 -12.171 -32.063 1.00 76.12 667 SER A C 1
ATOM 5429 O O . SER A 1 667 ? -21.345 -12.287 -32.850 1.00 76.12 667 SER A O 1
ATOM 5431 N N . SER A 1 668 ? -22.066 -11.850 -30.783 1.00 70.81 668 SER A N 1
ATOM 5432 C CA . SER A 1 668 ? -20.717 -11.713 -30.209 1.00 70.81 668 SER A CA 1
ATOM 5433 C C . SER A 1 668 ? -19.922 -13.026 -30.164 1.00 70.81 668 SER A C 1
ATOM 5435 O O . SER A 1 668 ? -18.714 -13.001 -29.943 1.00 70.81 668 SER A O 1
ATOM 5437 N N . GLU A 1 669 ? -20.590 -14.169 -30.329 1.00 80.12 669 GLU A N 1
ATOM 5438 C CA . GLU A 1 669 ? -19.989 -15.502 -30.204 1.00 80.12 669 GLU A CA 1
ATOM 5439 C C . GLU A 1 669 ? -19.582 -16.108 -31.550 1.00 80.12 669 GLU A C 1
ATOM 5441 O O . GLU A 1 669 ? -18.811 -17.066 -31.560 1.00 80.12 669 GLU A O 1
ATOM 5446 N N . TRP A 1 670 ? -20.061 -15.561 -32.671 1.00 86.19 670 TRP A N 1
ATOM 5447 C CA . TRP A 1 670 ? -19.961 -16.209 -33.978 1.00 86.19 670 TRP A CA 1
ATOM 5448 C C . TRP A 1 670 ? -19.609 -15.232 -35.100 1.00 86.19 670 TRP A C 1
ATOM 5450 O O . TRP A 1 670 ? -20.146 -14.128 -35.171 1.00 86.19 670 TRP A O 1
ATOM 5460 N N . THR A 1 671 ? -18.768 -15.689 -36.028 1.00 89.94 671 THR A N 1
ATOM 5461 C CA . THR A 1 671 ? -18.520 -15.040 -37.323 1.00 89.94 671 THR A CA 1
ATOM 5462 C C . THR A 1 671 ? -19.013 -15.947 -38.444 1.00 89.94 671 THR A C 1
ATOM 5464 O O . THR A 1 671 ? -18.640 -17.118 -38.483 1.00 89.94 671 THR A O 1
ATOM 5467 N N . HIS A 1 672 ? -19.811 -15.413 -39.366 1.00 91.50 672 HIS A N 1
ATOM 5468 C CA . HIS A 1 672 ? -20.194 -16.091 -40.603 1.00 91.50 672 HIS A CA 1
ATOM 5469 C C . HIS A 1 672 ? -19.312 -15.603 -41.750 1.00 91.50 672 HIS A C 1
ATOM 5471 O O . HIS A 1 672 ? -19.244 -14.404 -42.006 1.00 91.50 672 HIS A O 1
ATOM 5477 N N . VAL A 1 673 ? -18.669 -16.533 -42.453 1.00 92.25 673 VAL A N 1
ATOM 5478 C CA . VAL A 1 673 ? -17.883 -16.283 -43.667 1.00 92.25 673 VAL A CA 1
ATOM 5479 C C . VAL A 1 673 ? -18.603 -16.942 -44.837 1.00 92.25 673 VAL A C 1
ATOM 5481 O O . VAL A 1 673 ? -18.693 -18.166 -44.902 1.00 92.25 673 VAL A O 1
ATOM 5484 N N . MET A 1 674 ? -19.146 -16.129 -45.736 1.00 90.94 674 MET A N 1
ATOM 5485 C CA . MET A 1 674 ? -19.904 -16.564 -46.908 1.00 90.94 674 MET A CA 1
ATOM 5486 C C . MET A 1 674 ? -18.955 -16.842 -48.072 1.00 90.94 674 MET A C 1
ATOM 5488 O O . MET A 1 674 ? -18.031 -16.067 -48.330 1.00 90.94 674 MET A O 1
ATOM 5492 N N . LEU A 1 675 ? -19.199 -17.936 -48.782 1.00 92.88 675 LEU A N 1
ATOM 5493 C CA . LEU A 1 675 ? -18.372 -18.413 -49.883 1.00 92.88 675 LEU A CA 1
ATOM 5494 C C . LEU A 1 675 ? -19.095 -18.252 -51.222 1.00 92.88 675 LEU A C 1
ATOM 5496 O O . LEU A 1 675 ? -20.316 -18.355 -51.301 1.00 92.88 675 LEU A O 1
ATOM 5500 N N . GLU A 1 676 ? -18.332 -18.019 -52.289 1.00 91.69 676 GLU A N 1
ATOM 5501 C CA . GLU A 1 676 ? -18.858 -17.926 -53.659 1.00 91.69 676 GLU A CA 1
ATOM 5502 C C . GLU A 1 676 ? -19.434 -19.262 -54.151 1.00 91.69 676 GLU A C 1
ATOM 5504 O O . GLU A 1 676 ? -20.420 -19.293 -54.888 1.00 91.69 676 GLU A O 1
ATOM 5509 N N . SER A 1 677 ? -18.837 -20.375 -53.723 1.00 89.69 677 SER A N 1
ATOM 5510 C CA . SER A 1 677 ? -19.250 -21.722 -54.105 1.00 89.69 677 SER A CA 1
ATOM 5511 C C . SER A 1 677 ? -19.183 -22.691 -52.922 1.00 89.69 677 SER A C 1
ATOM 5513 O O . SER A 1 677 ? -18.316 -22.525 -52.061 1.00 89.69 677 SER A O 1
ATOM 5515 N N . PRO A 1 678 ? -20.034 -23.733 -52.893 1.00 90.19 678 PRO A N 1
ATOM 5516 C CA . PRO A 1 678 ? -19.983 -24.775 -51.875 1.00 90.19 678 PRO A CA 1
ATOM 5517 C C . PRO A 1 678 ? -18.611 -25.445 -51.756 1.00 90.19 678 PRO A C 1
ATOM 5519 O O . PRO A 1 678 ? -17.983 -25.756 -52.769 1.00 90.19 678 PRO A O 1
ATOM 5522 N N . ILE A 1 679 ? -18.192 -25.743 -50.527 1.00 89.69 679 ILE A N 1
ATOM 5523 C CA . ILE A 1 679 ? -17.042 -26.607 -50.231 1.00 89.69 679 ILE A CA 1
ATOM 5524 C C . ILE A 1 679 ? -17.488 -27.962 -49.672 1.00 89.69 679 ILE A C 1
ATOM 5526 O O . ILE A 1 679 ? -18.609 -28.119 -49.185 1.00 89.69 679 ILE A O 1
ATOM 5530 N N . ALA A 1 680 ? -16.596 -28.953 -49.723 1.00 83.94 680 ALA A N 1
ATOM 5531 C CA . ALA A 1 680 ? -16.851 -30.261 -49.133 1.00 83.94 680 ALA A CA 1
ATOM 5532 C C . ALA A 1 680 ? -17.030 -30.164 -47.607 1.00 83.94 680 ALA A C 1
ATOM 5534 O O . ALA A 1 680 ? -16.274 -29.483 -46.911 1.00 83.94 680 ALA A O 1
ATOM 5535 N N . ILE A 1 681 ? -18.029 -30.877 -47.086 1.00 78.06 681 ILE A N 1
ATOM 5536 C CA . ILE A 1 681 ? -18.373 -30.855 -45.665 1.00 78.06 681 ILE A CA 1
ATOM 5537 C C . ILE A 1 681 ? -17.456 -31.830 -44.903 1.00 78.06 681 ILE A C 1
ATOM 5539 O O . ILE A 1 681 ? -17.404 -33.009 -45.265 1.00 78.06 681 ILE A O 1
ATOM 5543 N N . PRO A 1 682 ? -16.756 -31.388 -43.842 1.00 65.00 682 PRO A N 1
ATOM 5544 C CA . PRO A 1 682 ? -15.950 -32.272 -42.999 1.00 65.00 682 PRO A CA 1
ATOM 5545 C C . PRO A 1 682 ? -16.791 -33.369 -42.348 1.00 65.00 682 PRO A C 1
ATOM 5547 O O . PRO A 1 682 ? -17.837 -33.075 -41.765 1.00 65.00 682 PRO A O 1
ATOM 5550 N N . SER A 1 683 ? -16.286 -34.608 -42.346 1.00 62.66 683 SER A N 1
ATOM 5551 C CA . SER A 1 683 ? -16.902 -35.714 -41.603 1.00 62.66 683 SER A CA 1
ATOM 5552 C C . SER A 1 683 ? -16.564 -35.702 -40.109 1.00 62.66 683 SER A C 1
ATOM 5554 O O . SER A 1 683 ? -17.427 -36.052 -39.313 1.00 62.66 683 SER A O 1
ATOM 5556 N N . ASP A 1 684 ? -15.355 -35.272 -39.703 1.00 69.12 684 ASP A N 1
ATOM 5557 C CA . ASP A 1 684 ? -14.851 -35.647 -38.365 1.00 69.12 684 ASP A CA 1
ATOM 5558 C C . ASP A 1 684 ? -14.163 -34.544 -37.532 1.00 69.12 684 ASP A C 1
ATOM 5560 O O . ASP A 1 684 ? -13.984 -34.746 -36.328 1.00 69.12 684 ASP A O 1
ATOM 5564 N N . LYS A 1 685 ? -13.741 -33.402 -38.108 1.00 77.62 685 LYS A N 1
ATOM 5565 C CA . LYS A 1 685 ? -13.021 -32.329 -37.377 1.00 77.62 685 LYS A CA 1
ATOM 5566 C C . LYS A 1 685 ? -13.238 -30.933 -37.984 1.00 77.62 685 LYS A C 1
ATOM 5568 O O . LYS A 1 685 ? -13.503 -30.847 -39.182 1.00 77.62 685 LYS A O 1
ATOM 5573 N N . PRO A 1 686 ? -13.060 -29.848 -37.200 1.00 81.56 686 PRO A N 1
ATOM 5574 C CA . PRO A 1 686 ? -12.972 -28.491 -37.737 1.00 81.56 686 PRO A CA 1
ATOM 5575 C C . PRO A 1 686 ? -11.821 -28.350 -38.734 1.00 81.56 686 PRO A C 1
ATOM 5577 O O . PRO A 1 686 ? -10.756 -28.946 -38.542 1.00 81.56 686 PRO A O 1
ATOM 5580 N N . TYR A 1 687 ? -12.023 -27.545 -39.775 1.00 81.00 687 TYR A N 1
ATOM 5581 C CA . TYR A 1 687 ? -11.013 -27.292 -40.796 1.00 81.00 687 TYR A CA 1
ATOM 5582 C C . TYR A 1 687 ? -10.298 -25.976 -40.558 1.00 81.00 687 TYR A C 1
ATOM 5584 O O . TYR A 1 687 ? -10.924 -24.966 -40.244 1.00 81.00 687 TYR A O 1
ATOM 5592 N N . THR A 1 688 ? -8.989 -25.997 -40.787 1.00 86.19 688 THR A N 1
ATOM 5593 C CA . THR A 1 688 ? -8.160 -24.801 -40.895 1.00 86.19 688 THR A CA 1
ATOM 5594 C C . THR A 1 688 ? -7.948 -24.484 -42.372 1.00 86.19 688 THR A C 1
ATOM 5596 O O . THR A 1 688 ? -7.335 -25.268 -43.098 1.00 86.19 688 THR A O 1
ATOM 5599 N N . PHE A 1 689 ? -8.453 -23.338 -42.813 1.00 87.19 689 PHE A N 1
ATOM 5600 C CA . PHE A 1 689 ? -8.322 -22.835 -44.175 1.00 87.19 689 PHE A CA 1
ATOM 5601 C C . PHE A 1 689 ? -7.186 -21.828 -44.241 1.00 87.19 689 PHE A C 1
ATOM 5603 O O . PHE A 1 689 ? -7.137 -20.903 -43.431 1.00 87.19 689 PHE A O 1
ATOM 5610 N N . LYS A 1 690 ? -6.294 -21.979 -45.222 1.00 87.62 690 LYS A N 1
ATOM 5611 C CA . LYS A 1 690 ? -5.286 -20.954 -45.516 1.00 87.62 690 LYS A CA 1
ATOM 5612 C C . LYS A 1 690 ? -5.910 -19.841 -46.343 1.00 87.62 690 LYS A C 1
ATOM 5614 O O . LYS A 1 690 ? -6.676 -20.128 -47.264 1.00 87.62 690 LYS A O 1
ATOM 5619 N N . ILE A 1 691 ? -5.567 -18.598 -46.033 1.00 86.44 691 ILE A N 1
ATOM 5620 C CA . ILE A 1 691 ? -6.022 -17.439 -46.795 1.00 86.44 691 ILE A CA 1
ATOM 5621 C C . ILE A 1 691 ? -4.995 -17.118 -47.879 1.00 86.44 691 ILE A C 1
ATOM 5623 O O . ILE A 1 691 ? -3.801 -17.040 -47.612 1.00 86.44 691 ILE A O 1
ATOM 5627 N N . MET A 1 692 ? -5.468 -16.960 -49.110 1.00 80.12 692 MET A N 1
ATOM 5628 C CA . MET A 1 692 ? -4.697 -16.483 -50.249 1.00 80.12 692 MET A CA 1
ATOM 5629 C C . MET A 1 692 ? -5.118 -15.040 -50.534 1.00 80.12 692 MET A C 1
ATOM 5631 O O . MET A 1 692 ? -6.308 -14.774 -50.739 1.00 80.12 692 MET A O 1
ATOM 5635 N N . ASN A 1 693 ? -4.132 -14.139 -50.482 1.00 69.06 693 ASN A N 1
ATOM 5636 C CA . ASN A 1 693 ? -4.289 -12.710 -50.759 1.00 69.06 693 ASN A CA 1
ATOM 5637 C C . ASN A 1 693 ? -4.646 -12.430 -52.218 1.00 69.06 693 ASN A C 1
ATOM 5639 O O . ASN A 1 693 ? -4.133 -13.151 -53.107 1.00 69.06 693 ASN A O 1
#

Secondary structure (DSSP, 8-state):
-HHHHHHTTS-TTSHHHHHHHHHHHHHHHHHHHTTTHHHH-SS--SSS-HHHHHHHHHHHHHHHHS----SSEEE--TTPBPTTS-B--HHHHHHHHHTT-PPPGGG-EEE-S---THHHHHHHHHHH-S-HHHHHHHHHHHHHHHHHHHHHHHHHHHHHHS-HHHHHHHHHHHHHH-HHHHGGGG-TTT-GGGGTHHHHHHHHHHTSHHHHH-TTTTHHHHHHHHHHHHHHHHH-STTHHHHHHHHHHHHHHHHHHTT--HHHHHHHHHHHHHHHHHHHHHHHHHHHHHHHHHHT-HHHHHHHHHHHHHHHHH--TT-SSHHHHHHHHS-HHHHHHHHHHSEEEEETTTEEEEHHHHHHHHHHHHHHHHHHSSSHHHHHHSSHHHHHHHHHHHTHHHHHHHHHTHHHHHHTHHHHGGGGGTTHHHHHHHHHHHHHHHHHHHHHTT--HHHHHHHSTTHHHHHHHHHHHHHHHHHHHHHHHHHHHHHHHHHHHHSEEEEE-SSEEEEEETTEEEEEE-TT--TTPEEEEEEEES-GGG-TT-BTTTTBEE--EEGGGSB---SS-SSEEEEEEPPSS-EEEEEEEEEETTEEEEEEEEE-TTTT---TT-EEE-----SSSEETTEETTSSEEEEES--GGGGGGTT-EEE-TTS-EEEEEEEEEEETTEEEEEESS--PPPSSSPPEEEEE-

Sequence (693 aa):
MIKEEQEEQKGFFNRKSIIFMIISIVLLTLCLFQNLALRTTNRGVERFDFYSDGIMIADLLYHNTWENDSQFQKVINPDMKFLDGSTGVWDEIKENYLNNHSYAQEQYANYYSNLTFHRFFYNAIDYLVSDKELVLYILYFINAMLLAIVVSFLLLWLKKITNTLTVYGTLILLAFFAPNFIMYGVNLYWAAWSLFLPIIFSIFVIESEYFERSEKKYYLPLIIAFLTCLYKQLFYFEFVSTVMISMMIPYFYYAFYMKMSIKQAIKLWMYPISGAMLSFLAASIIKIIMLSVEFGSLHKALSMFFGPILVRIIGDSTSTNDLISHAANVSRTELVYNMLAMPAFSIKNVLDISQLGLIVIVSLMLLIIGCSYPSFVAFRKSKVYPLALSTLIAWTAPLSWFILAKPHAVVHQLICSITWFVPFAIFATSLIIYSISDLFIRIYRGENVWHNLMTYKKRSTILVILSVIVFISVGVYTITRTSNVENMNEITQNGALWSQSRQMKVYYYKDSLYYIAESKTNDKSYIYLHIVPSDPELVENYNAELGFVNSDFLFGAKKIKQQVFRSKVAKIELPDYAIGKIETGQLENKQILWQAEIDLSAQFFLPDDYSITTATLTDNNWSNGVHIDGTVLLLSGNNRANLSLVGKKIITPDGITVAVTNVFFPSSEWTHVMLESPIAIPSDKPYTFKIMN